Protein 1EAI (pdb70)

Solvent-accessible surface area: 26743 Å² total; per-residue (Å²): 2,14,41,33,89,96,4,149,123,48,49,42,46,12,11,1,0,0,15,69,70,46,26,87,72,81,33,32,20,0,5,0,2,1,6,108,76,45,8,0,2,0,0,0,15,4,8,59,117,155,79,42,14,48,1,1,2,6,19,3,20,51,107,110,110,60,66,28,23,41,103,17,33,32,104,85,70,34,45,20,98,146,33,75,95,139,64,22,15,45,7,75,3,0,0,0,0,59,5,50,121,69,7,94,62,59,90,96,0,87,69,13,96,53,13,213,68,48,44,112,34,74,68,102,15,53,0,59,0,2,3,3,0,5,62,144,31,48,17,151,84,13,100,26,11,28,40,5,94,1,36,12,24,51,106,81,71,0,34,40,121,71,47,0,13,99,17,6,75,89,33,20,20,6,0,16,16,74,15,88,83,5,0,0,19,4,4,0,1,2,1,0,12,0,49,55,149,73,123,100,13,5,8,0,3,1,6,2,1,4,84,40,13,5,50,41,87,134,25,0,2,0,0,7,33,0,5,47,20,30,85,45,3,74,96,16,29,91,87,80,2,11,44,28,95,103,4,144,111,32,55,38,39,11,10,2,0,2,10,56,72,47,28,85,66,74,33,27,18,0,4,0,1,1,7,95,78,44,9,0,0,1,0,0,21,1,8,66,121,128,59,45,18,47,1,1,3,6,22,10,29,49,115,116,105,65,62,25,23,50,104,17,31,35,96,90,66,37,53,16,97,145,30,69,86,135,64,22,18,45,6,79,3,0,0,0,0,51,6,56,125,66,3,88,72,55,78,91,0,80,68,14,99,48,10,208,73,50,51,114,36,74,76,88,19,50,0,54,1,2,3,4,0,6,58,136,30,39,8,142,71,12,107,24,11,28,42,5,89,1,38,12,25,52,102,80,74,0,30,37,113,74,55,1,13,97,18,5,80,77,32,21,24,4,0,17,16,77,24,82,81,5,0,0,14,3,3,0,0,1,0,0,8,0,56,68,135,70,129,100,16,5,10,0,0,1,5,2,2,2,83,41,14,4,52,34,76,123,23,1,2,1,0,8,41,0,5,46,19,28,80,48,2,72,102,20,26,85,90,100,72,84,191,65,18,11,112,69,17,54,93,30,123,24,19,16,25,66,5,92,38,74,51,82,99,47,32,25,2,26,0,44,42,74,162,60,35,27,12,1,6,11,45,94,36,39,35,39,30,140,71,14,90,8,36,49,39,97,119,32,186,54,70,152,57,16,10,115,75,21,58,92,28,124,19,20,16,17,58,10,99,41,75,53,83,102,50,39,23,4,24,0,39,42,90,152,61,34,27,11,1,3,17,41,97,38,35,36,45,33,129,70,22,96,8,34,39,37,105,125,36,176

GO terms:
  GO:0005576 extracellular region (C, EXP)
  GO:0004252 serine-type endopeptidase activity (F, EXP)
  GO:0005515 protein binding (F, IPI)

Radius of gyration: 27.84 Å; Cα contacts (8 Å, |Δi|>4): 1505; chains: 4; bounding box: 42×84×62 Å

Foldseek 3Di:
DAFWFFDDQQPPQFKKFKWFDDDVDIGTAEIWGAAFQFKIKFWCVSPVDDTWIKMKGSDWFPPDDDPRIDIWGWDDKAAFPVDDPVALLVARTIIMTTTPDGDDDDDRHDHAAADAAPDDDDFFFWKKAKFQADHFWVHDTHRGMIMDIKGWHDPVLCCDPLAPNSSHDPQKTFIAQQLGDFDHGSHFTGFIWGDDPRDIHTFWTFGDWDPVTTRHHRTTGMTGGPSPCVVVVVVVVVPD/DAFFFFDDQLPPQFKKFKWFADPPGTDTAEIWGAAFQFKIKWWPVSPPDDTWMKMKGLDFFPPDDDPRIDIWGWDDKDADPVDDPVALLVARTIIMTGTPDGHDDDSNHDHAAADAAPDDDDAFFKKKWKFQAAHFWPGDTHGGMTMDIKTWHDPVLCQDDLAVNSSDDPQKTFIHQQLGDFDHGSHHTDFMWGDDPNDIHGQWGFDDWDPVTTRHHRTTGMTGGPSHCPPVVVVVVVVD/DDPPADPQWDWDQFDWDAAAQPDDPPDDIDPGGDGIDRDQDCVVQWHAYPVGDIDGSVPRD/DPPPADPQWDWDQFDWDAAAQDDDPPDDTDPGGDHTDRDQDVVVQWHAYVVGDIDRNVPDD

Organism: Sus scrofa (NCBI:txid9823)

Secondary structure (DSSP, 8-state):
-BS-EEPPTTSSTTEEEEEEEETTEEEEEEEEEE-SSSEEEE-GGGSSS---EEEEES-SBTT---S--EEEEEEEEEE-TT--TT-GGG----EEEEESSPPPPSSS--PPPPPPTT--PPTT--EEEEESS-SSTT----SB-EEEE--EE-HHHHTSTTTTGGG--TTEEEE--BSS-B--TT-TT-EEEEEETTEEEEEEEEEEEETTBSSBBTBPEEEEEGGGSHHHHHHHHHT-/-BT-EEPPTT-STTEEEEEEEETTEEEEEEEEEEEETTEEEE-GGGSSS---EEEEES--BTTS--S--EEEEEEEEEE-TT--TT-GGG----EEEEESSPPPPSSS--PPPPPPTT--PPTT--EEEEESSBSSTT--B-SB-EEEE--EE-HHHHTSTTTTGGG--TTEEEE--SSS-B--TT-TT--EEEEETTEEEEEEEEEEEETTBSSBTTB-EEEEEGGGSHHHHHHHHHT-/--TT--TT-EEESSB----BSS--TT-EEESSPBPPEEE--GGGTEEE-TTS-EEEGGG--/--TT--TT-EEESSB----BSS--TT-EEESS-B--EEE--GGGTEEE-TTS-EEEGGG--

Sequence (602 aa):
VVGGTEAQRNSWPSQISLQYRSGSSWAHTCGGTLIRQNWVMTAAHCVDRELTFRVVVGEHNLNQNDGTEQYVGVQKIVVHPYWNTDDVAAGYDIALLRLAQSVTLNSYVQLGVLPRAGTILANNSPCYITGWGLTRTNGQLAQTLQQAYLPTVDYAICSSSSYWGSTVKNSMVCAGGDGVRSGCQGDSGGPLHCLVNGQYAVHGVTSFVSRLGCNVTRKPTVFTRVSAYISWINNVIASNVVGGTEAQRNSWPSQISLQYRSGSSWAHTCGGTLIRQNWVMTAAHCVDRELTFRVVVGEHNLNQNDGTEQYVGVQKIVVHPYWNTDDVAAGYDIALLRLAQSVTLNSYVQLGVLPRAGTILANNSPCYITGWGLTRTNGQLAQTLQQAYLPTVDYAICSSSSYWGSTVKNSMVCAGGDGVRSGCQGDSGGPLHCLVNGQYAVHGVTSFVSRLGCNVTRKPTVFTRVSAYISWINNVIASNGQESCGPNEVWTECTGCEMKCGPDENTPCPLMCRRPSCECSPGRGMRRTNDGKCIPASQCPGQESCGPNEVWTECTGCEMKCGPDENTPCPLMCRRPSCECSPGRGMRRTNDGKCIPASQCP

Nearest PDB structures (foldseek):
  1eai-assembly1_A  TM=1.004E+00  e=2.832E-47  Sus scrofa
  1hay-assembly1_B  TM=9.903E-01  e=3.928E-43  Sus scrofa
  1esa-assembly1_A  TM=9.918E-01  e=2.410E-42  Sus scrofa
  1bru-assembly1_P  TM=9.876E-01  e=3.577E-34  Sus scrofa
  1pyt-assembly1_C  TM=9.499E-01  e=6.018E-27  Bos taurus

CATH classification: 2.40.10.10 (+1 more: 2.40.10.10)

Structure (mmCIF, N/CA/C/O backbone):
data_1EAI
#
_entry.id   1EAI
#
_cell.length_a   84.020
_cell.length_b   84.020
_cell.length_c   190.930
_cell.angle_alpha   90.00
_cell.angle_beta   90.00
_cell.angle_gamma   120.00
#
_symmetry.space_group_name_H-M   'P 32 2 1'
#
loop_
_entity.id
_entity.type
_entity.pdbx_description
1 polymer 'PROTEIN (ELASTASE)'
2 polymer 'PROTEIN (CHYMOTRYPSIN/ELASTASE ISOINHIBITOR 1)'
3 water water
#
loop_
_atom_site.group_PDB
_atom_site.id
_atom_site.type_symbol
_atom_site.label_atom_id
_atom_site.label_alt_id
_atom_site.label_comp_id
_atom_site.label_asym_id
_atom_site.label_entity_id
_atom_site.label_seq_id
_atom_site.pdbx_PDB_ins_code
_atom_site.Cartn_x
_atom_site.Cartn_y
_atom_site.Cartn_z
_atom_site.occupancy
_atom_site.B_iso_or_equiv
_atom_site.auth_seq_id
_atom_site.auth_comp_id
_atom_site.auth_asym_id
_atom_site.auth_atom_id
_atom_site.pdbx_PDB_model_num
ATOM 1 N N . VAL A 1 1 ? 54.133 19.215 92.727 1.00 15.06 16 VAL A N 1
ATOM 2 C CA . VAL A 1 1 ? 54.362 19.998 93.936 1.00 17.10 16 VAL A CA 1
ATOM 3 C C . VAL A 1 1 ? 53.383 19.551 94.957 1.00 25.28 16 VAL A C 1
ATOM 4 O O . VAL A 1 1 ? 52.146 19.633 94.751 1.00 21.96 16 VAL A O 1
ATOM 8 N N . VAL A 1 2 ? 53.974 19.055 96.065 1.00 28.91 17 VAL A N 1
ATOM 9 C CA . VAL A 1 2 ? 53.151 18.708 97.225 1.00 29.98 17 VAL A CA 1
ATOM 10 C C . VAL A 1 2 ? 53.135 19.849 98.240 1.00 27.88 17 VAL A C 1
ATOM 11 O O . VAL A 1 2 ? 54.199 20.369 98.566 1.00 31.12 17 VAL A O 1
ATOM 15 N N . GLY A 1 3 ? 51.933 20.265 98.663 1.00 23.41 18 GLY A N 1
ATOM 16 C CA . GLY A 1 3 ? 51.692 21.286 99.651 1.00 26.51 18 GLY A CA 1
ATOM 17 C C . GLY A 1 3 ? 51.801 22.730 99.169 1.00 31.23 18 GLY A C 1
ATOM 18 O O . GLY A 1 3 ? 52.259 23.571 99.953 1.00 36.10 18 GLY A O 1
ATOM 19 N N . GLY A 1 4 ? 51.349 23.054 97.936 1.00 26.48 19 GLY A N 1
ATOM 20 C CA . GLY A 1 4 ? 51.451 24.412 97.488 1.00 26.08 19 GLY A CA 1
ATOM 21 C C . GLY A 1 4 ? 50.126 24.960 96.997 1.00 30.56 19 GLY A C 1
ATOM 22 O O . GLY A 1 4 ? 49.089 24.432 97.358 1.00 29.43 19 GLY A O 1
ATOM 23 N N . THR A 1 5 ? 50.191 25.970 96.115 1.00 32.89 20 THR A N 1
ATOM 24 C CA . THR A 1 5 ? 49.041 26.666 95.545 1.00 36.41 20 THR A CA 1
ATOM 25 C C . THR A 1 5 ? 49.195 26.947 94.029 1.00 36.53 20 THR A C 1
ATOM 26 O O . THR A 1 5 ? 50.251 26.812 93.434 1.00 37.85 20 THR A O 1
ATOM 30 N N . GLU A 1 6 ? 48.120 27.364 93.377 1.00 38.15 21 GLU A N 1
ATOM 31 C CA . GLU A 1 6 ? 48.200 27.681 91.965 1.00 42.22 21 GLU A CA 1
ATOM 32 C C . GLU A 1 6 ? 48.920 28.985 91.674 1.00 40.75 21 GLU A C 1
ATOM 33 O O . GLU A 1 6 ? 48.656 30.041 92.285 1.00 42.80 21 GLU A O 1
ATOM 39 N N . ALA A 1 7 ? 49.841 28.935 90.743 1.00 33.98 22 ALA A N 1
ATOM 40 C CA . ALA A 1 7 ? 50.505 30.186 90.500 1.00 30.93 22 ALA A CA 1
ATOM 41 C C . ALA A 1 7 ? 49.626 31.239 89.835 1.00 34.52 22 ALA A C 1
ATOM 42 O O . ALA A 1 7 ? 48.579 30.971 89.232 1.00 34.73 22 ALA A O 1
ATOM 44 N N . GLN A 1 8 ? 50.000 32.508 89.935 1.00 38.38 23 GLN A N 1
ATOM 45 C CA . GLN A 1 8 ? 49.229 33.544 89.210 1.00 42.93 23 GLN A CA 1
ATOM 46 C C . GLN A 1 8 ? 49.591 33.318 87.729 1.00 44.07 23 GLN A C 1
ATOM 47 O O . GLN A 1 8 ? 50.736 32.949 87.413 1.00 45.36 23 GLN A O 1
ATOM 53 N N . ARG A 1 9 ? 48.639 33.515 86.833 1.00 43.84 24 ARG A N 1
ATOM 54 C CA . ARG A 1 9 ? 48.787 33.304 85.400 1.00 44.17 24 ARG A CA 1
ATOM 55 C C . ARG A 1 9 ? 50.113 33.436 84.663 1.00 42.95 24 ARG A C 1
ATOM 56 O O . ARG A 1 9 ? 50.636 32.465 84.077 1.00 47.11 24 ARG A O 1
ATOM 64 N N . ASN A 1 10 ? 50.823 34.519 84.631 1.00 33.99 25 ASN A N 1
ATOM 65 C CA . ASN A 1 10 ? 52.055 34.149 83.875 1.00 29.52 25 ASN A CA 1
ATOM 66 C C . ASN A 1 10 ? 53.258 34.712 84.622 1.00 29.71 25 ASN A C 1
ATOM 67 O O . ASN A 1 10 ? 54.041 35.533 84.138 1.00 32.21 25 ASN A O 1
ATOM 72 N N . SER A 1 11 ? 53.291 34.424 85.913 1.00 29.04 26 SER A N 1
ATOM 73 C CA . SER A 1 11 ? 54.251 34.996 86.808 1.00 27.78 26 SER A CA 1
ATOM 74 C C . SER A 1 11 ? 55.606 34.385 86.892 1.00 28.55 26 SER A C 1
ATOM 75 O O . SER A 1 11 ? 56.427 34.933 87.593 1.00 32.89 26 SER A O 1
ATOM 78 N N . TRP A 1 12 ? 55.853 33.305 86.203 1.00 26.80 27 TRP A N 1
ATOM 79 C CA . TRP A 1 12 ? 57.156 32.686 86.157 1.00 25.14 27 TRP A CA 1
ATOM 80 C C . TRP A 1 12 ? 57.552 32.447 84.678 1.00 27.23 27 TRP A C 1
ATOM 81 O O . TRP A 1 12 ? 57.831 31.340 84.158 1.00 29.06 27 TRP A O 1
ATOM 92 N N . PRO A 1 13 ? 57.589 33.573 83.943 1.00 28.43 28 PRO A N 1
ATOM 93 C CA . PRO A 1 13 ? 57.870 33.675 82.503 1.00 28.28 28 PRO A CA 1
ATOM 94 C C . PRO A 1 13 ? 58.925 32.792 81.833 1.00 25.43 28 PRO A C 1
ATOM 95 O O . PRO A 1 13 ? 58.879 32.517 80.655 1.00 24.98 28 PRO A O 1
ATOM 99 N N . SER A 1 14 ? 59.906 32.306 82.516 1.00 26.76 29 SER A N 1
ATOM 100 C CA . SER A 1 14 ? 60.897 31.491 81.855 1.00 25.09 29 SER A CA 1
ATOM 101 C C . SER A 1 14 ? 60.736 29.988 82.082 1.00 26.68 29 SER A C 1
ATOM 102 O O . SER A 1 14 ? 61.654 29.253 81.694 1.00 25.32 29 SER A O 1
ATOM 105 N N . GLN A 1 15 ? 59.641 29.548 82.730 1.00 28.98 30 GLN A N 1
ATOM 106 C CA . GLN A 1 15 ? 59.309 28.133 82.910 1.00 28.94 30 GLN A CA 1
ATOM 107 C C . GLN A 1 15 ? 58.759 27.404 81.616 1.00 29.27 30 GLN A C 1
ATOM 108 O O . GLN A 1 15 ? 57.876 27.945 80.902 1.00 29.57 30 GLN A O 1
ATOM 114 N N . ILE A 1 16 ? 59.230 26.151 81.296 1.00 21.80 31 ILE A N 1
ATOM 115 C CA . ILE A 1 16 ? 58.739 25.490 80.113 1.00 22.87 31 ILE A CA 1
ATOM 116 C C . ILE A 1 16 ? 58.270 24.077 80.403 1.00 23.98 31 ILE A C 1
ATOM 117 O O . ILE A 1 16 ? 58.578 23.567 81.433 1.00 19.24 31 ILE A O 1
ATOM 122 N N . SER A 1 17 ? 57.439 23.490 79.538 1.00 25.79 32 SER A N 1
ATOM 123 C CA . SER A 1 17 ? 56.957 22.126 79.592 1.00 26.32 32 SER A CA 1
ATOM 124 C C . SER A 1 17 ? 57.651 21.313 78.532 1.00 30.62 32 SER A C 1
ATOM 125 O O . SER A 1 17 ? 57.692 21.659 77.383 1.00 30.23 32 SER A O 1
ATOM 128 N N . LEU A 1 18 ? 58.341 20.280 78.929 1.00 34.07 33 LEU A N 1
ATOM 129 C CA . LEU A 1 18 ? 59.003 19.456 77.949 1.00 32.50 33 LEU A CA 1
ATOM 130 C C . LEU A 1 18 ? 58.073 18.250 77.671 1.00 27.13 33 LEU A C 1
ATOM 131 O O . LEU A 1 18 ? 57.741 17.505 78.590 1.00 21.61 33 LEU A O 1
ATOM 136 N N . GLN A 1 19 ? 57.552 18.117 76.438 1.00 26.84 34 GLN A N 1
ATOM 137 C CA . GLN A 1 19 ? 56.647 17.078 76.025 1.00 26.83 34 GLN A CA 1
ATOM 138 C C . GLN A 1 19 ? 57.227 16.106 74.990 1.00 28.58 34 GLN A C 1
ATOM 139 O O . GLN A 1 19 ? 58.152 16.469 74.230 1.00 29.14 34 GLN A O 1
ATOM 145 N N . TYR A 1 20 ? 56.659 14.877 74.972 1.00 27.80 35 TYR A N 1
ATOM 146 C CA . TYR A 1 20 ? 57.057 13.772 74.027 1.00 29.95 35 TYR A CA 1
ATOM 147 C C . TYR A 1 20 ? 55.865 13.239 73.209 1.00 29.21 35 TYR A C 1
ATOM 148 O O . TYR A 1 20 ? 54.697 13.261 73.651 1.00 24.47 35 TYR A O 1
ATOM 157 N N . ARG A 1 21 ? 56.195 12.823 71.964 1.00 31.96 36 ARG A N 1
ATOM 158 C CA . ARG A 1 21 ? 55.153 12.321 71.057 1.00 36.80 36 ARG A CA 1
ATOM 159 C C . ARG A 1 21 ? 54.497 11.005 71.523 1.00 37.29 36 ARG A C 1
ATOM 160 O O . ARG A 1 21 ? 55.154 9.973 71.671 1.00 32.38 36 ARG A O 1
ATOM 168 N N . SER A 1 22 A 53.191 11.043 71.778 1.00 41.42 36 SER A N 1
ATOM 169 C CA . SER A 1 22 A 52.531 9.851 72.233 1.00 47.46 36 SER A CA 1
ATOM 170 C C . SER A 1 22 A 51.265 9.542 71.409 1.00 51.00 36 SER A C 1
ATOM 171 O O . SER A 1 22 A 50.281 10.287 71.525 1.00 50.14 36 SER A O 1
ATOM 174 N N . GLY A 1 23 B 51.281 8.440 70.608 1.00 54.03 36 GLY A N 1
ATOM 175 C CA . GLY A 1 23 B 50.127 8.099 69.798 1.00 56.08 36 GLY A CA 1
ATOM 176 C C . GLY A 1 23 B 49.682 9.312 68.973 1.00 57.85 36 GLY A C 1
ATOM 177 O O . GLY A 1 23 B 50.429 9.888 68.180 1.00 58.63 36 GLY A O 1
ATOM 178 N N . SER A 1 24 C 48.436 9.701 69.167 1.00 59.40 36 SER A N 1
ATOM 179 C CA . SER A 1 24 C 47.849 10.846 68.500 1.00 64.16 36 SER A CA 1
ATOM 180 C C . SER A 1 24 C 48.294 12.179 69.105 1.00 64.98 36 SER A C 1
ATOM 181 O O . SER A 1 24 C 48.317 13.202 68.384 1.00 65.56 36 SER A O 1
ATOM 184 N N . SER A 1 25 ? 48.596 12.144 70.442 1.00 62.71 37 SER A N 1
ATOM 185 C CA . SER A 1 25 ? 49.052 13.307 71.232 1.00 61.01 37 SER A CA 1
ATOM 186 C C . SER A 1 25 ? 50.532 13.553 71.645 1.00 52.48 37 SER A C 1
ATOM 187 O O . SER A 1 25 ? 51.506 12.889 71.240 1.00 50.16 37 SER A O 1
ATOM 190 N N . TRP A 1 26 ? 50.669 14.573 72.507 1.00 46.89 38 TRP A N 1
ATOM 191 C CA . TRP A 1 26 ? 51.945 15.019 73.077 1.00 42.08 38 TRP A CA 1
ATOM 192 C C . TRP A 1 26 ? 51.827 14.911 74.570 1.00 38.98 38 TRP A C 1
ATOM 193 O O . TRP A 1 26 ? 50.827 15.424 75.082 1.00 39.11 38 TRP A O 1
ATOM 204 N N . ALA A 1 27 ? 52.783 14.211 75.217 1.00 34.11 39 ALA A N 1
ATOM 205 C CA . ALA A 1 27 ? 52.663 14.073 76.664 1.00 31.92 39 ALA A CA 1
ATOM 206 C C . ALA A 1 27 ? 53.770 14.760 77.523 1.00 31.24 39 ALA A C 1
ATOM 207 O O . ALA A 1 27 ? 54.978 14.517 77.260 1.00 30.55 39 ALA A O 1
ATOM 209 N N . HIS A 1 28 ? 53.345 15.503 78.609 1.00 28.10 40 HIS A N 1
ATOM 210 C CA . HIS A 1 28 ? 54.249 16.160 79.571 1.00 24.71 40 HIS A CA 1
ATOM 211 C C . HIS A 1 28 ? 55.171 15.179 80.232 1.00 25.93 40 HIS A C 1
ATOM 212 O O . HIS A 1 28 ? 54.769 14.141 80.684 1.00 32.39 40 HIS A O 1
ATOM 219 N N . THR A 1 29 ? 56.452 15.424 80.279 1.00 22.44 41 THR A N 1
ATOM 220 C CA . THR A 1 29 ? 57.304 14.483 80.957 1.00 23.09 41 THR A CA 1
ATOM 221 C C . THR A 1 29 ? 58.300 15.229 81.961 1.00 29.10 41 THR A C 1
ATOM 222 O O . THR A 1 29 ? 58.782 14.675 82.933 1.00 32.70 41 THR A O 1
ATOM 226 N N . CYS A 1 30 ? 58.618 16.535 81.789 1.00 33.40 42 CYS A N 1
ATOM 227 C CA . CYS A 1 30 ? 59.577 17.245 82.643 1.00 28.46 42 CYS A CA 1
ATOM 228 C C . CYS A 1 30 ? 59.391 18.756 82.475 1.00 29.26 42 CYS A C 1
ATOM 229 O O . CYS A 1 30 ? 58.591 19.257 81.650 1.00 27.61 42 CYS A O 1
ATOM 232 N N . GLY A 1 31 ? 60.103 19.504 83.343 1.00 26.18 43 GLY A N 1
ATOM 233 C CA . GLY A 1 31 ? 60.091 20.953 83.234 1.00 19.99 43 GLY A CA 1
ATOM 234 C C . GLY A 1 31 ? 61.502 21.395 82.752 1.00 18.77 43 GLY A C 1
ATOM 235 O O . GLY A 1 31 ? 62.426 20.527 82.413 1.00 15.31 43 GLY A O 1
ATOM 236 N N . GLY A 1 32 ? 61.777 22.740 82.600 1.00 11.42 44 GLY A N 1
ATOM 237 C CA . GLY A 1 32 ? 63.194 23.076 82.219 1.00 10.95 44 GLY A CA 1
ATOM 238 C C . GLY A 1 32 ? 63.225 24.614 82.196 1.00 18.39 44 GLY A C 1
ATOM 239 O O . GLY A 1 32 ? 62.125 25.238 82.523 1.00 11.25 44 GLY A O 1
ATOM 240 N N . THR A 1 33 ? 64.363 25.289 81.865 1.00 20.70 45 THR A N 1
ATOM 241 C CA . THR A 1 33 ? 64.166 26.798 81.924 1.00 23.96 45 THR A CA 1
ATOM 242 C C . THR A 1 33 ? 64.652 27.458 80.628 1.00 18.81 45 THR A C 1
ATOM 243 O O . THR A 1 33 ? 65.701 27.104 80.099 1.00 17.15 45 THR A O 1
ATOM 247 N N . LEU A 1 34 ? 64.004 28.505 80.148 1.00 17.54 46 LEU A N 1
ATOM 248 C CA . LEU A 1 34 ? 64.449 29.193 78.924 1.00 22.56 46 LEU A CA 1
ATOM 249 C C . LEU A 1 34 ? 65.616 30.062 79.183 1.00 27.70 46 LEU A C 1
ATOM 250 O O . LEU A 1 34 ? 65.430 31.043 79.915 1.00 33.41 46 LEU A O 1
ATOM 255 N N . ILE A 1 35 ? 66.776 29.764 78.566 1.00 27.39 47 ILE A N 1
ATOM 256 C CA . ILE A 1 35 ? 67.959 30.606 78.774 1.00 26.92 47 ILE A CA 1
ATOM 257 C C . ILE A 1 35 ? 68.422 31.587 77.649 1.00 31.55 47 ILE A C 1
ATOM 258 O O . ILE A 1 35 ? 69.206 32.583 77.853 1.00 32.15 47 ILE A O 1
ATOM 263 N N . ARG A 1 36 ? 67.964 31.339 76.427 1.00 30.24 48 ARG A N 1
ATOM 264 C CA . ARG A 1 36 ? 68.238 32.167 75.259 1.00 29.41 48 ARG A CA 1
ATOM 265 C C . ARG A 1 36 ? 67.026 31.995 74.389 1.00 33.35 48 ARG A C 1
ATOM 266 O O . ARG A 1 36 ? 66.142 31.269 74.811 1.00 30.71 48 ARG A O 1
ATOM 274 N N . GLN A 1 37 ? 67.014 32.568 73.187 1.00 39.36 49 GLN A N 1
ATOM 275 C CA . GLN A 1 37 ? 65.859 32.475 72.308 1.00 40.95 49 GLN A CA 1
ATOM 276 C C . GLN A 1 37 ? 65.693 31.136 71.699 1.00 35.39 49 GLN A C 1
ATOM 277 O O . GLN A 1 37 ? 64.571 30.699 71.468 1.00 31.56 49 GLN A O 1
ATOM 283 N N . ASN A 1 38 ? 66.822 30.468 71.647 1.00 37.82 50 ASN A N 1
ATOM 284 C CA . ASN A 1 38 ? 66.903 29.143 71.092 1.00 41.83 50 ASN A CA 1
ATOM 285 C C . ASN A 1 38 ? 67.616 28.097 71.983 1.00 39.66 50 ASN A C 1
ATOM 286 O O . ASN A 1 38 ? 67.942 26.985 71.499 1.00 39.04 50 ASN A O 1
ATOM 291 N N . TRP A 1 39 ? 67.748 28.405 73.301 1.00 34.00 51 TRP A N 1
ATOM 292 C CA . TRP A 1 39 ? 68.294 27.431 74.245 1.00 31.32 51 TRP A CA 1
ATOM 293 C C . TRP A 1 39 ? 67.451 27.302 75.548 1.00 30.21 51 TRP A C 1
ATOM 294 O O . TRP A 1 39 ? 66.979 28.290 76.167 1.00 28.01 51 TRP A O 1
ATOM 305 N N . VAL A 1 40 ? 67.435 26.039 76.018 1.00 28.28 52 VAL A N 1
ATOM 306 C CA . VAL A 1 40 ? 66.785 25.622 77.256 1.00 26.14 52 VAL A CA 1
ATOM 307 C C . VAL A 1 40 ? 67.598 24.716 78.159 1.00 23.56 52 VAL A C 1
ATOM 308 O O . VAL A 1 40 ? 68.266 23.826 77.648 1.00 23.66 52 VAL A O 1
ATOM 312 N N . MET A 1 41 ? 67.517 24.994 79.507 1.00 23.17 53 MET A N 1
ATOM 313 C CA . MET A 1 41 ? 68.178 24.235 80.588 1.00 25.48 53 MET A CA 1
ATOM 314 C C . MET A 1 41 ? 67.301 23.119 81.204 1.00 21.02 53 MET A C 1
ATOM 315 O O . MET A 1 41 ? 66.054 23.318 81.514 1.00 13.28 53 MET A O 1
ATOM 320 N N . THR A 1 42 ? 67.783 21.851 81.196 1.00 19.74 54 THR A N 1
ATOM 321 C CA . THR A 1 42 ? 66.966 20.796 81.784 1.00 19.55 54 THR A CA 1
ATOM 322 C C . THR A 1 42 ? 67.830 19.752 82.468 1.00 23.07 54 THR A C 1
ATOM 323 O O . THR A 1 42 ? 69.053 19.962 82.686 1.00 26.74 54 THR A O 1
ATOM 327 N N . ALA A 1 43 ? 67.254 18.596 82.792 1.00 20.03 55 ALA A N 1
ATOM 328 C CA . ALA A 1 43 ? 68.042 17.557 83.505 1.00 22.91 55 ALA A CA 1
ATOM 329 C C . ALA A 1 43 ? 68.540 16.421 82.610 1.00 25.74 55 ALA A C 1
ATOM 330 O O . ALA A 1 43 ? 67.799 16.020 81.702 1.00 27.13 55 ALA A O 1
ATOM 332 N N . ALA A 1 44 ? 69.715 15.811 82.873 1.00 27.24 56 ALA A N 1
ATOM 333 C CA . ALA A 1 44 ? 70.159 14.738 81.975 1.00 27.32 56 ALA A CA 1
ATOM 334 C C . ALA A 1 44 ? 69.208 13.517 81.889 1.00 29.98 56 ALA A C 1
ATOM 335 O O . ALA A 1 44 ? 68.815 13.062 80.823 1.00 30.83 56 ALA A O 1
ATOM 337 N N . HIS A 1 45 ? 68.701 13.079 83.026 1.00 27.07 57 HIS A N 1
ATOM 338 C CA . HIS A 1 45 ? 67.797 11.960 83.046 1.00 27.75 57 HIS A CA 1
ATOM 339 C C . HIS A 1 45 ? 66.479 12.222 82.315 1.00 27.61 57 HIS A C 1
ATOM 340 O O . HIS A 1 45 ? 65.639 11.335 82.090 1.00 23.80 57 HIS A O 1
ATOM 347 N N . CYS A 1 46 ? 66.186 13.462 81.949 1.00 27.36 58 CYS A N 1
ATOM 348 C CA . CYS A 1 46 ? 64.927 13.673 81.228 1.00 28.42 58 CYS A CA 1
ATOM 349 C C . CYS A 1 46 ? 65.046 13.315 79.725 1.00 31.12 58 CYS A C 1
ATOM 350 O O . CYS A 1 46 ? 64.060 12.955 79.042 1.00 29.16 58 CYS A O 1
ATOM 353 N N . VAL A 1 47 ? 66.291 13.364 79.213 1.00 32.28 59 VAL A N 1
ATOM 354 C CA . VAL A 1 47 ? 66.521 13.234 77.792 1.00 33.39 59 VAL A CA 1
ATOM 355 C C . VAL A 1 47 ? 67.490 12.160 77.414 1.00 40.21 59 VAL A C 1
ATOM 356 O O . VAL A 1 47 ? 68.008 12.201 76.319 1.00 38.94 59 VAL A O 1
ATOM 360 N N . ASP A 1 48 ? 67.714 11.242 78.327 1.00 48.86 60 ASP A N 1
ATOM 361 C CA . ASP A 1 48 ? 68.625 10.113 78.171 1.00 56.67 60 ASP A CA 1
ATOM 362 C C . ASP A 1 48 ? 68.395 9.126 77.024 1.00 64.64 60 ASP A C 1
ATOM 363 O O . ASP A 1 48 ? 69.299 8.353 76.634 1.00 66.23 60 ASP A O 1
ATOM 368 N N . ARG A 1 49 ? 67.169 9.146 76.501 1.00 69.48 61 ARG A N 1
ATOM 369 C CA . ARG A 1 49 ? 66.731 8.210 75.505 1.00 72.30 61 ARG A CA 1
ATOM 370 C C . ARG A 1 49 ? 66.093 8.786 74.264 1.00 72.43 61 ARG A C 1
ATOM 371 O O . ARG A 1 49 ? 65.682 9.937 74.149 1.00 70.60 61 ARG A O 1
ATOM 379 N N . GLU A 1 50 ? 66.001 7.851 73.345 1.00 74.52 62 GLU A N 1
ATOM 380 C CA . GLU A 1 50 ? 65.452 8.037 72.023 1.00 73.92 62 GLU A CA 1
ATOM 381 C C . GLU A 1 50 ? 63.996 8.331 72.095 1.00 63.57 62 GLU A C 1
ATOM 382 O O . GLU A 1 50 ? 63.188 7.430 72.329 1.00 62.89 62 GLU A O 1
ATOM 388 N N . LEU A 1 51 ? 63.716 9.583 71.826 1.00 54.52 63 LEU A N 1
ATOM 389 C CA . LEU A 1 51 ? 62.359 10.071 71.799 1.00 47.01 63 LEU A CA 1
ATOM 390 C C . LEU A 1 51 ? 62.346 11.329 70.896 1.00 43.66 63 LEU A C 1
ATOM 391 O O . LEU A 1 51 ? 63.424 11.839 70.494 1.00 43.79 63 LEU A O 1
ATOM 396 N N . THR A 1 52 ? 61.126 11.763 70.560 1.00 37.57 64 THR A N 1
ATOM 397 C CA . THR A 1 52 ? 60.845 12.942 69.767 1.00 34.97 64 THR A CA 1
ATOM 398 C C . THR A 1 52 ? 60.170 13.874 70.749 1.00 29.43 64 THR A C 1
ATOM 399 O O . THR A 1 52 ? 59.076 13.573 71.235 1.00 27.92 64 THR A O 1
ATOM 403 N N . PHE A 1 53 ? 60.763 15.039 70.952 1.00 30.08 65 PHE A N 1
ATOM 404 C CA . PHE A 1 53 ? 60.279 16.041 71.869 1.00 29.17 65 PHE A CA 1
ATOM 405 C C . PHE A 1 53 ? 60.057 17.399 71.285 1.00 31.11 65 PHE A C 1
ATOM 406 O O . PHE A 1 53 ? 60.793 17.784 70.360 1.00 31.59 65 PHE A O 1
ATOM 414 N N . ARG A 1 54 A 59.214 18.168 71.977 1.00 28.38 65 ARG A N 1
ATOM 415 C CA . ARG A 1 54 A 58.969 19.551 71.604 1.00 30.41 65 ARG A CA 1
ATOM 416 C C . ARG A 1 54 A 58.927 20.313 72.926 1.00 32.70 65 ARG A C 1
ATOM 417 O O . ARG A 1 54 A 58.869 19.694 74.000 1.00 33.56 65 ARG A O 1
ATOM 425 N N . VAL A 1 55 ? 58.869 21.635 72.835 1.00 33.22 66 VAL A N 1
ATOM 426 C CA . VAL A 1 55 ? 58.785 22.499 74.015 1.00 33.92 66 VAL A CA 1
ATOM 427 C C . VAL A 1 55 ? 57.650 23.530 73.946 1.00 33.54 66 VAL A C 1
ATOM 428 O O . VAL A 1 55 ? 57.302 23.934 72.839 1.00 36.79 66 VAL A O 1
ATOM 432 N N . VAL A 1 56 ? 57.060 23.974 75.103 1.00 29.05 67 VAL A N 1
ATOM 433 C CA . VAL A 1 56 ? 56.031 25.007 75.085 1.00 25.94 67 VAL A CA 1
ATOM 434 C C . VAL A 1 56 ? 56.320 26.129 76.082 1.00 28.29 67 VAL A C 1
ATOM 435 O O . VAL A 1 56 ? 56.581 25.858 77.301 1.00 28.54 67 VAL A O 1
ATOM 439 N N . VAL A 1 57 ? 56.325 27.385 75.558 1.00 25.82 68 VAL A N 1
ATOM 440 C CA . VAL A 1 57 ? 56.587 28.647 76.267 1.00 23.60 68 VAL A CA 1
ATOM 441 C C . VAL A 1 57 ? 55.319 29.459 76.526 1.00 24.56 68 VAL A C 1
ATOM 442 O O . VAL A 1 57 ? 54.438 29.355 75.694 1.00 26.41 68 VAL A O 1
ATOM 446 N N . GLY A 1 58 ? 55.207 30.222 77.639 1.00 21.37 69 GLY A N 1
ATOM 447 C CA . GLY A 1 58 ? 53.960 30.931 77.979 1.00 24.69 69 GLY A CA 1
ATOM 448 C C . GLY A 1 58 ? 52.770 30.046 78.323 1.00 29.78 69 GLY A C 1
ATOM 449 O O . GLY A 1 58 ? 51.560 30.434 78.256 1.00 27.78 69 GLY A O 1
ATOM 450 N N . GLU A 1 59 ? 53.055 28.794 78.728 1.00 31.54 70 GLU A N 1
ATOM 451 C CA . GLU A 1 59 ? 51.955 27.885 79.126 1.00 29.86 70 GLU A CA 1
ATOM 452 C C . GLU A 1 59 ? 51.434 28.151 80.569 1.00 25.62 70 GLU A C 1
ATOM 453 O O . GLU A 1 59 ? 52.201 28.678 81.398 1.00 23.06 70 GLU A O 1
ATOM 459 N N . HIS A 1 60 ? 50.221 27.653 80.893 1.00 25.19 71 HIS A N 1
ATOM 460 C CA . HIS A 1 60 ? 49.531 27.705 82.219 1.00 29.37 71 HIS A CA 1
ATOM 461 C C . HIS A 1 60 ? 48.661 26.470 82.466 1.00 30.11 71 HIS A C 1
ATOM 462 O O . HIS A 1 60 ? 48.850 25.705 83.418 1.00 33.63 71 HIS A O 1
ATOM 469 N N . ASN A 1 61 ? 47.702 26.315 81.597 1.00 31.54 72 ASN A N 1
ATOM 470 C CA . ASN A 1 61 ? 46.785 25.209 81.569 1.00 34.30 72 ASN A CA 1
ATOM 471 C C . ASN A 1 61 ? 47.088 24.232 80.404 1.00 35.39 72 ASN A C 1
ATOM 472 O O . ASN A 1 61 ? 46.776 24.406 79.208 1.00 34.63 72 ASN A O 1
ATOM 477 N N . LEU A 1 62 ? 47.630 23.097 80.786 1.00 36.52 73 LEU A N 1
ATOM 478 C CA . LEU A 1 62 ? 48.073 22.076 79.849 1.00 37.90 73 LEU A CA 1
ATOM 479 C C . LEU A 1 62 ? 46.985 21.524 78.946 1.00 45.84 73 LEU A C 1
ATOM 480 O O . LEU A 1 62 ? 47.299 20.895 77.935 1.00 47.64 73 LEU A O 1
ATOM 485 N N . ASN A 1 63 ? 45.740 21.663 79.407 1.00 49.10 74 ASN A N 1
ATOM 486 C CA . ASN A 1 63 ? 44.560 21.141 78.759 1.00 53.69 74 ASN A CA 1
ATOM 487 C C . ASN A 1 63 ? 43.835 22.123 77.893 1.00 56.54 74 ASN A C 1
ATOM 488 O O . ASN A 1 63 ? 42.786 21.824 77.348 1.00 56.03 74 ASN A O 1
ATOM 493 N N . GLN A 1 64 ? 44.408 23.303 77.785 1.00 57.68 75 GLN A N 1
ATOM 494 C CA . GLN A 1 64 ? 43.809 24.262 76.933 1.00 57.14 75 GLN A CA 1
ATOM 495 C C . GLN A 1 64 ? 44.695 25.358 76.494 1.00 57.66 75 GLN A C 1
ATOM 496 O O . GLN A 1 64 ? 45.814 25.615 77.000 1.00 58.99 75 GLN A O 1
ATOM 502 N N . ASN A 1 65 ? 44.143 25.881 75.430 1.00 56.26 76 ASN A N 1
ATOM 503 C CA . ASN A 1 65 ? 44.770 26.900 74.675 1.00 57.05 76 ASN A CA 1
ATOM 504 C C . ASN A 1 65 ? 44.160 28.230 74.988 1.00 54.29 76 ASN A C 1
ATOM 505 O O . ASN A 1 65 ? 43.045 28.512 74.559 1.00 53.56 76 ASN A O 1
ATOM 510 N N . ASP A 1 66 ? 44.938 29.011 75.740 1.00 53.83 77 ASP A N 1
ATOM 511 C CA . ASP A 1 66 ? 44.549 30.347 76.156 1.00 54.79 77 ASP A CA 1
ATOM 512 C C . ASP A 1 66 ? 45.049 31.477 75.223 1.00 51.28 77 ASP A C 1
ATOM 513 O O . ASP A 1 66 ? 44.593 32.609 75.352 1.00 52.19 77 ASP A O 1
ATOM 518 N N . GLY A 1 67 ? 45.989 31.245 74.285 1.00 44.96 78 GLY A N 1
ATOM 519 C CA . GLY A 1 67 ? 46.379 32.359 73.450 1.00 39.43 78 GLY A CA 1
ATOM 520 C C . GLY A 1 67 ? 47.739 32.886 73.757 1.00 39.65 78 GLY A C 1
ATOM 521 O O . GLY A 1 67 ? 48.224 33.744 73.039 1.00 39.57 78 GLY A O 1
ATOM 522 N N . THR A 1 68 ? 48.378 32.364 74.811 1.00 39.22 79 THR A N 1
ATOM 523 C CA . THR A 1 68 ? 49.744 32.798 75.226 1.00 36.86 79 THR A CA 1
ATOM 524 C C . THR A 1 68 ? 50.855 31.857 74.777 1.00 33.67 79 THR A C 1
ATOM 525 O O . THR A 1 68 ? 51.997 32.200 74.877 1.00 32.87 79 THR A O 1
ATOM 529 N N . GLU A 1 69 ? 50.551 30.639 74.371 1.00 31.24 80 GLU A N 1
ATOM 530 C CA . GLU A 1 69 ? 51.572 29.658 74.085 1.00 34.37 80 GLU A CA 1
ATOM 531 C C . GLU A 1 69 ? 52.272 29.831 72.722 1.00 39.49 80 GLU A C 1
ATOM 532 O O . GLU A 1 69 ? 51.748 30.508 71.795 1.00 40.64 80 GLU A O 1
ATOM 538 N N . GLN A 1 70 ? 53.476 29.206 72.639 1.00 36.59 81 GLN A N 1
ATOM 539 C CA . GLN A 1 70 ? 54.301 29.096 71.459 1.00 34.21 81 GLN A CA 1
ATOM 540 C C . GLN A 1 70 ? 54.827 27.652 71.474 1.00 35.61 81 GLN A C 1
ATOM 541 O O . GLN A 1 70 ? 55.388 27.257 72.496 1.00 37.50 81 GLN A O 1
ATOM 547 N N . TYR A 1 71 ? 54.529 26.816 70.454 1.00 30.61 82 TYR A N 1
ATOM 548 C CA . TYR A 1 71 ? 55.013 25.446 70.457 1.00 31.20 82 TYR A CA 1
ATOM 549 C C . TYR A 1 71 ? 56.198 25.296 69.555 1.00 35.07 82 TYR A C 1
ATOM 550 O O . TYR A 1 71 ? 55.942 25.554 68.408 1.00 38.54 82 TYR A O 1
ATOM 559 N N . VAL A 1 72 ? 57.373 24.799 70.003 1.00 31.27 83 VAL A N 1
ATOM 560 C CA . VAL A 1 72 ? 58.543 24.647 69.171 1.00 32.26 83 VAL A CA 1
ATOM 561 C C . VAL A 1 72 ? 59.197 23.273 69.283 1.00 35.56 83 VAL A C 1
ATOM 562 O O . VAL A 1 72 ? 59.181 22.627 70.353 1.00 42.27 83 VAL A O 1
ATOM 566 N N . GLY A 1 73 ? 59.863 22.820 68.208 1.00 31.13 84 GLY A N 1
ATOM 567 C CA . GLY A 1 73 ? 60.570 21.534 68.257 1.00 28.72 84 GLY A CA 1
ATOM 568 C C . GLY A 1 73 ? 62.011 21.631 68.738 1.00 31.85 84 GLY A C 1
ATOM 569 O O . GLY A 1 73 ? 62.713 22.649 68.620 1.00 31.93 84 GLY A O 1
ATOM 570 N N . VAL A 1 74 ? 62.485 20.474 69.192 1.00 34.38 85 VAL A N 1
ATOM 571 C CA . VAL A 1 74 ? 63.842 20.368 69.706 1.00 35.87 85 VAL A CA 1
ATOM 572 C C . VAL A 1 74 ? 64.767 19.904 68.637 1.00 40.05 85 VAL A C 1
ATOM 573 O O . VAL A 1 74 ? 64.525 18.866 68.070 1.00 45.23 85 VAL A O 1
ATOM 577 N N . GLN A 1 75 ? 65.818 20.633 68.359 1.00 40.80 86 GLN A N 1
ATOM 578 C CA . GLN A 1 75 ? 66.690 20.205 67.287 1.00 41.25 86 GLN A CA 1
ATOM 579 C C . GLN A 1 75 ? 68.012 19.543 67.654 1.00 40.91 86 GLN A C 1
ATOM 580 O O . GLN A 1 75 ? 68.505 18.669 66.940 1.00 38.50 86 GLN A O 1
ATOM 586 N N . LYS A 1 76 ? 68.596 19.921 68.777 1.00 40.57 87 LYS A N 1
ATOM 587 C CA . LYS A 1 76 ? 69.808 19.231 69.155 1.00 37.15 87 LYS A CA 1
ATOM 588 C C . LYS A 1 76 ? 69.917 19.060 70.695 1.00 33.18 87 LYS A C 1
ATOM 589 O O . LYS A 1 76 ? 69.519 19.971 71.446 1.00 32.87 87 LYS A O 1
ATOM 595 N N . ILE A 1 77 ? 70.368 17.882 71.165 1.00 28.60 88 ILE A N 1
ATOM 596 C CA . ILE A 1 77 ? 70.579 17.602 72.590 1.00 27.86 88 ILE A CA 1
ATOM 597 C C . ILE A 1 77 ? 72.029 17.449 73.040 1.00 29.80 88 ILE A C 1
ATOM 598 O O . ILE A 1 77 ? 72.761 16.548 72.566 1.00 24.93 88 ILE A O 1
ATOM 603 N N . VAL A 1 78 ? 72.386 18.214 74.084 1.00 34.27 89 VAL A N 1
ATOM 604 C CA . VAL A 1 78 ? 73.736 18.107 74.646 1.00 35.00 89 VAL A CA 1
ATOM 605 C C . VAL A 1 78 ? 73.646 17.945 76.173 1.00 35.55 89 VAL A C 1
ATOM 606 O O . VAL A 1 78 ? 73.110 18.750 76.934 1.00 37.47 89 VAL A O 1
ATOM 610 N N . VAL A 1 79 ? 74.121 16.805 76.568 1.00 33.93 90 VAL A N 1
ATOM 611 C CA . VAL A 1 79 ? 74.194 16.298 77.909 1.00 34.49 90 VAL A CA 1
ATOM 612 C C . VAL A 1 79 ? 75.613 16.429 78.480 1.00 36.73 90 VAL A C 1
ATOM 613 O O . VAL A 1 79 ? 76.591 16.313 77.729 1.00 37.72 90 VAL A O 1
ATOM 617 N N . HIS A 1 80 ? 75.738 16.517 79.818 1.00 33.80 91 HIS A N 1
ATOM 618 C CA . HIS A 1 80 ? 77.003 16.584 80.452 1.00 30.92 91 HIS A CA 1
ATOM 619 C C . HIS A 1 80 ? 77.841 15.328 80.194 1.00 31.77 91 HIS A C 1
ATOM 620 O O . HIS A 1 80 ? 77.376 14.197 80.138 1.00 30.41 91 HIS A O 1
ATOM 627 N N . PRO A 1 81 ? 79.120 15.497 79.915 1.00 36.12 92 PRO A N 1
ATOM 628 C CA . PRO A 1 81 ? 79.904 14.332 79.555 1.00 37.62 92 PRO A CA 1
ATOM 629 C C . PRO A 1 81 ? 80.258 13.378 80.682 1.00 42.54 92 PRO A C 1
ATOM 630 O O . PRO A 1 81 ? 80.782 12.291 80.407 1.00 43.51 92 PRO A O 1
ATOM 634 N N . TYR A 1 82 ? 80.025 13.777 81.933 1.00 43.57 93 TYR A N 1
ATOM 635 C CA . TYR A 1 82 ? 80.283 12.856 83.035 1.00 45.24 93 TYR A CA 1
ATOM 636 C C . TYR A 1 82 ? 79.064 12.115 83.552 1.00 41.31 93 TYR A C 1
ATOM 637 O O . TYR A 1 82 ? 79.121 11.277 84.430 1.00 42.33 93 TYR A O 1
ATOM 646 N N . TRP A 1 83 ? 77.952 12.468 83.038 1.00 37.14 94 TRP A N 1
ATOM 647 C CA . TRP A 1 83 ? 76.704 11.912 83.459 1.00 35.80 94 TRP A CA 1
ATOM 648 C C . TRP A 1 83 ? 76.722 10.439 83.327 1.00 40.34 94 TRP A C 1
ATOM 649 O O . TRP A 1 83 ? 77.138 9.917 82.309 1.00 44.01 94 TRP A O 1
ATOM 660 N N . ASN A 1 84 ? 76.186 9.782 84.329 1.00 41.29 95 ASN A N 1
ATOM 661 C CA . ASN A 1 84 ? 76.132 8.338 84.300 1.00 41.78 95 ASN A CA 1
ATOM 662 C C . ASN A 1 84 ? 74.770 7.967 84.784 1.00 41.26 95 ASN A C 1
ATOM 663 O O . ASN A 1 84 ? 74.427 8.218 85.948 1.00 42.40 95 ASN A O 1
ATOM 668 N N . THR A 1 85 ? 73.991 7.433 83.843 1.00 43.26 96 THR A N 1
ATOM 669 C CA . THR A 1 85 ? 72.572 7.047 84.040 1.00 50.96 96 THR A CA 1
ATOM 670 C C . THR A 1 85 ? 72.292 6.113 85.220 1.00 51.83 96 THR A C 1
ATOM 671 O O . THR A 1 85 ? 71.194 6.036 85.774 1.00 49.42 96 THR A O 1
ATOM 675 N N . ASP A 1 86 ? 73.273 5.277 85.446 1.00 56.47 97 ASP A N 1
ATOM 676 C CA . ASP A 1 86 ? 73.286 4.253 86.456 1.00 63.05 97 ASP A CA 1
ATOM 677 C C . ASP A 1 86 ? 73.589 4.794 87.836 1.00 61.55 97 ASP A C 1
ATOM 678 O O . ASP A 1 86 ? 73.624 3.978 88.771 1.00 63.07 97 ASP A O 1
ATOM 683 N N . ASP A 1 87 ? 73.880 6.112 87.929 1.00 57.49 98 ASP A N 1
ATOM 684 C CA . ASP A 1 87 ? 74.194 6.734 89.213 1.00 52.45 98 ASP A CA 1
ATOM 685 C C . ASP A 1 87 ? 73.868 8.223 89.399 1.00 42.69 98 ASP A C 1
ATOM 686 O O . ASP A 1 87 ? 74.805 8.993 89.449 1.00 38.77 98 ASP A O 1
ATOM 691 N N . VAL A 1 88 ? 72.590 8.593 89.644 1.00 37.89 99 VAL A N 1
ATOM 692 C CA . VAL A 1 88 ? 72.155 9.963 89.924 1.00 37.56 99 VAL A CA 1
ATOM 693 C C . VAL A 1 88 ? 72.930 10.627 91.061 1.00 37.61 99 VAL A C 1
ATOM 694 O O . VAL A 1 88 ? 73.163 11.841 90.964 1.00 38.76 99 VAL A O 1
ATOM 698 N N . ALA A 1 89 A 73.266 9.852 92.122 1.00 33.37 99 ALA A N 1
ATOM 699 C CA . ALA A 1 89 A 73.944 10.295 93.338 1.00 32.69 99 ALA A CA 1
ATOM 700 C C . ALA A 1 89 A 75.294 10.845 93.073 1.00 33.45 99 ALA A C 1
ATOM 701 O O . ALA A 1 89 A 75.822 11.633 93.851 1.00 35.93 99 ALA A O 1
ATOM 703 N N . ALA A 1 90 B 75.843 10.481 91.966 1.00 31.33 99 ALA A N 1
ATOM 704 C CA . ALA A 1 90 B 77.137 11.044 91.664 1.00 33.41 99 ALA A CA 1
ATOM 705 C C . ALA A 1 90 B 77.062 12.495 91.145 1.00 34.95 99 ALA A C 1
ATOM 706 O O . ALA A 1 90 B 78.052 13.241 91.243 1.00 38.67 99 ALA A O 1
ATOM 708 N N . GLY A 1 91 ? 75.915 12.985 90.661 1.00 29.36 100 GLY A N 1
ATOM 709 C CA . GLY A 1 91 ? 75.984 14.410 90.307 1.00 30.59 100 GLY A CA 1
ATOM 710 C C . GLY A 1 91 ? 76.068 14.590 88.805 1.00 32.41 100 GLY A C 1
ATOM 711 O O . GLY A 1 91 ? 75.988 13.560 88.118 1.00 29.26 100 GLY A O 1
ATOM 712 N N . TYR A 1 92 ? 76.175 15.839 88.272 1.00 32.18 101 TYR A N 1
ATOM 713 C CA . TYR A 1 92 ? 76.247 15.976 86.802 1.00 32.56 101 TYR A CA 1
ATOM 714 C C . TYR A 1 92 ? 74.914 15.928 86.093 1.00 35.61 101 TYR A C 1
ATOM 715 O O . TYR A 1 92 ? 74.844 15.921 84.862 1.00 38.54 101 TYR A O 1
ATOM 724 N N . ASP A 1 93 ? 73.827 15.938 86.838 1.00 32.06 102 ASP A N 1
ATOM 725 C CA . ASP A 1 93 ? 72.519 15.832 86.216 1.00 27.50 102 ASP A CA 1
ATOM 726 C C . ASP A 1 93 ? 72.092 17.102 85.522 1.00 24.38 102 ASP A C 1
ATOM 727 O O . ASP A 1 93 ? 71.155 17.803 85.966 1.00 22.38 102 ASP A O 1
ATOM 732 N N . ILE A 1 94 ? 72.694 17.344 84.350 1.00 21.51 103 ILE A N 1
ATOM 733 C CA . ILE A 1 94 ? 72.333 18.539 83.623 1.00 20.94 103 ILE A CA 1
ATOM 734 C C . ILE A 1 94 ? 72.591 18.440 82.104 1.00 23.47 103 ILE A C 1
ATOM 735 O O . ILE A 1 94 ? 73.566 17.778 81.671 1.00 23.26 103 ILE A O 1
ATOM 740 N N . ALA A 1 95 ? 71.673 19.025 81.318 1.00 23.38 104 ALA A N 1
ATOM 741 C CA . ALA A 1 95 ? 71.719 18.986 79.817 1.00 23.12 104 ALA A CA 1
ATOM 742 C C . ALA A 1 95 ? 71.230 20.281 79.179 1.00 25.15 104 ALA A C 1
ATOM 743 O O . ALA A 1 95 ? 70.408 20.938 79.809 1.00 26.42 104 ALA A O 1
ATOM 745 N N . LEU A 1 96 ? 71.718 20.594 77.938 1.00 27.51 105 LEU A N 1
ATOM 746 C CA . LEU A 1 96 ? 71.324 21.748 77.136 1.00 27.44 105 LEU A CA 1
ATOM 747 C C . LEU A 1 96 ? 70.620 21.324 75.833 1.00 29.18 105 LEU A C 1
ATOM 748 O O . LEU A 1 96 ? 70.953 20.327 75.217 1.00 28.90 105 LEU A O 1
ATOM 753 N N . LEU A 1 97 ? 69.592 22.068 75.434 1.00 30.85 106 LEU A N 1
ATOM 754 C CA . LEU A 1 97 ? 68.693 21.803 74.305 1.00 33.17 106 LEU A CA 1
ATOM 755 C C . LEU A 1 97 ? 68.536 22.999 73.374 1.00 35.14 106 LEU A C 1
ATOM 756 O O . LEU A 1 97 ? 68.059 24.056 73.849 1.00 32.90 106 LEU A O 1
ATOM 761 N N . ARG A 1 98 ? 68.998 22.825 72.074 1.00 35.49 107 ARG A N 1
ATOM 762 C CA . ARG A 1 98 ? 68.928 23.841 71.014 1.00 32.40 107 ARG A CA 1
ATOM 763 C C . ARG A 1 98 ? 67.611 23.653 70.261 1.00 32.64 107 ARG A C 1
ATOM 764 O O . ARG A 1 98 ? 67.186 22.521 69.938 1.00 31.10 107 ARG A O 1
ATOM 772 N N . LEU A 1 99 ? 66.892 24.760 70.074 1.00 34.48 108 LEU A N 1
ATOM 773 C CA . LEU A 1 99 ? 65.595 24.776 69.422 1.00 32.32 108 LEU A CA 1
ATOM 774 C C . LEU A 1 99 ? 65.669 24.989 67.906 1.00 36.99 108 LEU A C 1
ATOM 775 O O . LEU A 1 99 ? 66.522 25.726 67.371 1.00 35.42 108 LEU A O 1
ATOM 780 N N . ALA A 1 100 ? 64.688 24.394 67.194 1.00 39.97 109 ALA A N 1
ATOM 781 C CA . ALA A 1 100 ? 64.589 24.564 65.744 1.00 39.49 109 ALA A CA 1
ATOM 782 C C . ALA A 1 100 ? 64.424 26.010 65.308 1.00 43.77 109 ALA A C 1
ATOM 783 O O . ALA A 1 100 ? 64.915 26.317 64.257 1.00 48.48 109 ALA A O 1
ATOM 785 N N . GLN A 1 101 ? 63.774 26.886 66.074 1.00 45.89 110 GLN A N 1
ATOM 786 C CA . GLN A 1 101 ? 63.662 28.324 65.773 1.00 49.93 110 GLN A CA 1
ATOM 787 C C . GLN A 1 101 ? 63.785 29.198 67.048 1.00 47.52 110 GLN A C 1
ATOM 788 O O . GLN A 1 101 ? 63.854 28.666 68.160 1.00 47.97 110 GLN A O 1
ATOM 794 N N . SER A 1 102 ? 63.864 30.533 66.925 1.00 42.15 111 SER A N 1
ATOM 795 C CA . SER A 1 102 ? 63.953 31.367 68.095 1.00 38.97 111 SER A CA 1
ATOM 796 C C . SER A 1 102 ? 62.573 31.804 68.492 1.00 40.32 111 SER A C 1
ATOM 797 O O . SER A 1 102 ? 61.765 32.055 67.577 1.00 43.15 111 SER A O 1
ATOM 800 N N . VAL A 1 103 ? 62.284 31.886 69.814 1.00 34.34 112 VAL A N 1
ATOM 801 C CA . VAL A 1 103 ? 60.952 32.315 70.208 1.00 33.31 112 VAL A CA 1
ATOM 802 C C . VAL A 1 103 ? 60.870 33.819 70.241 1.00 36.04 112 VAL A C 1
ATOM 803 O O . VAL A 1 103 ? 61.882 34.536 70.161 1.00 34.42 112 VAL A O 1
ATOM 807 N N . THR A 1 104 ? 59.644 34.295 70.290 1.00 36.34 113 THR A N 1
ATOM 808 C CA . THR A 1 104 ? 59.466 35.715 70.386 1.00 37.08 113 THR A CA 1
ATOM 809 C C . THR A 1 104 ? 59.349 36.114 71.878 1.00 36.09 113 THR A C 1
ATOM 810 O O . THR A 1 104 ? 58.462 35.612 72.559 1.00 35.20 113 THR A O 1
ATOM 814 N N . LEU A 1 105 ? 60.167 37.020 72.402 1.00 34.78 114 LEU A N 1
ATOM 815 C CA . LEU A 1 105 ? 60.054 37.462 73.784 1.00 34.94 114 LEU A CA 1
ATOM 816 C C . LEU A 1 105 ? 58.967 38.471 73.950 1.00 41.33 114 LEU A C 1
ATOM 817 O O . LEU A 1 105 ? 58.692 39.301 73.092 1.00 46.29 114 LEU A O 1
ATOM 822 N N . ASN A 1 106 ? 58.329 38.465 75.078 1.00 41.98 115 ASN A N 1
ATOM 823 C CA . ASN A 1 106 ? 57.266 39.439 75.198 1.00 39.95 115 ASN A CA 1
ATOM 824 C C . ASN A 1 106 ? 56.822 39.467 76.645 1.00 41.61 115 ASN A C 1
ATOM 825 O O . ASN A 1 106 ? 57.483 39.029 77.576 1.00 41.37 115 ASN A O 1
ATOM 830 N N . SER A 1 107 ? 55.644 39.918 76.857 1.00 42.67 116 SER A N 1
ATOM 831 C CA . SER A 1 107 ? 55.244 39.920 78.212 1.00 45.59 116 SER A CA 1
ATOM 832 C C . SER A 1 107 ? 55.035 38.555 78.873 1.00 42.57 116 SER A C 1
ATOM 833 O O . SER A 1 107 ? 55.088 38.461 80.099 1.00 43.08 116 SER A O 1
ATOM 836 N N . TYR A 1 108 ? 54.718 37.496 78.129 1.00 37.90 117 TYR A N 1
ATOM 837 C CA . TYR A 1 108 ? 54.486 36.226 78.754 1.00 33.55 117 TYR A CA 1
ATOM 838 C C . TYR A 1 108 ? 55.702 35.333 78.647 1.00 32.50 117 TYR A C 1
ATOM 839 O O . TYR A 1 108 ? 55.644 34.282 79.267 1.00 32.46 117 TYR A O 1
ATOM 848 N N . VAL A 1 109 ? 56.751 35.753 77.906 1.00 33.54 118 VAL A N 1
ATOM 849 C CA . VAL A 1 109 ? 57.935 34.921 77.687 1.00 31.54 118 VAL A CA 1
ATOM 850 C C . VAL A 1 109 ? 59.172 35.758 77.830 1.00 31.95 118 VAL A C 1
ATOM 851 O O . VAL A 1 109 ? 59.267 36.764 77.166 1.00 32.35 118 VAL A O 1
ATOM 855 N N . GLN A 1 110 ? 60.045 35.363 78.776 1.00 32.94 119 GLN A N 1
ATOM 856 C CA . GLN A 1 110 ? 61.275 36.018 79.216 1.00 35.06 119 GLN A CA 1
ATOM 857 C C . GLN A 1 110 ? 62.353 35.025 79.606 1.00 30.03 119 GLN A C 1
ATOM 858 O O . GLN A 1 110 ? 62.071 33.932 79.983 1.00 32.28 119 GLN A O 1
ATOM 864 N N . LEU A 1 111 ? 63.614 35.395 79.549 1.00 29.64 120 LEU A N 1
ATOM 865 C CA . LEU A 1 111 ? 64.765 34.559 79.924 1.00 32.57 120 LEU A CA 1
ATOM 866 C C . LEU A 1 111 ? 65.064 34.454 81.441 1.00 35.46 120 LEU A C 1
ATOM 867 O O . LEU A 1 111 ? 64.907 35.424 82.212 1.00 35.52 120 LEU A O 1
ATOM 872 N N . GLY A 1 112 ? 65.587 33.299 81.875 1.00 33.92 121 GLY A N 1
ATOM 873 C CA . GLY A 1 112 ? 65.941 33.140 83.267 1.00 29.15 121 GLY A CA 1
ATOM 874 C C . GLY A 1 112 ? 67.286 33.727 83.501 1.00 28.22 121 GLY A C 1
ATOM 875 O O . GLY A 1 112 ? 68.119 33.683 82.641 1.00 31.99 121 GLY A O 1
ATOM 876 N N . VAL A 1 113 ? 67.505 34.362 84.629 1.00 27.55 122 VAL A N 1
ATOM 877 C CA . VAL A 1 113 ? 68.792 34.978 85.017 1.00 22.44 122 VAL A CA 1
ATOM 878 C C . VAL A 1 113 ? 69.629 34.001 85.810 1.00 24.71 122 VAL A C 1
ATOM 879 O O . VAL A 1 113 ? 69.143 33.442 86.781 1.00 29.21 122 VAL A O 1
ATOM 883 N N . LEU A 1 114 ? 70.909 33.814 85.463 1.00 24.05 123 LEU A N 1
ATOM 884 C CA . LEU A 1 114 ? 71.729 32.843 86.171 1.00 27.57 123 LEU A CA 1
ATOM 885 C C . LEU A 1 114 ? 72.608 33.555 87.189 1.00 32.75 123 LEU A C 1
ATOM 886 O O . LEU A 1 114 ? 72.860 34.725 86.954 1.00 34.42 123 LEU A O 1
ATOM 891 N N . PRO A 1 115 ? 73.086 32.829 88.212 1.00 33.71 124 PRO A N 1
ATOM 892 C CA . PRO A 1 115 ? 73.910 33.315 89.290 1.00 35.39 124 PRO A CA 1
ATOM 893 C C . PRO A 1 115 ? 75.375 33.452 88.925 1.00 36.67 124 PRO A C 1
ATOM 894 O O . PRO A 1 115 ? 75.883 32.791 88.037 1.00 38.17 124 PRO A O 1
ATOM 898 N N . ARG A 1 116 ? 76.104 34.262 89.676 1.00 39.71 125 ARG A N 1
ATOM 899 C CA . ARG A 1 116 ? 77.532 34.498 89.467 1.00 43.94 125 ARG A CA 1
ATOM 900 C C . ARG A 1 116 ? 78.292 33.202 89.670 1.00 39.27 125 ARG A C 1
ATOM 901 O O . ARG A 1 116 ? 77.974 32.416 90.566 1.00 37.24 125 ARG A O 1
ATOM 909 N N . ALA A 1 117 ? 79.327 32.934 88.899 1.00 35.84 126 ALA A N 1
ATOM 910 C CA . ALA A 1 117 ? 80.020 31.648 89.108 1.00 33.35 126 ALA A CA 1
ATOM 911 C C . ALA A 1 117 ? 80.543 31.320 90.531 1.00 32.92 126 ALA A C 1
ATOM 912 O O . ALA A 1 117 ? 81.219 32.169 91.135 1.00 36.18 126 ALA A O 1
ATOM 914 N N . GLY A 1 118 ? 80.326 30.099 91.064 1.00 28.58 127 GLY A N 1
ATOM 915 C CA . GLY A 1 118 ? 80.784 29.763 92.414 1.00 27.84 127 GLY A CA 1
ATOM 916 C C . GLY A 1 118 ? 79.890 30.207 93.654 1.00 32.98 127 GLY A C 1
ATOM 917 O O . GLY A 1 118 ? 80.123 29.844 94.813 1.00 35.36 127 GLY A O 1
ATOM 918 N N . THR A 1 119 ? 78.830 31.002 93.484 1.00 35.77 128 THR A N 1
ATOM 919 C CA . THR A 1 119 ? 77.950 31.451 94.559 1.00 35.60 128 THR A CA 1
ATOM 920 C C . THR A 1 119 ? 77.312 30.305 95.385 1.00 37.56 128 THR A C 1
ATOM 921 O O . THR A 1 119 ? 76.790 29.310 94.863 1.00 38.27 128 THR A O 1
ATOM 925 N N . ILE A 1 120 ? 77.263 30.524 96.700 1.00 38.39 129 ILE A N 1
ATOM 926 C CA . ILE A 1 120 ? 76.691 29.598 97.661 1.00 39.59 129 ILE A CA 1
ATOM 927 C C . ILE A 1 120 ? 75.752 30.312 98.630 1.00 39.86 129 ILE A C 1
ATOM 928 O O . ILE A 1 120 ? 76.022 31.392 99.122 1.00 41.67 129 ILE A O 1
ATOM 933 N N . LEU A 1 121 ? 74.605 29.740 98.845 1.00 39.03 130 LEU A N 1
ATOM 934 C CA . LEU A 1 121 ? 73.634 30.332 99.757 1.00 41.14 130 LEU A CA 1
ATOM 935 C C . LEU A 1 121 ? 73.732 29.976 101.247 1.00 35.86 130 LEU A C 1
ATOM 936 O O . LEU A 1 121 ? 74.029 28.872 101.702 1.00 32.66 130 LEU A O 1
ATOM 941 N N . ALA A 1 122 ? 73.356 30.944 102.033 1.00 31.67 131 ALA A N 1
ATOM 942 C CA . ALA A 1 122 ? 73.289 30.586 103.423 1.00 31.44 131 ALA A CA 1
ATOM 943 C C . ALA A 1 122 ? 72.040 29.769 103.733 1.00 28.73 131 ALA A C 1
ATOM 944 O O . ALA A 1 122 ? 71.002 29.940 103.064 1.00 25.99 131 ALA A O 1
ATOM 946 N N . ASN A 1 123 ? 72.193 29.006 104.827 1.00 25.87 132 ASN A N 1
ATOM 947 C CA . ASN A 1 123 ? 71.231 28.152 105.433 1.00 25.40 132 ASN A CA 1
ATOM 948 C C . ASN A 1 123 ? 69.967 28.958 105.563 1.00 25.78 132 ASN A C 1
ATOM 949 O O . ASN A 1 123 ? 70.034 30.169 105.822 1.00 27.58 132 ASN A O 1
ATOM 954 N N . ASN A 1 124 ? 68.828 28.323 105.262 1.00 25.87 133 ASN A N 1
ATOM 955 C CA . ASN A 1 124 ? 67.579 29.006 105.370 1.00 29.40 133 ASN A CA 1
ATOM 956 C C . ASN A 1 124 ? 67.341 30.116 104.366 1.00 31.89 133 ASN A C 1
ATOM 957 O O . ASN A 1 124 ? 66.603 31.093 104.623 1.00 34.04 133 ASN A O 1
ATOM 962 N N . SER A 1 125 ? 67.941 30.056 103.184 1.00 30.27 134 SER A N 1
ATOM 963 C CA . SER A 1 125 ? 67.584 31.155 102.252 1.00 30.48 134 SER A CA 1
ATOM 964 C C . SER A 1 125 ? 66.254 30.869 101.576 1.00 24.23 134 SER A C 1
ATOM 965 O O . SER A 1 125 ? 65.924 29.671 101.547 1.00 22.56 134 SER A O 1
ATOM 968 N N . PRO A 1 126 ? 65.495 31.961 101.317 1.00 19.25 135 PRO A N 1
ATOM 969 C CA . PRO A 1 126 ? 64.122 32.062 100.698 1.00 20.78 135 PRO A CA 1
ATOM 970 C C . PRO A 1 126 ? 64.047 31.735 99.197 1.00 24.03 135 PRO A C 1
ATOM 971 O O . PRO A 1 126 ? 64.645 32.505 98.402 1.00 21.32 135 PRO A O 1
ATOM 975 N N . CYS A 1 127 ? 63.274 30.660 98.841 1.00 23.25 136 CYS A N 1
ATOM 976 C CA . CYS A 1 127 ? 63.188 30.158 97.479 1.00 19.22 136 CYS A CA 1
ATOM 977 C C . CYS A 1 127 ? 61.850 29.522 97.223 1.00 16.67 136 CYS A C 1
ATOM 978 O O . CYS A 1 127 ? 61.156 29.115 98.179 1.00 15.74 136 CYS A O 1
ATOM 981 N N . TYR A 1 128 ? 61.497 29.416 95.935 1.00 22.83 137 TYR A N 1
ATOM 982 C CA . TYR A 1 128 ? 60.215 28.765 95.522 1.00 21.69 137 TYR A CA 1
ATOM 983 C C . TYR A 1 128 ? 60.409 27.627 94.480 1.00 23.67 137 TYR A C 1
ATOM 984 O O . TYR A 1 128 ? 61.241 27.750 93.577 1.00 18.30 137 TYR A O 1
ATOM 993 N N . ILE A 1 129 ? 59.597 26.528 94.510 1.00 23.88 138 ILE A N 1
ATOM 994 C CA . ILE A 1 129 ? 59.703 25.545 93.439 1.00 22.45 138 ILE A CA 1
ATOM 995 C C . ILE A 1 129 ? 58.395 25.616 92.592 1.00 21.36 138 ILE A C 1
ATOM 996 O O . ILE A 1 129 ? 57.316 25.851 93.178 1.00 23.14 138 ILE A O 1
ATOM 1001 N N . THR A 1 130 ? 58.460 25.456 91.252 1.00 23.18 139 THR A N 1
ATOM 1002 C CA . THR A 1 130 ? 57.310 25.513 90.275 1.00 24.63 139 THR A CA 1
ATOM 1003 C C . THR A 1 130 ? 57.114 24.274 89.412 1.00 24.26 139 THR A C 1
ATOM 1004 O O . THR A 1 130 ? 58.126 23.647 89.077 1.00 25.69 139 THR A O 1
ATOM 1008 N N . GLY A 1 131 ? 55.857 23.863 89.041 1.00 22.13 140 GLY A N 1
ATOM 1009 C CA . GLY A 1 131 ? 55.764 22.685 88.214 1.00 18.73 140 GLY A CA 1
ATOM 1010 C C . GLY A 1 131 ? 54.347 22.121 88.055 1.00 19.59 140 GLY A C 1
ATOM 1011 O O . GLY A 1 131 ? 53.330 22.498 88.762 1.00 19.03 140 GLY A O 1
ATOM 1012 N N . TRP A 1 132 ? 54.318 21.195 87.136 1.00 22.94 141 TRP A N 1
ATOM 1013 C CA . TRP A 1 132 ? 53.117 20.387 86.780 1.00 23.61 141 TRP A CA 1
ATOM 1014 C C . TRP A 1 132 ? 53.066 18.936 87.385 1.00 23.87 141 TRP A C 1
ATOM 1015 O O . TRP A 1 132 ? 52.246 18.125 86.985 1.00 24.31 141 TRP A O 1
ATOM 1026 N N . GLY A 1 133 ? 53.950 18.552 88.302 1.00 25.93 142 GLY A N 1
ATOM 1027 C CA . GLY A 1 133 ? 54.028 17.240 88.918 1.00 24.54 142 GLY A CA 1
ATOM 1028 C C . GLY A 1 133 ? 52.908 16.926 89.920 1.00 29.86 142 GLY A C 1
ATOM 1029 O O . GLY A 1 133 ? 52.039 17.789 90.275 1.00 29.43 142 GLY A O 1
ATOM 1030 N N . LEU A 1 134 ? 52.902 15.654 90.367 1.00 28.47 143 LEU A N 1
ATOM 1031 C CA . LEU A 1 134 ? 51.930 15.188 91.347 1.00 28.34 143 LEU A CA 1
ATOM 1032 C C . LEU A 1 134 ? 51.840 16.093 92.548 1.00 24.72 143 LEU A C 1
ATOM 1033 O O . LEU A 1 134 ? 52.833 16.609 93.113 1.00 23.07 143 LEU A O 1
ATOM 1038 N N . THR A 1 135 ? 50.604 16.249 92.929 1.00 24.30 144 THR A N 1
ATOM 1039 C CA . THR A 1 135 ? 50.245 17.011 94.086 1.00 28.94 144 THR A CA 1
ATOM 1040 C C . THR A 1 135 ? 50.147 16.114 95.333 1.00 31.46 144 THR A C 1
ATOM 1041 O O . THR A 1 135 ? 49.929 16.605 96.450 1.00 27.94 144 THR A O 1
ATOM 1045 N N . ARG A 1 136 ? 50.425 14.820 95.184 1.00 33.99 145 ARG A N 1
ATOM 1046 C CA . ARG A 1 136 ? 50.409 14.014 96.385 1.00 38.09 145 ARG A CA 1
ATOM 1047 C C . ARG A 1 136 ? 51.147 12.731 96.104 1.00 32.10 145 ARG A C 1
ATOM 1048 O O . ARG A 1 136 ? 51.175 12.320 94.971 1.00 31.83 145 ARG A O 1
ATOM 1056 N N . THR A 1 137 ? 51.826 12.147 97.076 1.00 29.59 147 THR A N 1
ATOM 1057 C CA . THR A 1 137 ? 52.551 10.886 96.831 1.00 28.13 147 THR A CA 1
ATOM 1058 C C . THR A 1 137 ? 51.605 9.819 96.316 1.00 31.47 147 THR A C 1
ATOM 1059 O O . THR A 1 137 ? 50.609 9.593 96.973 1.00 29.51 147 THR A O 1
ATOM 1063 N N . ASN A 1 138 ? 51.895 9.135 95.194 1.00 32.60 148 ASN A N 1
ATOM 1064 C CA . ASN A 1 138 ? 50.935 8.187 94.623 1.00 32.56 148 ASN A CA 1
ATOM 1065 C C . ASN A 1 138 ? 49.667 8.928 94.173 1.00 31.33 148 ASN A C 1
ATOM 1066 O O . ASN A 1 138 ? 48.621 8.297 94.030 1.00 32.16 148 ASN A O 1
ATOM 1071 N N . GLY A 1 139 ? 49.664 10.265 93.960 1.00 30.23 149 GLY A N 1
ATOM 1072 C CA . GLY A 1 139 ? 48.450 10.956 93.452 1.00 31.37 149 GLY A CA 1
ATOM 1073 C C . GLY A 1 139 ? 48.441 11.124 91.902 1.00 35.58 149 GLY A C 1
ATOM 1074 O O . GLY A 1 139 ? 48.939 10.277 91.123 1.00 36.53 149 GLY A O 1
ATOM 1075 N N . GLN A 1 140 ? 47.960 12.290 91.396 1.00 36.66 150 GLN A N 1
ATOM 1076 C CA . GLN A 1 140 ? 47.967 12.599 89.968 1.00 36.93 150 GLN A CA 1
ATOM 1077 C C . GLN A 1 140 ? 48.601 13.929 89.651 1.00 33.69 150 GLN A C 1
ATOM 1078 O O . GLN A 1 140 ? 48.677 14.787 90.517 1.00 33.95 150 GLN A O 1
ATOM 1084 N N . LEU A 1 141 ? 48.928 14.099 88.368 1.00 31.23 151 LEU A N 1
ATOM 1085 C CA . LEU A 1 141 ? 49.487 15.301 87.775 1.00 29.37 151 LEU A CA 1
ATOM 1086 C C . LEU A 1 141 ? 48.612 16.544 87.820 1.00 29.81 151 LEU A C 1
ATOM 1087 O O . LEU A 1 141 ? 47.378 16.531 87.684 1.00 29.98 151 LEU A O 1
ATOM 1092 N N . ALA A 1 142 ? 49.241 17.688 88.002 1.00 27.92 152 ALA A N 1
ATOM 1093 C CA . ALA A 1 142 ? 48.416 18.876 88.032 1.00 29.70 152 ALA A CA 1
ATOM 1094 C C . ALA A 1 142 ? 47.979 19.371 86.634 1.00 32.97 152 ALA A C 1
ATOM 1095 O O . ALA A 1 142 ? 48.654 19.211 85.606 1.00 31.20 152 ALA A O 1
ATOM 1097 N N . GLN A 1 143 ? 46.883 20.102 86.602 1.00 37.40 153 GLN A N 1
ATOM 1098 C CA . GLN A 1 143 ? 46.388 20.658 85.367 1.00 42.08 153 GLN A CA 1
ATOM 1099 C C . GLN A 1 143 ? 46.865 22.089 85.131 1.00 35.75 153 GLN A C 1
ATOM 1100 O O . GLN A 1 143 ? 47.065 22.526 83.979 1.00 36.75 153 GLN A O 1
ATOM 1106 N N . THR A 1 144 ? 47.030 22.811 86.229 1.00 28.34 154 THR A N 1
ATOM 1107 C CA . THR A 1 144 ? 47.606 24.143 86.207 1.00 32.33 154 THR A CA 1
ATOM 1108 C C . THR A 1 144 ? 48.951 24.192 86.943 1.00 34.07 154 THR A C 1
ATOM 1109 O O . THR A 1 144 ? 49.297 23.234 87.664 1.00 35.67 154 THR A O 1
ATOM 1113 N N . LEU A 1 145 ? 49.709 25.307 86.722 1.00 32.08 155 LEU A N 1
ATOM 1114 C CA . LEU 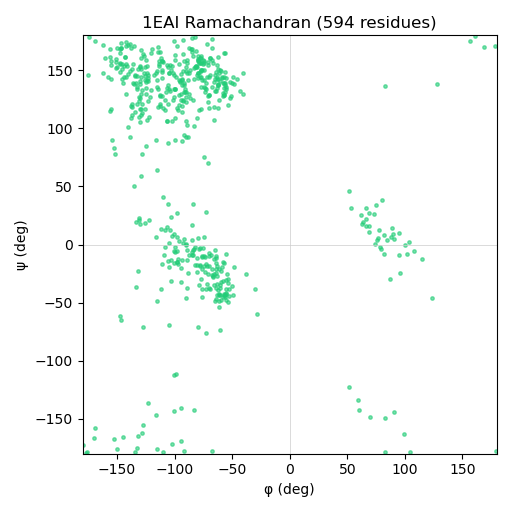A 1 145 ? 51.060 25.511 87.287 1.00 26.36 155 LEU A CA 1
ATOM 1115 C C . LEU A 1 145 ? 50.994 25.769 88.816 1.00 23.37 155 LEU A C 1
ATOM 1116 O O . LEU A 1 145 ? 50.202 26.622 89.255 1.00 18.46 155 LEU A O 1
ATOM 1121 N N . GLN A 1 146 ? 51.779 24.998 89.611 1.00 22.69 156 GLN A N 1
ATOM 1122 C CA . GLN A 1 146 ? 51.760 25.131 91.081 1.00 20.51 156 GLN A CA 1
ATOM 1123 C C . GLN A 1 146 ? 53.064 25.726 91.589 1.00 20.34 156 GLN A C 1
ATOM 1124 O O . GLN A 1 146 ? 54.052 25.560 90.888 1.00 20.66 156 GLN A O 1
ATOM 1130 N N . GLN A 1 147 ? 53.062 26.322 92.797 1.00 23.58 157 GLN A N 1
ATOM 1131 C CA . GLN A 1 147 ? 54.317 26.809 93.442 1.00 26.86 157 GLN A CA 1
ATOM 1132 C C . GLN A 1 147 ? 54.277 26.541 94.955 1.00 27.90 157 GLN A C 1
ATOM 1133 O O . GLN A 1 147 ? 53.167 26.433 95.548 1.00 29.96 157 GLN A O 1
ATOM 1139 N N . ALA A 1 148 ? 55.477 26.397 95.559 1.00 21.39 158 ALA A N 1
ATOM 1140 C CA . ALA A 1 148 ? 55.611 26.277 97.010 1.00 16.72 158 ALA A CA 1
ATOM 1141 C C . ALA A 1 148 ? 56.867 26.976 97.543 1.00 18.03 158 ALA A C 1
ATOM 1142 O O . ALA A 1 148 ? 57.939 26.792 96.875 1.00 15.32 158 ALA A O 1
ATOM 1144 N N . TYR A 1 149 ? 56.766 27.596 98.775 1.00 22.92 159 TYR A N 1
ATOM 1145 C CA . TYR A 1 149 ? 57.894 28.196 99.490 1.00 24.92 159 TYR A CA 1
ATOM 1146 C C . TYR A 1 149 ? 58.814 27.087 100.016 1.00 25.31 159 TYR A C 1
ATOM 1147 O O . TYR A 1 149 ? 58.418 26.191 100.726 1.00 25.85 159 TYR A O 1
ATOM 1156 N N . LEU A 1 150 ? 60.062 27.086 99.660 1.00 24.67 160 LEU A N 1
ATOM 1157 C CA . LEU A 1 150 ? 60.916 26.027 100.162 1.00 23.15 160 LEU A CA 1
ATOM 1158 C C . LEU A 1 150 ? 62.284 26.640 100.517 1.00 27.20 160 LEU A C 1
ATOM 1159 O O . LEU A 1 150 ? 63.099 26.768 99.637 1.00 27.36 160 LEU A O 1
ATOM 1164 N N . PRO A 1 151 ? 62.621 26.924 101.801 1.00 29.93 161 PRO A N 1
ATOM 1165 C CA . PRO A 1 151 ? 63.970 27.428 102.147 1.00 28.39 161 PRO A CA 1
ATOM 1166 C C . PRO A 1 151 ? 65.050 26.354 102.176 1.00 22.82 161 PRO A C 1
ATOM 1167 O O . PRO A 1 151 ? 64.781 25.146 102.291 1.00 16.72 161 PRO A O 1
ATOM 1171 N N . THR A 1 152 ? 66.285 26.810 101.989 1.00 24.02 162 THR A N 1
ATOM 1172 C CA . THR A 1 152 ? 67.445 25.939 101.956 1.00 24.57 162 THR A CA 1
ATOM 1173 C C . THR A 1 152 ? 67.947 25.397 103.290 1.00 29.05 162 THR A C 1
ATOM 1174 O O . THR A 1 152 ? 67.793 26.045 104.378 1.00 27.75 162 THR A O 1
ATOM 1178 N N . VAL A 1 153 ? 68.632 24.233 103.123 1.00 28.07 163 VAL A N 1
ATOM 1179 C CA . VAL A 1 153 ? 69.306 23.457 104.165 1.00 29.17 163 VAL A CA 1
ATOM 1180 C C . VAL A 1 153 ? 70.791 23.308 103.773 1.00 32.29 163 VAL A C 1
ATOM 1181 O O . VAL A 1 153 ? 71.102 22.625 102.784 1.00 32.73 163 VAL A O 1
ATOM 1185 N N . ASP A 1 154 ? 71.731 23.981 104.505 1.00 30.24 164 ASP A N 1
ATOM 1186 C CA . ASP A 1 154 ? 73.122 24.016 104.144 1.00 25.02 164 ASP A CA 1
ATOM 1187 C C . ASP A 1 154 ? 73.844 22.713 104.010 1.00 23.09 164 ASP A C 1
ATOM 1188 O O . ASP A 1 154 ? 73.365 21.653 104.416 1.00 29.74 164 ASP A O 1
ATOM 1193 N N . TYR A 1 155 ? 75.004 22.783 103.384 1.00 22.86 165 TYR A N 1
ATOM 1194 C CA . TYR A 1 155 ? 75.698 21.567 103.167 1.00 24.89 165 TYR A CA 1
ATOM 1195 C C . TYR A 1 155 ? 76.003 20.799 104.462 1.00 30.32 165 TYR A C 1
ATOM 1196 O O . TYR A 1 155 ? 75.704 19.603 104.572 1.00 31.82 165 TYR A O 1
ATOM 1205 N N . ALA A 1 156 ? 76.489 21.477 105.515 1.00 33.61 166 ALA A N 1
ATOM 1206 C CA . ALA A 1 156 ? 76.807 20.769 106.761 1.00 31.42 166 ALA A CA 1
ATOM 1207 C C . ALA A 1 156 ? 75.664 19.963 107.370 1.00 33.82 166 ALA A C 1
ATOM 1208 O O . ALA A 1 156 ? 75.859 18.830 107.815 1.00 33.79 166 ALA A O 1
ATOM 1210 N N . ILE A 1 157 ? 74.435 20.501 107.393 1.00 33.29 167 ILE A N 1
ATOM 1211 C CA . ILE A 1 157 ? 73.268 19.714 107.944 1.00 31.58 167 ILE A CA 1
ATOM 1212 C C . ILE A 1 157 ? 72.772 18.649 106.964 1.00 31.51 167 ILE A C 1
ATOM 1213 O O . ILE A 1 157 ? 72.374 17.536 107.345 1.00 31.92 167 ILE A O 1
ATOM 1218 N N . CYS A 1 158 ? 72.784 19.027 105.649 1.00 27.43 168 CYS A N 1
ATOM 1219 C CA . CYS A 1 158 ? 72.244 18.118 104.638 1.00 23.20 168 CYS A CA 1
ATOM 1220 C C . CYS A 1 158 ? 72.962 16.775 104.538 1.00 25.57 168 CYS A C 1
ATOM 1221 O O . CYS A 1 158 ? 72.323 15.716 104.416 1.00 23.25 168 CYS A O 1
ATOM 1224 N N . SER A 1 159 ? 74.300 16.852 104.605 1.00 25.59 169 SER A N 1
ATOM 1225 C CA . SER A 1 159 ? 75.195 15.665 104.505 1.00 30.26 169 SER A CA 1
ATOM 1226 C C . SER A 1 159 ? 75.394 14.851 105.807 1.00 33.84 169 SER A C 1
ATOM 1227 O O . SER A 1 159 ? 76.049 13.768 105.832 1.00 32.97 169 SER A O 1
ATOM 1230 N N . SER A 1 160 ? 74.754 15.361 106.896 1.00 36.11 170 SER A N 1
ATOM 1231 C CA . SER A 1 160 ? 74.791 14.700 108.211 1.00 36.14 170 SER A CA 1
ATOM 1232 C C . SER A 1 160 ? 74.046 13.387 108.218 1.00 37.06 170 SER A C 1
ATOM 1233 O O . SER A 1 160 ? 73.167 13.117 107.386 1.00 39.37 170 SER A O 1
ATOM 1236 N N . SER A 1 161 A 74.391 12.564 109.175 1.00 35.67 170 SER A N 1
ATOM 1237 C CA . SER A 1 161 A 73.815 11.259 109.305 1.00 36.79 170 SER A CA 1
ATOM 1238 C C . SER A 1 161 A 72.347 11.252 109.577 1.00 35.79 170 SER A C 1
ATOM 1239 O O . SER A 1 161 A 71.704 10.212 109.406 1.00 40.83 170 SER A O 1
ATOM 1242 N N . SER A 1 162 B 71.798 12.355 110.030 1.00 32.45 170 SER A N 1
ATOM 1243 C CA . SER A 1 162 B 70.369 12.325 110.273 1.00 36.04 170 SER A CA 1
ATOM 1244 C C . SER A 1 162 B 69.580 12.722 109.050 1.00 36.79 170 SER A C 1
ATOM 1245 O O . SER A 1 162 B 68.366 12.554 109.031 1.00 40.64 170 SER A O 1
ATOM 1248 N N . TYR A 1 163 ? 70.284 13.294 108.069 1.00 32.16 171 TYR A N 1
ATOM 1249 C CA . TYR A 1 163 ? 69.687 13.707 106.870 1.00 30.38 171 TYR A CA 1
ATOM 1250 C C . TYR A 1 163 ? 69.888 12.744 105.724 1.00 34.45 171 TYR A C 1
ATOM 1251 O O . TYR A 1 163 ? 69.207 11.682 105.755 1.00 36.71 171 TYR A O 1
ATOM 1260 N N . TRP A 1 164 ? 70.688 13.206 104.699 1.00 32.09 172 TRP A N 1
ATOM 1261 C CA . TRP A 1 164 ? 70.991 12.451 103.491 1.00 30.18 172 TRP A CA 1
ATOM 1262 C C . TRP A 1 164 ? 72.288 11.658 103.551 1.00 32.91 172 TRP A C 1
ATOM 1263 O O . TRP A 1 164 ? 72.523 10.729 102.792 1.00 32.57 172 TRP A O 1
ATOM 1274 N N . GLY A 1 165 ? 73.205 12.026 104.455 1.00 35.21 173 GLY A N 1
ATOM 1275 C CA . GLY A 1 165 ? 74.435 11.267 104.485 1.00 35.86 173 GLY A CA 1
ATOM 1276 C C . GLY A 1 165 ? 75.335 11.489 103.265 1.00 39.71 173 GLY A C 1
ATOM 1277 O O . GLY A 1 165 ? 75.435 12.564 102.712 1.00 43.09 173 GLY A O 1
ATOM 1278 N N . SER A 1 166 ? 76.093 10.478 102.858 1.00 39.84 174 SER A N 1
ATOM 1279 C CA . SER A 1 166 ? 77.014 10.667 101.776 1.00 39.77 174 SER A CA 1
ATOM 1280 C C . SER A 1 166 ? 76.432 10.662 100.394 1.00 41.80 174 SER A C 1
ATOM 1281 O O . SER A 1 166 ? 77.185 10.899 99.431 1.00 45.02 174 SER A O 1
ATOM 1284 N N . THR A 1 167 ? 75.131 10.426 100.310 1.00 39.46 175 THR A N 1
ATOM 1285 C CA . THR A 1 167 ? 74.422 10.502 99.061 1.00 36.85 175 THR A CA 1
ATOM 1286 C C . THR A 1 167 ? 74.479 11.934 98.532 1.00 36.72 175 THR A C 1
ATOM 1287 O O . THR A 1 167 ? 74.503 12.175 97.347 1.00 36.10 175 THR A O 1
ATOM 1291 N N . VAL A 1 168 ? 74.605 12.926 99.395 1.00 35.85 176 VAL A N 1
ATOM 1292 C CA . VAL A 1 168 ? 74.666 14.294 98.926 1.00 33.64 176 VAL A CA 1
ATOM 1293 C C . VAL A 1 168 ? 76.072 14.796 98.666 1.00 34.40 176 VAL A C 1
ATOM 1294 O O . VAL A 1 168 ? 76.954 14.521 99.485 1.00 36.10 176 VAL A O 1
ATOM 1298 N N . LYS A 1 169 ? 76.323 15.525 97.543 1.00 32.45 177 LYS A N 1
ATOM 1299 C CA . LYS A 1 169 ? 77.655 16.070 97.302 1.00 28.37 177 LYS A CA 1
ATOM 1300 C C . LYS A 1 169 ? 77.624 17.581 97.331 1.00 28.08 177 LYS A C 1
ATOM 1301 O O . LYS A 1 169 ? 76.559 18.192 97.273 1.00 26.89 177 LYS A O 1
ATOM 1307 N N . ASN A 1 170 ? 78.795 18.205 97.334 1.00 29.69 178 ASN A N 1
ATOM 1308 C CA . ASN A 1 170 ? 78.904 19.669 97.394 1.00 35.24 178 ASN A CA 1
ATOM 1309 C C . ASN A 1 170 ? 78.459 20.452 96.127 1.00 32.09 178 ASN A C 1
ATOM 1310 O O . ASN A 1 170 ? 78.436 21.701 96.017 1.00 22.72 178 ASN A O 1
ATOM 1315 N N . SER A 1 171 ? 78.185 19.659 95.096 1.00 34.63 179 SER A N 1
ATOM 1316 C CA . SER A 1 171 ? 77.769 20.130 93.804 1.00 31.91 179 SER A CA 1
ATOM 1317 C C . SER A 1 171 ? 76.263 20.193 93.721 1.00 33.01 179 SER A C 1
ATOM 1318 O O . SER A 1 171 ? 75.749 20.502 92.630 1.00 36.52 179 SER A O 1
ATOM 1321 N N . MET A 1 172 ? 75.576 19.902 94.850 1.00 27.26 180 MET A N 1
ATOM 1322 C CA . MET A 1 172 ? 74.133 19.975 94.875 1.00 25.43 180 MET A CA 1
ATOM 1323 C C . MET A 1 172 ? 73.616 20.973 95.890 1.00 28.82 180 MET A C 1
ATOM 1324 O O . MET A 1 172 ? 74.286 21.367 96.835 1.00 30.75 180 MET A O 1
ATOM 1329 N N . VAL A 1 173 ? 72.320 21.266 95.800 1.00 26.57 181 VAL A N 1
ATOM 1330 C CA . VAL A 1 173 ? 71.727 22.099 96.827 1.00 22.66 181 VAL A CA 1
ATOM 1331 C C . VAL A 1 173 ? 70.501 21.408 97.442 1.00 21.75 181 VAL A C 1
ATOM 1332 O O . VAL A 1 173 ? 69.854 20.767 96.637 1.00 19.14 181 VAL A O 1
ATOM 1336 N N . CYS A 1 174 ? 70.208 21.486 98.821 1.00 22.94 182 CYS A N 1
ATOM 1337 C CA . CYS A 1 174 ? 69.001 20.893 99.401 1.00 14.78 182 CYS A CA 1
ATOM 1338 C C . CYS A 1 174 ? 67.923 21.919 99.774 1.00 17.22 182 CYS A C 1
ATOM 1339 O O . CYS A 1 174 ? 68.255 23.008 100.113 1.00 11.85 182 CYS A O 1
ATOM 1342 N N . ALA A 1 175 ? 66.599 21.648 99.709 1.00 14.08 183 ALA A N 1
ATOM 1343 C CA . ALA A 1 175 ? 65.631 22.769 100.220 1.00 3.50 183 ALA A CA 1
ATOM 1344 C C . ALA A 1 175 ? 64.397 22.068 100.732 1.00 15.48 183 ALA A C 1
ATOM 1345 O O . ALA A 1 175 ? 64.075 21.023 100.150 1.00 19.93 183 ALA A O 1
ATOM 1347 N N . GLY A 1 176 ? 63.633 22.610 101.717 1.00 14.15 184 GLY A N 1
ATOM 1348 C CA . GLY A 1 176 ? 62.469 21.842 102.211 1.00 20.09 184 GLY A CA 1
ATOM 1349 C C . GLY A 1 176 ? 62.736 20.743 103.292 1.00 24.60 184 GLY A C 1
ATOM 1350 O O . GLY A 1 176 ? 63.566 20.834 104.170 1.00 26.13 184 GLY A O 1
ATOM 1351 N N . GLY A 1 177 ? 61.975 19.642 103.370 1.00 27.52 185 GLY A N 1
ATOM 1352 C CA . GLY A 1 177 ? 62.265 18.678 104.436 1.00 28.14 185 GLY A CA 1
ATOM 1353 C C . GLY A 1 177 ? 61.429 18.815 105.757 1.00 27.59 185 GLY A C 1
ATOM 1354 O O . GLY A 1 177 ? 61.672 18.206 106.791 1.00 28.95 185 GLY A O 1
ATOM 1355 N N . ASP A 1 178 ? 60.431 19.613 105.743 1.00 28.90 186 ASP A N 1
ATOM 1356 C CA . ASP A 1 178 ? 59.633 19.705 106.903 1.00 32.70 186 ASP A CA 1
ATOM 1357 C C . ASP A 1 178 ? 58.576 18.593 106.880 1.00 33.59 186 ASP A C 1
ATOM 1358 O O . ASP A 1 178 ? 57.643 18.672 107.668 1.00 33.37 186 ASP A O 1
ATOM 1363 N N . GLY A 1 179 ? 58.584 17.703 105.896 1.00 27.83 187 GLY A N 1
ATOM 1364 C CA . GLY A 1 179 ? 57.544 16.671 105.929 1.00 22.95 187 GLY A CA 1
ATOM 1365 C C . GLY A 1 179 ? 56.227 17.195 105.427 1.00 23.84 187 GLY A C 1
ATOM 1366 O O . GLY A 1 179 ? 55.234 16.466 105.231 1.00 23.35 187 GLY A O 1
ATOM 1367 N N . VAL A 1 180 ? 56.173 18.474 105.112 1.00 23.13 188 VAL A N 1
ATOM 1368 C CA . VAL A 1 180 ? 54.930 18.988 104.515 1.00 24.85 188 VAL A CA 1
ATOM 1369 C C . VAL A 1 180 ? 54.991 19.429 103.030 1.00 27.49 188 VAL A C 1
ATOM 1370 O O . VAL A 1 180 ? 54.043 19.236 102.234 1.00 25.00 188 VAL A O 1
ATOM 1374 N N . ARG A 1 181 A 56.078 20.045 102.597 1.00 28.90 188 ARG A N 1
ATOM 1375 C CA . ARG A 1 181 A 56.136 20.586 101.241 1.00 27.48 188 ARG A CA 1
ATOM 1376 C C . ARG A 1 181 A 57.302 20.027 100.450 1.00 29.98 188 ARG A C 1
ATOM 1377 O O . ARG A 1 181 A 58.358 19.920 101.055 1.00 33.01 188 ARG A O 1
ATOM 1385 N N . SER A 1 182 ? 57.133 19.715 99.121 1.00 29.13 189 SER A N 1
ATOM 1386 C CA . SER A 1 182 ? 58.248 19.264 98.276 1.00 25.28 189 SER A CA 1
ATOM 1387 C C . SER A 1 182 ? 57.882 19.083 96.775 1.00 26.01 189 SER A C 1
ATOM 1388 O O . SER A 1 182 ? 56.726 19.248 96.373 1.00 27.11 189 SER A O 1
ATOM 1391 N N . GLY A 1 183 ? 58.907 18.684 95.947 1.00 24.30 190 GLY A N 1
ATOM 1392 C CA . GLY A 1 183 ? 58.758 18.379 94.511 1.00 17.71 190 GLY A CA 1
ATOM 1393 C C . GLY A 1 183 ? 58.159 16.974 94.454 1.00 21.76 190 GLY A C 1
ATOM 1394 O O . GLY A 1 183 ? 58.324 16.334 95.481 1.00 26.06 190 GLY A O 1
ATOM 1395 N N . CYS A 1 184 ? 57.475 16.492 93.387 1.00 18.12 191 CYS A N 1
ATOM 1396 C CA . CYS A 1 184 ? 56.912 15.117 93.316 1.00 21.63 191 CYS A CA 1
ATOM 1397 C C . CYS A 1 184 ? 56.987 14.689 91.843 1.00 24.96 191 CYS A C 1
ATOM 1398 O O . CYS A 1 184 ? 57.305 15.547 91.041 1.00 23.41 191 CYS A O 1
ATOM 1401 N N . GLN A 1 185 ? 56.837 13.399 91.439 1.00 23.67 192 GLN A N 1
ATOM 1402 C CA . GLN A 1 185 ? 56.977 13.011 90.023 1.00 21.40 192 GLN A CA 1
ATOM 1403 C C . GLN A 1 185 ? 56.310 13.933 88.993 1.00 20.89 192 GLN A C 1
ATOM 1404 O O . GLN A 1 185 ? 55.124 14.272 89.180 1.00 21.98 192 GLN A O 1
ATOM 1410 N N . GLY A 1 186 ? 57.078 14.293 87.932 1.00 17.55 193 GLY A N 1
ATOM 1411 C CA . GLY A 1 186 ? 56.722 15.231 86.850 1.00 18.88 193 GLY A CA 1
ATOM 1412 C C . GLY A 1 186 ? 57.316 16.644 87.022 1.00 19.31 193 GLY A C 1
ATOM 1413 O O . GLY A 1 186 ? 57.145 17.599 86.135 1.00 12.40 193 GLY A O 1
ATOM 1414 N N . ASP A 1 187 ? 58.059 16.780 88.162 1.00 16.62 194 ASP A N 1
ATOM 1415 C CA . ASP A 1 187 ? 58.715 18.070 88.485 1.00 17.34 194 ASP A CA 1
ATOM 1416 C C . ASP A 1 187 ? 60.193 18.082 88.085 1.00 15.61 194 ASP A C 1
ATOM 1417 O O . ASP A 1 187 ? 60.749 19.163 87.894 1.00 15.41 194 ASP A O 1
ATOM 1422 N N . SER A 1 188 ? 60.791 16.938 87.811 1.00 17.27 195 SER A N 1
ATOM 1423 C CA . SER A 1 188 ? 62.169 16.916 87.308 1.00 17.37 195 SER A CA 1
ATOM 1424 C C . SER A 1 188 ? 62.538 18.009 86.255 1.00 22.19 195 SER A C 1
ATOM 1425 O O . SER A 1 188 ? 61.741 18.253 85.354 1.00 21.64 195 SER A O 1
ATOM 1428 N N . GLY A 1 189 ? 63.782 18.522 86.201 1.00 20.68 196 GLY A N 1
ATOM 1429 C CA . GLY A 1 189 ? 64.179 19.486 85.154 1.00 19.23 196 GLY A CA 1
ATOM 1430 C C . GLY A 1 189 ? 63.954 20.980 85.363 1.00 23.30 196 GLY A C 1
ATOM 1431 O O . GLY A 1 189 ? 64.728 21.830 84.857 1.00 22.18 196 GLY A O 1
ATOM 1432 N N . GLY A 1 190 ? 62.904 21.293 86.133 1.00 24.66 197 GLY A N 1
ATOM 1433 C CA . GLY A 1 190 ? 62.482 22.644 86.503 1.00 22.58 197 GLY A CA 1
ATOM 1434 C C . GLY A 1 190 ? 63.365 23.470 87.411 1.00 21.80 197 GLY A C 1
ATOM 1435 O O . GLY A 1 190 ? 64.378 23.050 87.937 1.00 25.59 197 GLY A O 1
ATOM 1436 N N . PRO A 1 191 ? 63.008 24.742 87.490 1.00 22.43 198 PRO A N 1
ATOM 1437 C CA . PRO A 1 191 ? 63.712 25.756 88.276 1.00 22.00 198 PRO A CA 1
ATOM 1438 C C . PRO A 1 191 ? 63.414 25.786 89.813 1.00 21.77 198 PRO A C 1
ATOM 1439 O O . PRO A 1 191 ? 62.393 25.301 90.395 1.00 22.81 198 PRO A O 1
ATOM 1443 N N . LEU A 1 192 ? 64.365 26.381 90.485 1.00 17.89 199 LEU A N 1
ATOM 1444 C CA . LEU A 1 192 ? 64.296 26.717 91.901 1.00 22.06 199 LEU A CA 1
ATOM 1445 C C . LEU A 1 192 ? 64.705 28.187 91.896 1.00 24.48 199 LEU A C 1
ATOM 1446 O O . LEU A 1 192 ? 65.904 28.386 91.686 1.00 25.77 199 LEU A O 1
ATOM 1451 N N . HIS A 1 193 ? 63.752 29.157 92.085 1.00 22.94 200 HIS A N 1
ATOM 1452 C CA . HIS A 1 193 ? 64.076 30.563 92.079 1.00 25.63 200 HIS A CA 1
ATOM 1453 C C . HIS A 1 193 ? 64.413 31.035 93.463 1.00 27.87 200 HIS A C 1
ATOM 1454 O O . HIS A 1 193 ? 63.630 30.890 94.382 1.00 32.07 200 HIS A O 1
ATOM 1461 N N . CYS A 1 194 ? 65.555 31.681 93.660 1.00 28.77 201 CYS A N 1
ATOM 1462 C CA . CYS A 1 194 ? 65.904 32.177 95.001 1.00 26.92 201 CYS A CA 1
ATOM 1463 C C . CYS A 1 194 ? 66.228 33.677 94.955 1.00 30.54 201 CYS A C 1
ATOM 1464 O O . CYS A 1 194 ? 66.583 34.174 93.887 1.00 28.35 201 CYS A O 1
ATOM 1467 N N . LEU A 1 195 ? 66.014 34.380 96.094 1.00 35.59 202 LEU A N 1
ATOM 1468 C CA . LEU A 1 195 ? 66.318 35.833 96.299 1.00 37.26 202 LEU A CA 1
ATOM 1469 C C . LEU A 1 195 ? 67.678 36.095 96.973 1.00 42.56 202 LEU A C 1
ATOM 1470 O O . LEU A 1 195 ? 68.095 35.447 97.967 1.00 44.29 202 LEU A O 1
ATOM 1475 N N . VAL A 1 196 ? 68.278 37.159 96.464 1.00 45.33 203 VAL A N 1
ATOM 1476 C CA . VAL A 1 196 ? 69.537 37.673 96.875 1.00 49.19 203 VAL A CA 1
ATOM 1477 C C . VAL A 1 196 ? 69.547 39.123 96.512 1.00 49.89 203 VAL A C 1
ATOM 1478 O O . VAL A 1 196 ? 69.347 39.441 95.341 1.00 48.15 203 VAL A O 1
ATOM 1482 N N . ASN A 1 197 ? 69.637 39.923 97.589 1.00 53.13 204 ASN A N 1
ATOM 1483 C CA . ASN A 1 197 ? 69.674 41.373 97.590 1.00 55.10 204 ASN A CA 1
ATOM 1484 C C . ASN A 1 197 ? 68.550 41.926 96.800 1.00 50.80 204 ASN A C 1
ATOM 1485 O O . ASN A 1 197 ? 68.794 42.806 95.956 1.00 49.08 204 ASN A O 1
ATOM 1490 N N . GLY A 1 198 ? 67.363 41.373 97.046 1.00 47.16 205 GLY A N 1
ATOM 1491 C CA . GLY A 1 198 ? 66.176 41.849 96.354 1.00 43.91 205 GLY A CA 1
ATOM 1492 C C . GLY A 1 198 ? 65.985 41.369 94.916 1.00 44.69 205 GLY A C 1
ATOM 1493 O O . GLY A 1 198 ? 64.975 41.726 94.312 1.00 46.65 205 GLY A O 1
ATOM 1494 N N . GLN A 1 199 ? 66.911 40.591 94.335 1.00 45.06 206 GLN A N 1
ATOM 1495 C CA . GLN A 1 199 ? 66.714 40.078 92.981 1.00 48.24 206 GLN A CA 1
ATOM 1496 C C . GLN A 1 199 ? 66.608 38.535 92.960 1.00 38.48 206 GLN A C 1
ATOM 1497 O O . GLN A 1 199 ? 67.335 37.896 93.724 1.00 35.36 206 GLN A O 1
ATOM 1503 N N . TYR A 1 200 ? 65.806 38.005 92.025 1.00 32.75 207 TYR A N 1
ATOM 1504 C CA . TYR A 1 200 ? 65.655 36.582 91.758 1.00 33.42 207 TYR A CA 1
ATOM 1505 C C . TYR A 1 200 ? 66.691 36.076 90.771 1.00 32.12 207 TYR A C 1
ATOM 1506 O O . TYR A 1 200 ? 67.093 36.812 89.896 1.00 34.20 207 TYR A O 1
ATOM 1515 N N . ALA A 1 201 ? 67.071 34.811 90.900 1.00 28.90 208 ALA A N 1
ATOM 1516 C CA . ALA A 1 201 ? 67.973 34.101 90.002 1.00 29.37 208 ALA A CA 1
ATOM 1517 C C . ALA A 1 201 ? 67.712 32.585 90.106 1.00 27.61 208 ALA A C 1
ATOM 1518 O O . ALA A 1 201 ? 67.126 32.160 91.117 1.00 28.47 208 ALA A O 1
ATOM 1520 N N . VAL A 1 202 ? 68.133 31.763 89.121 1.00 24.05 209 VAL A N 1
ATOM 1521 C CA . VAL A 1 202 ? 67.802 30.306 89.171 1.00 24.16 209 VAL A CA 1
ATOM 1522 C C . VAL A 1 202 ? 69.001 29.593 89.724 1.00 25.48 209 VAL A C 1
ATOM 1523 O O . VAL A 1 202 ? 70.015 29.718 89.053 1.00 23.00 209 VAL A O 1
ATOM 1527 N N . HIS A 1 203 ? 68.896 28.916 90.909 1.00 24.29 210 HIS A N 1
ATOM 1528 C CA . HIS A 1 203 ? 70.056 28.284 91.559 1.00 22.21 210 HIS A CA 1
ATOM 1529 C C . HIS A 1 203 ? 70.088 26.801 91.549 1.00 20.53 210 HIS A C 1
ATOM 1530 O O . HIS A 1 203 ? 71.138 26.261 91.838 1.00 15.91 210 HIS A O 1
ATOM 1537 N N . GLY A 1 204 ? 69.003 26.177 91.122 1.00 20.98 211 GLY A N 1
ATOM 1538 C CA . GLY A 1 204 ? 69.019 24.710 90.972 1.00 21.51 211 GLY A CA 1
ATOM 1539 C C . GLY A 1 204 ? 68.127 24.197 89.798 1.00 22.25 211 GLY A C 1
ATOM 1540 O O . GLY A 1 204 ? 67.239 24.885 89.283 1.00 22.58 211 GLY A O 1
ATOM 1541 N N . VAL A 1 205 ? 68.292 22.913 89.475 1.00 19.23 212 VAL A N 1
ATOM 1542 C CA . VAL A 1 205 ? 67.569 22.161 88.496 1.00 20.72 212 VAL A CA 1
ATOM 1543 C C . VAL A 1 205 ? 67.016 20.937 89.209 1.00 18.06 212 VAL A C 1
ATOM 1544 O O . VAL A 1 205 ? 67.754 20.160 89.812 1.00 20.97 212 VAL A O 1
ATOM 1548 N N . THR A 1 206 ? 65.719 20.807 89.291 1.00 19.75 213 THR A N 1
ATOM 1549 C CA . THR A 1 206 ? 65.192 19.686 90.096 1.00 21.90 213 THR A CA 1
ATOM 1550 C C . THR A 1 206 ? 65.748 18.282 89.727 1.00 27.25 213 THR A C 1
ATOM 1551 O O . THR A 1 206 ? 65.481 17.778 88.604 1.00 32.38 213 THR A O 1
ATOM 1555 N N . SER A 1 207 ? 66.413 17.559 90.662 1.00 22.66 214 SER A N 1
ATOM 1556 C CA . SER A 1 207 ? 66.919 16.204 90.493 1.00 23.49 214 SER A CA 1
ATOM 1557 C C . SER A 1 207 ? 66.178 14.965 91.160 1.00 28.59 214 SER A C 1
ATOM 1558 O O . SER A 1 207 ? 65.557 14.125 90.468 1.00 32.23 214 SER A O 1
ATOM 1561 N N . PHE A 1 208 ? 66.191 14.797 92.534 1.00 28.03 215 PHE A N 1
ATOM 1562 C CA . PHE A 1 208 ? 65.559 13.616 93.196 1.00 25.66 215 PHE A CA 1
ATOM 1563 C C . PHE A 1 208 ? 65.002 13.789 94.596 1.00 24.94 215 PHE A C 1
ATOM 1564 O O . PHE A 1 208 ? 65.130 14.803 95.283 1.00 26.26 215 PHE A O 1
ATOM 1572 N N . VAL A 1 209 ? 64.285 12.800 95.020 1.00 25.40 216 VAL A N 1
ATOM 1573 C CA . VAL A 1 209 ? 63.789 12.747 96.391 1.00 22.10 216 VAL A CA 1
ATOM 1574 C C . VAL A 1 209 ? 64.120 11.321 96.918 1.00 25.02 216 VAL A C 1
ATOM 1575 O O . VAL A 1 209 ? 64.980 10.548 96.368 1.00 24.72 216 VAL A O 1
ATOM 1579 N N . SER A 1 210 ? 63.466 10.995 98.015 1.00 24.56 217 SER A N 1
ATOM 1580 C CA . SER A 1 210 ? 63.602 9.710 98.630 1.00 24.11 217 SER A CA 1
ATOM 1581 C C . SER A 1 210 ? 62.716 8.589 98.025 1.00 23.26 217 SER A C 1
ATOM 1582 O O . SER A 1 210 ? 61.555 8.814 97.638 1.00 26.19 217 SER A O 1
ATOM 1585 N N . ARG A 1 211 A 63.161 7.316 98.106 1.00 18.61 217 ARG A N 1
ATOM 1586 C CA . ARG A 1 211 A 62.256 6.249 97.677 1.00 24.84 217 ARG A CA 1
ATOM 1587 C C . ARG A 1 211 A 61.077 5.966 98.577 1.00 27.59 217 ARG A C 1
ATOM 1588 O O . ARG A 1 211 A 60.177 5.216 98.133 1.00 29.45 217 ARG A O 1
ATOM 1596 N N . LEU A 1 212 ? 61.160 6.414 99.826 1.00 27.63 218 LEU A N 1
ATOM 1597 C CA . LEU A 1 212 ? 60.112 6.260 100.813 1.00 26.76 218 LEU A CA 1
ATOM 1598 C C . LEU A 1 212 ? 58.904 7.049 100.447 1.00 27.09 218 LEU A C 1
ATOM 1599 O O . LEU A 1 212 ? 57.819 6.753 100.974 1.00 31.56 218 LEU A O 1
ATOM 1604 N N . GLY A 1 213 ? 59.129 8.142 99.696 1.00 24.78 219 GLY A N 1
ATOM 1605 C CA . GLY A 1 213 ? 58.038 9.057 99.357 1.00 26.44 219 GLY A CA 1
ATOM 1606 C C . GLY A 1 213 ? 58.466 10.500 99.012 1.00 27.11 219 GLY A C 1
ATOM 1607 O O . GLY A 1 213 ? 59.660 10.867 99.123 1.00 31.22 219 GLY A O 1
ATOM 1608 N N . CYS A 1 214 ? 57.467 11.323 98.600 1.00 25.12 220 CYS A N 1
ATOM 1609 C CA . CYS A 1 214 ? 57.676 12.703 98.171 1.00 28.07 220 CYS A CA 1
ATOM 1610 C C . CYS A 1 214 ? 57.999 13.668 99.358 1.00 31.39 220 CYS A C 1
ATOM 1611 O O . CYS A 1 214 ? 59.183 14.018 99.588 1.00 35.31 220 CYS A O 1
ATOM 1614 N N . ASN A 1 215 ? 57.001 14.080 100.172 1.00 28.44 221 ASN A N 1
ATOM 1615 C CA . ASN A 1 215 ? 57.288 14.940 101.348 1.00 31.39 221 ASN A CA 1
ATOM 1616 C C . ASN A 1 215 ? 57.583 14.095 102.615 1.00 32.93 221 ASN A C 1
ATOM 1617 O O . ASN A 1 215 ? 56.664 13.546 103.207 1.00 34.81 221 ASN A O 1
ATOM 1622 N N . VAL A 1 216 A 58.831 14.003 103.049 1.00 31.31 221 VAL A N 1
ATOM 1623 C CA . VAL A 1 216 A 59.185 13.209 104.211 1.00 29.78 221 VAL A CA 1
ATOM 1624 C C . VAL A 1 216 A 60.089 14.067 105.093 1.00 30.30 221 VAL A C 1
ATOM 1625 O O . VAL A 1 216 A 60.986 14.729 104.559 1.00 30.25 221 VAL A O 1
ATOM 1629 N N . THR A 1 217 ? 59.834 14.059 106.437 1.00 27.32 222 THR A N 1
ATOM 1630 C CA . THR A 1 217 ? 60.643 14.863 107.329 1.00 24.52 222 THR A CA 1
ATOM 1631 C C . THR A 1 217 ? 62.112 14.483 107.348 1.00 19.32 222 THR A C 1
ATOM 1632 O O . THR A 1 217 ? 62.503 13.290 107.418 1.00 19.38 222 THR A O 1
ATOM 1636 N N . ARG A 1 218 ? 62.965 15.494 107.348 1.00 14.10 223 ARG A N 1
ATOM 1637 C CA . ARG A 1 218 ? 64.362 15.115 107.259 1.00 26.78 223 ARG A CA 1
ATOM 1638 C C . ARG A 1 218 ? 64.896 14.622 105.893 1.00 25.78 223 ARG A C 1
ATOM 1639 O O . ARG A 1 218 ? 66.082 14.225 105.711 1.00 23.66 223 ARG A O 1
ATOM 1647 N N . LYS A 1 219 ? 64.061 14.565 104.859 1.00 26.94 224 LYS A N 1
ATOM 1648 C CA . LYS A 1 219 ? 64.653 14.218 103.524 1.00 26.38 224 LYS A CA 1
ATOM 1649 C C . LYS A 1 219 ? 64.271 15.354 102.519 1.00 26.12 224 LYS A C 1
ATOM 1650 O O . LYS A 1 219 ? 63.237 15.318 101.788 1.00 21.63 224 LYS A O 1
ATOM 1656 N N . PRO A 1 220 ? 65.079 16.426 102.516 1.00 24.40 225 PRO A N 1
ATOM 1657 C CA . PRO A 1 220 ? 64.806 17.571 101.651 1.00 21.68 225 PRO A CA 1
ATOM 1658 C C . PRO A 1 220 ? 64.853 17.176 100.155 1.00 23.86 225 PRO A C 1
ATOM 1659 O O . PRO A 1 220 ? 65.405 16.140 99.755 1.00 26.57 225 PRO A O 1
ATOM 1663 N N . THR A 1 221 ? 64.278 17.975 99.281 1.00 28.61 226 THR A N 1
ATOM 1664 C CA . THR A 1 221 ? 64.377 17.806 97.791 1.00 24.24 226 THR A CA 1
ATOM 1665 C C . THR A 1 221 ? 65.785 18.216 97.325 1.00 24.12 226 THR A C 1
ATOM 1666 O O . THR A 1 221 ? 66.327 19.234 97.776 1.00 22.59 226 THR A O 1
ATOM 1670 N N . VAL A 1 222 ? 66.380 17.395 96.471 1.00 23.16 227 VAL A N 1
ATOM 1671 C CA . VAL A 1 222 ? 67.726 17.607 95.970 1.00 26.49 227 VAL A CA 1
ATOM 1672 C C . VAL A 1 222 ? 67.821 18.231 94.553 1.00 25.16 227 VAL A C 1
ATOM 1673 O O . VAL A 1 222 ? 67.133 17.800 93.648 1.00 19.85 227 VAL A O 1
ATOM 1677 N N . PHE A 1 223 ? 68.702 19.263 94.344 1.00 24.12 228 PHE A N 1
ATOM 1678 C CA . PHE A 1 223 ? 68.802 19.935 93.037 1.00 24.09 228 PHE A CA 1
ATOM 1679 C C . PHE A 1 223 ? 70.220 20.041 92.555 1.00 27.51 228 PHE A C 1
ATOM 1680 O O . PHE A 1 223 ? 71.112 20.171 93.407 1.00 27.95 228 PHE A O 1
ATOM 1688 N N . THR A 1 224 ? 70.416 20.096 91.220 1.00 25.36 229 THR A N 1
ATOM 1689 C CA . THR A 1 224 ? 71.790 20.260 90.717 1.00 23.29 229 THR A CA 1
ATOM 1690 C C . THR A 1 224 ? 72.170 21.705 91.025 1.00 21.93 229 THR A C 1
ATOM 1691 O O . THR A 1 224 ? 71.324 22.587 90.770 1.00 20.72 229 THR A O 1
ATOM 1695 N N . ARG A 1 225 ? 73.427 21.992 91.488 1.00 23.89 230 ARG A N 1
ATOM 1696 C CA . ARG A 1 225 ? 73.822 23.439 91.695 1.00 23.81 230 ARG A CA 1
ATOM 1697 C C . ARG A 1 225 ? 74.241 24.181 90.411 1.00 23.04 230 ARG A C 1
ATOM 1698 O O . ARG A 1 225 ? 75.307 23.992 89.825 1.00 24.12 230 ARG A O 1
ATOM 1706 N N . VAL A 1 226 ? 73.445 25.099 89.929 1.00 23.75 231 VAL A N 1
ATOM 1707 C CA . VAL A 1 226 ? 73.802 25.715 88.686 1.00 22.55 231 VAL A CA 1
ATOM 1708 C C . VAL A 1 226 ? 75.154 26.471 88.652 1.00 26.09 231 VAL A C 1
ATOM 1709 O O . VAL A 1 226 ? 75.891 26.545 87.635 1.00 24.38 231 VAL A O 1
ATOM 1713 N N . SER A 1 227 ? 75.472 27.070 89.775 1.00 29.03 232 SER A N 1
ATOM 1714 C CA . SER A 1 227 ? 76.686 27.874 89.829 1.00 27.62 232 SER A CA 1
ATOM 1715 C C . SER A 1 227 ? 77.974 27.096 89.728 1.00 27.51 232 SER A C 1
ATOM 1716 O O . SER A 1 227 ? 79.100 27.624 89.521 1.00 27.24 232 SER A O 1
ATOM 1719 N N . ALA A 1 228 ? 77.831 25.807 89.797 1.00 27.39 233 ALA A N 1
ATOM 1720 C CA . ALA A 1 228 ? 79.041 25.016 89.641 1.00 31.01 233 ALA A CA 1
ATOM 1721 C C . ALA A 1 228 ? 79.255 24.690 88.159 1.00 35.83 233 ALA A C 1
ATOM 1722 O O . ALA A 1 228 ? 80.210 24.024 87.780 1.00 36.81 233 ALA A O 1
ATOM 1724 N N . TYR A 1 229 ? 78.385 25.145 87.272 1.00 36.28 234 TYR A N 1
ATOM 1725 C CA . TYR A 1 229 ? 78.650 24.749 85.891 1.00 38.38 234 TYR A CA 1
ATOM 1726 C C . TYR A 1 229 ? 78.572 25.874 84.831 1.00 40.18 234 TYR A C 1
ATOM 1727 O O . TYR A 1 229 ? 78.460 25.582 83.650 1.00 42.85 234 TYR A O 1
ATOM 1736 N N . ILE A 1 230 ? 78.664 27.138 85.245 1.00 37.49 235 ILE A N 1
ATOM 1737 C CA . ILE A 1 230 ? 78.590 28.306 84.379 1.00 40.54 235 ILE A CA 1
ATOM 1738 C C . ILE A 1 230 ? 79.535 28.371 83.161 1.00 37.89 235 ILE A C 1
ATOM 1739 O O . ILE A 1 230 ? 79.200 28.756 82.040 1.00 32.93 235 ILE A O 1
ATOM 1744 N N . SER A 1 231 ? 80.789 28.025 83.355 1.00 39.40 236 SER A N 1
ATOM 1745 C CA . SER A 1 231 ? 81.641 28.090 82.189 1.00 37.92 236 SER A CA 1
ATOM 1746 C C . SER A 1 231 ? 81.340 26.947 81.196 1.00 36.03 236 SER A C 1
ATOM 1747 O O . SER A 1 231 ? 81.368 27.197 80.040 1.00 36.20 236 SER A O 1
ATOM 1750 N N . TRP A 1 232 ? 81.039 25.706 81.612 1.00 33.51 237 TRP A N 1
ATOM 1751 C CA . TRP A 1 232 ? 80.649 24.652 80.673 1.00 32.80 237 TRP A CA 1
ATOM 1752 C C . TRP A 1 232 ? 79.467 25.151 79.870 1.00 37.00 237 TRP A C 1
ATOM 1753 O O . TRP A 1 232 ? 79.280 24.938 78.643 1.00 37.57 237 TRP A O 1
ATOM 1764 N N . ILE A 1 233 ? 78.611 25.861 80.591 1.00 36.79 238 ILE A N 1
ATOM 1765 C CA . ILE A 1 233 ? 77.437 26.362 79.905 1.00 36.04 238 ILE A CA 1
ATOM 1766 C C . ILE A 1 233 ? 77.812 27.307 78.770 1.00 34.07 238 ILE A C 1
ATOM 1767 O O . ILE A 1 233 ? 77.285 27.271 77.650 1.00 30.94 238 ILE A O 1
ATOM 1772 N N . ASN A 1 234 ? 78.667 28.211 79.123 1.00 36.82 239 ASN A N 1
ATOM 1773 C CA . ASN A 1 234 ? 79.014 29.187 78.147 1.00 43.78 239 ASN A CA 1
ATOM 1774 C C . ASN A 1 234 ? 79.713 28.576 76.948 1.00 49.24 239 ASN A C 1
ATOM 1775 O O . ASN A 1 234 ? 79.487 28.920 75.780 1.00 51.02 239 ASN A O 1
ATOM 1780 N N . ASN A 1 235 ? 80.540 27.595 77.208 1.00 50.54 240 ASN A N 1
ATOM 1781 C CA . ASN A 1 235 ? 81.209 26.994 76.087 1.00 54.03 240 ASN A CA 1
ATOM 1782 C C . ASN A 1 235 ? 80.324 26.319 75.136 1.00 51.95 240 ASN A C 1
ATOM 1783 O O . ASN A 1 235 ? 80.573 26.420 73.952 1.00 53.43 240 ASN A O 1
ATOM 1788 N N . VAL A 1 236 ? 79.433 25.525 75.691 1.00 48.73 241 VAL A N 1
ATOM 1789 C CA . VAL A 1 236 ? 78.550 24.774 74.866 1.00 45.60 241 VAL A CA 1
ATOM 1790 C C . VAL A 1 236 ? 77.786 25.660 73.944 1.00 44.78 241 VAL A C 1
ATOM 1791 O O . VAL A 1 236 ? 77.697 25.375 72.759 1.00 45.34 241 VAL A O 1
ATOM 1795 N N . ILE A 1 237 ? 77.279 26.755 74.488 1.00 43.85 242 ILE A N 1
ATOM 1796 C CA . ILE A 1 237 ? 76.516 27.674 73.704 1.00 42.49 242 ILE A CA 1
ATOM 1797 C C . ILE A 1 237 ? 77.337 28.311 72.588 1.00 50.63 242 ILE A C 1
ATOM 1798 O O . ILE A 1 237 ? 76.890 28.442 71.414 1.00 51.11 242 ILE A O 1
ATOM 1803 N N . ALA A 1 238 ? 78.570 28.715 72.943 1.00 53.65 243 ALA A N 1
ATOM 1804 C CA . ALA A 1 238 ? 79.447 29.403 71.998 1.00 53.58 243 ALA A CA 1
ATOM 1805 C C . ALA A 1 238 ? 79.862 28.619 70.743 1.00 56.81 243 ALA A C 1
ATOM 1806 O O . ALA A 1 238 ? 79.906 29.183 69.650 1.00 60.83 243 ALA A O 1
ATOM 1808 N N . SER A 1 239 ? 80.128 27.323 70.898 1.00 53.50 244 SER A N 1
ATOM 1809 C CA . SER A 1 239 ? 80.548 26.400 69.869 1.00 52.17 244 SER A CA 1
ATOM 1810 C C . SER A 1 239 ? 79.495 25.498 69.213 1.00 52.86 244 SER A C 1
ATOM 1811 O O . SER A 1 239 ? 79.780 24.413 68.686 1.00 51.40 244 SER A O 1
ATOM 1814 N N . ASN A 1 240 ? 78.249 25.957 69.190 1.00 55.96 245 ASN A N 1
ATOM 1815 C CA . ASN A 1 240 ? 77.146 25.199 68.602 1.00 57.86 245 ASN A CA 1
ATOM 1816 C C . ASN A 1 240 ? 75.978 26.106 68.175 1.00 60.55 245 ASN A C 1
ATOM 1817 O O . ASN A 1 240 ? 74.852 25.574 67.929 1.00 59.52 245 ASN A O 1
ATOM 1823 N N . VAL B 1 1 ? 55.886 -20.613 66.374 1.00 29.59 16 VAL B N 1
ATOM 1824 C CA . VAL B 1 1 ? 55.645 -21.704 65.438 1.00 27.37 16 VAL B CA 1
ATOM 1825 C C . VAL B 1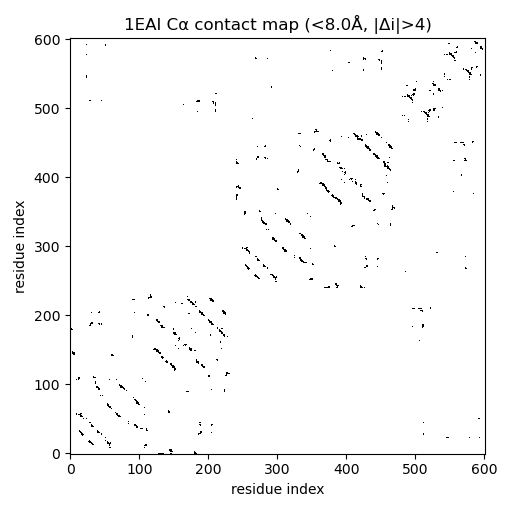 1 ? 54.805 -21.219 64.261 1.00 27.21 16 VAL B C 1
ATOM 1826 O O . VAL B 1 1 ? 53.567 -21.479 64.226 1.00 27.24 16 VAL B O 1
ATOM 1830 N N . VAL B 1 2 ? 55.363 -20.653 63.138 1.00 27.18 17 VAL B N 1
ATOM 1831 C CA . VAL B 1 2 ? 54.547 -20.330 61.938 1.00 26.11 17 VAL B CA 1
ATOM 1832 C C . VAL B 1 2 ? 54.445 -21.535 60.968 1.00 28.84 17 VAL B C 1
ATOM 1833 O O . VAL B 1 2 ? 55.529 -22.069 60.596 1.00 25.36 17 VAL B O 1
ATOM 1837 N N . GLY B 1 3 ? 53.211 -21.944 60.509 1.00 26.97 18 GLY B N 1
ATOM 1838 C CA . GLY B 1 3 ? 53.101 -23.038 59.572 1.00 28.98 18 GLY B CA 1
ATOM 1839 C C . GLY B 1 3 ? 53.336 -24.503 60.005 1.00 33.26 18 GLY B C 1
ATOM 1840 O O . GLY B 1 3 ? 53.631 -25.368 59.160 1.00 38.54 18 GLY B O 1
ATOM 1841 N N . GLY B 1 4 ? 53.133 -24.881 61.264 1.00 29.77 19 GLY B N 1
ATOM 1842 C CA . GLY B 1 4 ? 53.305 -26.254 61.663 1.00 30.17 19 GLY B CA 1
ATOM 1843 C C . GLY B 1 4 ? 52.021 -26.917 62.148 1.00 32.11 19 GLY B C 1
ATOM 1844 O O . GLY B 1 4 ? 50.933 -26.568 61.707 1.00 29.79 19 GLY B O 1
ATOM 1845 N N . THR B 1 5 ? 52.140 -27.829 63.114 1.00 33.78 20 THR B N 1
ATOM 1846 C CA . THR B 1 5 ? 50.937 -28.443 63.669 1.00 35.70 20 THR B CA 1
ATOM 1847 C C . THR B 1 5 ? 51.131 -28.757 65.138 1.00 36.02 20 THR B C 1
ATOM 1848 O O . THR B 1 5 ? 52.193 -28.764 65.721 1.00 36.78 20 THR B O 1
ATOM 1852 N N . GLU B 1 6 ? 50.072 -29.095 65.778 1.00 38.05 21 GLU B N 1
ATOM 1853 C CA . GLU B 1 6 ? 50.163 -29.397 67.198 1.00 40.10 21 GLU B CA 1
ATOM 1854 C C . GLU B 1 6 ? 50.903 -30.685 67.449 1.00 35.43 21 GLU B C 1
ATOM 1855 O O . GLU B 1 6 ? 50.526 -31.663 66.836 1.00 40.35 21 GLU B O 1
ATOM 1861 N N . ALA B 1 7 ? 51.907 -30.694 68.325 1.00 28.67 22 ALA B N 1
ATOM 1862 C CA . ALA B 1 7 ? 52.657 -31.907 68.683 1.00 26.94 22 ALA B CA 1
ATOM 1863 C C . ALA B 1 7 ? 51.815 -32.858 69.511 1.00 28.43 22 ALA B C 1
ATOM 1864 O O . ALA B 1 7 ? 50.846 -32.515 70.179 1.00 30.00 22 ALA B O 1
ATOM 1866 N N . GLN B 1 8 ? 52.116 -34.128 69.482 1.00 32.46 23 GLN B N 1
ATOM 1867 C CA . GLN B 1 8 ? 51.335 -35.055 70.281 1.00 36.45 23 GLN B CA 1
ATOM 1868 C C . GLN B 1 8 ? 51.814 -34.936 71.741 1.00 35.78 23 GLN B C 1
ATOM 1869 O O . GLN B 1 8 ? 53.021 -34.798 71.946 1.00 33.88 23 GLN B O 1
ATOM 1875 N N . ARG B 1 9 ? 50.920 -35.054 72.720 1.00 38.80 24 ARG B N 1
ATOM 1876 C CA . ARG B 1 9 ? 51.297 -34.887 74.131 1.00 42.82 24 ARG B CA 1
ATOM 1877 C C . ARG B 1 9 ? 52.619 -35.480 74.580 1.00 42.36 24 ARG B C 1
ATOM 1878 O O . ARG B 1 9 ? 52.860 -36.661 74.312 1.00 46.38 24 ARG B O 1
ATOM 1886 N N . ASN B 1 10 ? 53.469 -34.695 75.268 1.00 37.48 25 ASN B N 1
ATOM 1887 C CA . ASN B 1 10 ? 54.730 -35.221 75.830 1.00 35.91 25 ASN B CA 1
ATOM 1888 C C . ASN B 1 10 ? 55.685 -35.949 74.895 1.00 34.47 25 ASN B C 1
ATOM 1889 O O . ASN B 1 10 ? 56.429 -36.828 75.300 1.00 35.52 25 ASN B O 1
ATOM 1894 N N . SER B 1 11 ? 55.688 -35.535 73.661 1.00 35.74 26 SER B N 1
ATOM 1895 C CA . SER B 1 11 ? 56.401 -36.127 72.543 1.00 37.67 26 SER B CA 1
ATOM 1896 C C . SER B 1 11 ? 57.917 -35.814 72.446 1.00 35.39 26 SER B C 1
ATOM 1897 O O . SER B 1 11 ? 58.705 -36.597 71.884 1.00 34.86 26 SER B O 1
ATOM 1900 N N . TRP B 1 12 ? 58.257 -34.578 72.863 1.00 31.75 27 TRP B N 1
ATOM 1901 C CA . TRP B 1 12 ? 59.586 -33.947 72.900 1.00 31.24 27 TRP B CA 1
ATOM 1902 C C . TRP B 1 12 ? 59.924 -33.697 74.386 1.00 30.88 27 TRP B C 1
ATOM 1903 O O . TRP B 1 12 ? 59.959 -32.565 74.827 1.00 28.96 27 TRP B O 1
ATOM 1914 N N . PRO B 1 13 ? 60.062 -34.797 75.171 1.00 33.53 28 PRO B N 1
ATOM 1915 C CA . PRO B 1 13 ? 60.201 -34.771 76.638 1.00 30.64 28 PRO B CA 1
ATOM 1916 C C . PRO B 1 13 ? 61.313 -33.933 77.229 1.00 26.66 28 PRO B C 1
ATOM 1917 O O . PRO B 1 13 ? 61.267 -33.735 78.426 1.00 27.10 28 PRO B O 1
ATOM 1921 N N . SER B 1 14 ? 62.219 -33.397 76.416 1.00 26.19 29 SER B N 1
ATOM 1922 C CA . SER B 1 14 ? 63.314 -32.584 76.941 1.00 23.12 29 SER B CA 1
ATOM 1923 C C . SER B 1 14 ? 63.100 -31.064 76.838 1.00 26.21 29 SER B C 1
ATOM 1924 O O . SER B 1 14 ? 63.984 -30.299 77.339 1.00 25.28 29 SER B O 1
ATOM 1927 N N . GLN B 1 15 ? 61.964 -30.639 76.241 1.00 24.88 30 GLN B N 1
ATOM 1928 C CA . GLN B 1 15 ? 61.571 -29.227 76.080 1.00 22.41 30 GLN B CA 1
ATOM 1929 C C . GLN B 1 15 ? 61.008 -28.628 77.419 1.00 20.14 30 GLN B C 1
ATOM 1930 O O . GLN B 1 15 ? 60.130 -29.227 78.052 1.00 21.39 30 GLN B O 1
ATOM 1936 N N . ILE B 1 16 ? 61.285 -27.355 77.679 1.00 14.46 31 ILE B N 1
ATOM 1937 C CA . ILE B 1 16 ? 60.850 -26.714 78.900 1.00 22.44 31 ILE B CA 1
ATOM 1938 C C . ILE B 1 16 ? 60.283 -25.322 78.619 1.00 22.46 31 ILE B C 1
ATOM 1939 O O . ILE B 1 16 ? 60.630 -24.703 77.564 1.00 20.41 31 ILE B O 1
ATOM 1944 N N . SER B 1 17 ? 59.400 -24.850 79.548 1.00 25.49 32 SER B N 1
ATOM 1945 C CA . SER B 1 17 ? 58.877 -23.493 79.498 1.00 20.01 32 SER B CA 1
ATOM 1946 C C . SER B 1 17 ? 59.638 -22.535 80.493 1.00 25.02 32 SER B C 1
ATOM 1947 O O . SER B 1 17 ? 59.992 -22.864 81.668 1.00 25.30 32 SER B O 1
ATOM 1950 N N . LEU B 1 18 ? 60.014 -21.341 80.025 1.00 24.99 33 LEU B N 1
ATOM 1951 C CA . LEU B 1 18 ? 60.687 -20.462 80.953 1.00 23.69 33 LEU B CA 1
ATOM 1952 C C . LEU B 1 18 ? 59.792 -19.281 81.226 1.00 22.41 33 LEU B C 1
ATOM 1953 O O . LEU B 1 18 ? 59.557 -18.530 80.282 1.00 18.97 33 LEU B O 1
ATOM 1958 N N . GLN B 1 19 ? 59.386 -19.087 82.516 1.00 26.72 34 GLN B N 1
ATOM 1959 C CA . GLN B 1 19 ? 58.537 -17.992 82.984 1.00 25.14 34 GLN B CA 1
ATOM 1960 C C . GLN B 1 19 ? 59.083 -17.135 84.090 1.00 28.75 34 GLN B C 1
ATOM 1961 O O . GLN B 1 19 ? 59.901 -17.586 84.891 1.00 31.30 34 GLN B O 1
ATOM 1967 N N . TYR B 1 20 ? 58.581 -15.888 84.100 1.00 27.13 35 TYR B N 1
ATOM 1968 C CA . TYR B 1 20 ? 58.835 -14.834 85.094 1.00 26.86 35 TYR B CA 1
ATOM 1969 C C . TYR B 1 20 ? 57.535 -14.449 85.874 1.00 28.80 35 TYR B C 1
ATOM 1970 O O . TYR B 1 20 ? 56.388 -14.498 85.358 1.00 28.96 35 TYR B O 1
ATOM 1979 N N . ARG B 1 21 ? 57.667 -14.036 87.149 1.00 27.86 36 ARG B N 1
ATOM 1980 C CA . ARG B 1 21 ? 56.415 -13.734 87.831 1.00 30.58 36 ARG B CA 1
ATOM 1981 C C . ARG B 1 21 ? 55.881 -12.370 87.459 1.00 28.70 36 ARG B C 1
ATOM 1982 O O . ARG B 1 21 ? 56.634 -11.441 87.247 1.00 29.87 36 ARG B O 1
ATOM 1990 N N . SER B 1 22 A 54.594 -12.248 87.354 1.00 29.51 36 SER B N 1
ATOM 1991 C CA . SER B 1 22 A 54.031 -10.968 86.992 1.00 39.37 36 SER B CA 1
ATOM 1992 C C . SER B 1 22 A 52.576 -10.912 87.507 1.00 41.58 36 SER B C 1
ATOM 1993 O O . SER B 1 22 A 51.731 -11.713 87.075 1.00 41.88 36 SER B O 1
ATOM 1996 N N . GLY B 1 23 B 52.288 -10.004 88.477 1.00 43.41 36 GLY B N 1
ATOM 1997 C CA . GLY B 1 23 B 50.936 -9.892 89.088 1.00 39.13 36 GLY B CA 1
ATOM 1998 C C . GLY B 1 23 B 50.506 -11.196 89.756 1.00 36.56 36 GLY B C 1
ATOM 1999 O O . GLY B 1 23 B 51.248 -11.785 90.532 1.00 38.47 36 GLY B O 1
ATOM 2000 N N . SER B 1 24 C 49.296 -11.659 89.531 1.00 36.97 36 SER B N 1
ATOM 2001 C CA . SER B 1 24 C 48.909 -12.896 90.186 1.00 43.74 36 SER B CA 1
ATOM 2002 C C . SER B 1 24 C 49.487 -14.193 89.589 1.00 49.80 36 SER B C 1
ATOM 2003 O O . SER B 1 24 C 49.442 -15.254 90.221 1.00 50.63 36 SER B O 1
ATOM 2006 N N . SER B 1 25 ? 50.118 -14.122 88.398 1.00 52.12 37 SER B N 1
ATOM 2007 C CA . SER B 1 25 ? 50.656 -15.334 87.759 1.00 53.70 37 SER B CA 1
ATOM 2008 C C . SER B 1 25 ? 52.094 -15.375 87.296 1.00 47.36 37 SER B C 1
ATOM 2009 O O . SER B 1 25 ? 53.001 -14.621 87.697 1.00 47.94 37 SER B O 1
ATOM 2012 N N . TRP B 1 26 ? 52.267 -16.358 86.434 1.00 40.67 38 TRP B N 1
ATOM 2013 C CA . TRP B 1 26 ? 53.574 -16.651 85.872 1.00 38.70 38 TRP B CA 1
ATOM 2014 C C . TRP B 1 26 ? 53.494 -16.581 84.346 1.00 37.73 38 TRP B C 1
ATOM 2015 O O . TRP B 1 26 ? 52.607 -17.221 83.780 1.00 37.74 38 TRP B O 1
ATOM 2026 N N . ALA B 1 27 ? 54.320 -15.739 83.698 1.00 33.64 39 ALA B N 1
ATOM 2027 C CA . ALA B 1 27 ? 54.242 -15.603 82.245 1.00 30.51 39 ALA B CA 1
ATOM 2028 C C . ALA B 1 27 ? 55.391 -16.273 81.519 1.00 30.69 39 ALA B C 1
ATOM 2029 O O . ALA B 1 27 ? 56.541 -16.089 81.885 1.00 29.47 39 ALA B O 1
ATOM 2031 N N . HIS B 1 28 ? 55.016 -16.961 80.431 1.00 32.70 40 HIS B N 1
ATOM 2032 C CA . HIS B 1 28 ? 55.865 -17.651 79.491 1.00 29.16 40 HIS B CA 1
ATOM 2033 C C . HIS B 1 28 ? 56.707 -16.663 78.793 1.00 27.17 40 HIS B C 1
ATOM 2034 O O . HIS B 1 28 ? 56.139 -15.755 78.278 1.00 27.01 40 HIS B O 1
ATOM 2041 N N . THR B 1 29 ? 58.011 -16.841 78.651 1.00 27.65 41 THR B N 1
ATOM 2042 C CA . THR B 1 29 ? 58.786 -15.862 77.916 1.00 25.48 41 THR B CA 1
ATOM 2043 C C . THR B 1 29 ? 59.776 -16.460 76.868 1.00 23.13 41 THR B C 1
ATOM 2044 O O . THR B 1 29 ? 60.081 -15.928 75.782 1.00 20.80 41 THR B O 1
ATOM 2048 N N . CYS B 1 30 ? 60.379 -17.579 77.190 1.00 20.26 42 CYS B N 1
ATOM 2049 C CA . CYS B 1 30 ? 61.291 -18.244 76.317 1.00 18.82 42 CYS B CA 1
ATOM 2050 C C . CYS B 1 30 ? 61.219 -19.748 76.489 1.00 22.34 42 CYS B C 1
ATOM 2051 O O . CYS B 1 30 ? 60.437 -20.245 77.313 1.00 24.65 42 CYS B O 1
ATOM 2054 N N . GLY B 1 31 ? 61.956 -20.500 75.585 1.00 15.24 43 GLY B N 1
ATOM 2055 C CA . GLY B 1 31 ? 61.933 -21.962 75.774 1.00 15.45 43 GLY B CA 1
ATOM 2056 C C . GLY B 1 31 ? 63.344 -22.338 76.120 1.00 12.26 43 GLY B C 1
ATOM 2057 O O . GLY B 1 31 ? 64.241 -21.437 76.456 1.00 6.60 43 GLY B O 1
ATOM 2058 N N . GLY B 1 32 ? 63.564 -23.697 76.249 1.00 10.27 44 GLY B N 1
ATOM 2059 C CA . GLY B 1 32 ? 64.960 -24.099 76.445 1.00 9.67 44 GLY B CA 1
ATOM 2060 C C . GLY B 1 32 ? 64.972 -25.627 76.550 1.00 16.52 44 GLY B C 1
ATOM 2061 O O . GLY B 1 32 ? 63.874 -26.232 76.225 1.00 13.82 44 GLY B O 1
ATOM 2062 N N . THR B 1 33 ? 66.160 -26.171 76.888 1.00 22.04 45 THR B N 1
ATOM 2063 C CA . THR B 1 33 ? 66.308 -27.667 76.982 1.00 25.74 45 THR B CA 1
ATOM 2064 C C . THR B 1 33 ? 67.094 -28.179 78.228 1.00 24.81 45 THR B C 1
ATOM 2065 O O . THR B 1 33 ? 68.126 -27.590 78.662 1.00 24.67 45 THR B O 1
ATOM 2069 N N . LEU B 1 34 ? 66.536 -29.266 78.764 1.00 23.31 46 LEU B N 1
ATOM 2070 C CA . LEU B 1 34 ? 67.051 -30.003 79.970 1.00 29.00 46 LEU B CA 1
ATOM 2071 C C . LEU B 1 34 ? 68.248 -30.942 79.670 1.00 28.37 46 LEU B C 1
ATOM 2072 O O . LEU B 1 34 ? 68.167 -31.887 78.885 1.00 29.84 46 LEU B O 1
ATOM 2077 N N . ILE B 1 35 ? 69.424 -30.670 80.235 1.00 29.39 47 ILE B N 1
ATOM 2078 C CA . ILE B 1 35 ? 70.607 -31.489 79.932 1.00 31.29 47 ILE B CA 1
ATOM 2079 C C . ILE B 1 35 ? 71.144 -32.385 81.104 1.00 34.79 47 ILE B C 1
ATOM 2080 O O . ILE B 1 35 ? 71.958 -33.340 80.924 1.00 32.06 47 ILE B O 1
ATOM 2085 N N . ARG B 1 36 ? 70.692 -32.061 82.349 1.00 36.80 48 ARG B N 1
ATOM 2086 C CA . ARG B 1 36 ? 71.001 -32.801 83.580 1.00 33.36 48 ARG B CA 1
ATOM 2087 C C . ARG B 1 36 ? 69.758 -32.685 84.454 1.00 33.65 48 ARG B C 1
ATOM 2088 O O . ARG B 1 36 ? 68.937 -31.876 84.086 1.00 33.65 48 ARG B O 1
ATOM 2096 N N . GLN B 1 37 ? 69.561 -33.410 85.590 1.00 38.10 49 GLN B N 1
ATOM 2097 C CA . GLN B 1 37 ? 68.366 -33.268 86.467 1.00 37.45 49 GLN B CA 1
ATOM 2098 C C . GLN B 1 37 ? 68.222 -31.910 87.135 1.00 32.25 49 GLN B C 1
ATOM 2099 O O . GLN B 1 37 ? 67.126 -31.504 87.481 1.00 27.86 49 GLN B O 1
ATOM 2105 N N . ASN B 1 38 ? 69.324 -31.173 87.237 1.00 32.18 50 ASN B N 1
ATOM 2106 C CA . ASN B 1 38 ? 69.397 -29.856 87.822 1.00 31.46 50 ASN B CA 1
ATOM 2107 C C . ASN B 1 38 ? 70.123 -28.739 87.001 1.00 28.13 50 ASN B C 1
ATOM 2108 O O . ASN B 1 38 ? 70.494 -27.660 87.542 1.00 29.94 50 ASN B O 1
ATOM 2113 N N . TRP B 1 39 ? 70.245 -28.939 85.666 1.00 30.04 51 TRP B N 1
ATOM 2114 C CA . TRP B 1 39 ? 70.749 -27.960 84.659 1.00 31.53 51 TRP B CA 1
ATOM 2115 C C . TRP B 1 39 ? 69.883 -27.894 83.361 1.00 30.54 51 TRP B C 1
ATOM 2116 O O . TRP B 1 39 ? 69.445 -28.937 82.791 1.00 29.48 51 TRP B O 1
ATOM 2127 N N . VAL B 1 40 ? 69.681 -26.642 82.899 1.00 28.78 52 VAL B N 1
ATOM 2128 C CA . VAL B 1 40 ? 68.938 -26.288 81.687 1.00 25.62 52 VAL B CA 1
ATOM 2129 C C . VAL B 1 40 ? 69.754 -25.465 80.703 1.00 25.66 52 VAL B C 1
ATOM 2130 O O . VAL B 1 40 ? 70.574 -24.665 81.151 1.00 25.81 52 VAL B O 1
ATOM 2134 N N . MET B 1 41 ? 69.605 -25.698 79.362 1.00 23.28 53 MET B N 1
ATOM 2135 C CA . MET B 1 41 ? 70.282 -24.882 78.354 1.00 23.93 53 MET B CA 1
ATOM 2136 C C . MET B 1 41 ? 69.347 -23.879 77.633 1.00 21.29 53 MET B C 1
ATOM 2137 O O . MET B 1 41 ? 68.189 -24.176 77.298 1.00 20.37 53 MET B O 1
ATOM 2142 N N . THR B 1 42 ? 69.737 -22.630 77.480 1.00 19.95 54 THR B N 1
ATOM 2143 C CA . THR B 1 42 ? 68.886 -21.631 76.796 1.00 16.62 54 THR B CA 1
ATOM 2144 C C . THR B 1 42 ? 69.670 -20.510 76.140 1.00 23.31 54 THR B C 1
ATOM 2145 O O . THR B 1 42 ? 70.932 -20.545 76.072 1.00 26.47 54 THR B O 1
ATOM 2149 N N . ALA B 1 43 ? 68.983 -19.407 75.718 1.00 20.62 55 ALA B N 1
ATOM 2150 C CA . ALA B 1 43 ? 69.747 -18.276 75.143 1.00 18.52 55 ALA B CA 1
ATOM 2151 C C . ALA B 1 43 ? 70.176 -17.149 76.098 1.00 21.37 55 ALA B C 1
ATOM 2152 O O . ALA B 1 43 ? 69.417 -16.722 77.022 1.00 22.39 55 ALA B O 1
ATOM 2154 N N . ALA B 1 44 ? 71.324 -16.509 75.791 1.00 23.38 56 ALA B N 1
ATOM 2155 C CA . ALA B 1 44 ? 71.733 -15.446 76.666 1.00 21.52 56 ALA B CA 1
ATOM 2156 C C . ALA B 1 44 ? 70.718 -14.281 76.761 1.00 25.86 56 ALA B C 1
ATOM 2157 O O . ALA B 1 44 ? 70.463 -13.660 77.800 1.00 24.30 56 ALA B O 1
ATOM 2159 N N . HIS B 1 45 ? 70.103 -13.980 75.631 1.00 26.89 57 HIS B N 1
ATOM 2160 C CA . HIS B 1 45 ? 69.254 -12.851 75.568 1.00 22.58 57 HIS B CA 1
ATOM 2161 C C . HIS B 1 45 ? 67.977 -13.086 76.384 1.00 25.15 57 HIS B C 1
ATOM 2162 O O . HIS B 1 45 ? 67.260 -12.140 76.693 1.00 26.40 57 HIS B O 1
ATOM 2169 N N . CYS B 1 46 ? 67.627 -14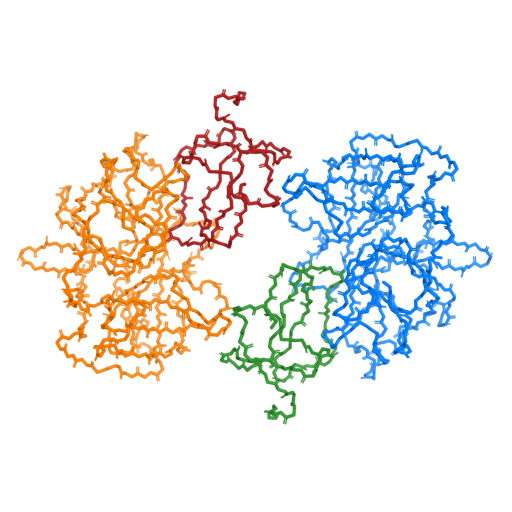.355 76.706 1.00 22.04 58 CYS B N 1
ATOM 2170 C CA . CYS B 1 46 ? 66.430 -14.554 77.488 1.00 24.96 58 CYS B CA 1
ATOM 2171 C C . CYS B 1 46 ? 66.585 -14.172 78.984 1.00 31.90 58 CYS B C 1
ATOM 2172 O O . CYS B 1 46 ? 65.580 -14.014 79.697 1.00 30.28 58 CYS B O 1
ATOM 2175 N 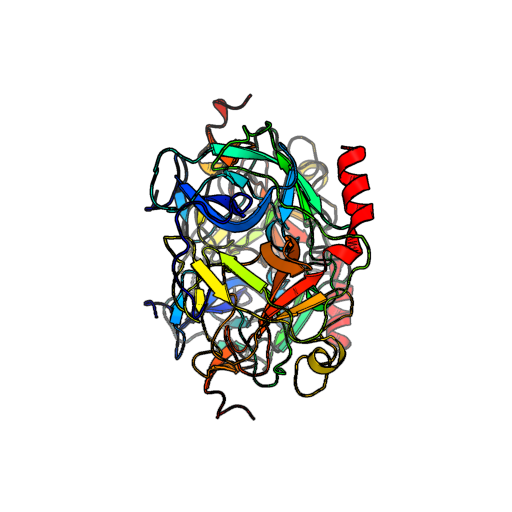N . VAL B 1 47 ? 67.826 -14.071 79.496 1.00 33.08 59 VAL B N 1
ATOM 2176 C CA . VAL B 1 47 ? 68.059 -13.870 80.928 1.00 35.42 59 VAL B CA 1
ATOM 2177 C C . VAL B 1 47 ? 69.037 -12.749 81.268 1.00 43.39 59 VAL B C 1
ATOM 2178 O O . VAL B 1 47 ? 69.691 -12.784 82.305 1.00 42.89 59 VAL B O 1
ATOM 2182 N N . ASP B 1 48 ? 69.188 -11.817 80.350 1.00 50.91 60 ASP B N 1
ATOM 2183 C CA . ASP B 1 48 ? 69.952 -10.606 80.524 1.00 58.93 60 ASP B CA 1
ATOM 2184 C C . ASP B 1 48 ? 69.151 -9.667 81.469 1.00 63.24 60 ASP B C 1
ATOM 2185 O O . ASP B 1 48 ? 69.593 -8.650 81.990 1.00 60.47 60 ASP B O 1
ATOM 2190 N N . ARG B 1 49 ? 67.872 -9.977 81.611 1.00 68.99 61 ARG B N 1
ATOM 2191 C CA . ARG B 1 49 ? 66.957 -9.276 82.474 1.00 70.66 61 ARG B CA 1
ATOM 2192 C C . ARG B 1 49 ? 67.127 -9.715 83.924 1.00 65.17 61 ARG B C 1
ATOM 2193 O O . ARG B 1 49 ? 67.604 -10.783 84.294 1.00 59.30 61 ARG B O 1
ATOM 2201 N N . GLU B 1 50 ? 66.695 -8.839 84.780 1.00 67.34 62 GLU B N 1
ATOM 2202 C CA . GLU B 1 50 ? 66.727 -9.084 86.215 1.00 70.56 62 GLU B CA 1
ATOM 2203 C C . GLU B 1 50 ? 65.323 -9.379 86.700 1.00 62.39 62 GLU B C 1
ATOM 2204 O O . GLU B 1 50 ? 64.559 -8.478 87.035 1.00 61.69 62 GLU B O 1
ATOM 2210 N N . LEU B 1 51 ? 64.931 -10.640 86.633 1.00 55.54 63 LEU B N 1
ATOM 2211 C CA . LEU B 1 51 ? 63.589 -10.983 87.002 1.00 49.46 63 LEU B CA 1
ATOM 2212 C C . LEU B 1 51 ? 63.598 -12.212 87.885 1.00 43.86 63 LEU B C 1
ATOM 2213 O O . LEU B 1 51 ? 64.695 -12.724 88.215 1.00 43.04 63 LEU B O 1
ATOM 2218 N N . THR B 1 52 ? 62.369 -12.624 88.255 1.00 40.20 64 THR B N 1
ATOM 2219 C CA . THR B 1 52 ? 62.111 -13.826 89.047 1.00 36.11 64 THR B CA 1
ATOM 2220 C C . THR B 1 52 ? 61.530 -14.908 88.165 1.00 31.81 64 THR B C 1
ATOM 2221 O O . THR B 1 52 ? 60.364 -14.801 87.736 1.00 33.23 64 THR B O 1
ATOM 2225 N N . PHE B 1 53 ? 62.392 -15.895 87.885 1.00 27.63 65 PHE B N 1
ATOM 2226 C CA . PHE B 1 53 ? 62.146 -17.013 86.975 1.00 27.57 65 PHE B CA 1
ATOM 2227 C C . PHE B 1 53 ? 61.816 -18.363 87.544 1.00 29.51 65 PHE B C 1
ATOM 2228 O O . PHE B 1 53 ? 62.393 -18.761 88.578 1.00 30.52 65 PHE B O 1
ATOM 2236 N N . ARG B 1 54 A 61.030 -19.138 86.776 1.00 29.25 65 ARG B N 1
ATOM 2237 C CA . ARG B 1 54 A 60.821 -20.529 87.111 1.00 26.98 65 ARG B CA 1
ATOM 2238 C C . ARG B 1 54 A 60.931 -21.429 85.866 1.00 29.03 65 ARG B C 1
ATOM 2239 O O . ARG B 1 54 A 60.976 -20.938 84.759 1.00 29.23 65 ARG B O 1
ATOM 2247 N N . VAL B 1 55 ? 60.948 -22.755 86.033 1.00 30.45 66 VAL B N 1
ATOM 2248 C CA . VAL B 1 55 ? 61.036 -23.709 84.930 1.00 27.81 66 VAL B CA 1
ATOM 2249 C C . VAL B 1 55 ? 59.930 -24.771 85.021 1.00 30.21 66 VAL B C 1
ATOM 2250 O O . VAL B 1 55 ? 59.725 -25.311 86.122 1.00 31.08 66 VAL B O 1
ATOM 2254 N N . VAL B 1 56 ? 59.194 -25.087 83.908 1.00 28.20 67 VAL B N 1
ATOM 2255 C CA . VAL B 1 56 ? 58.221 -26.174 83.917 1.00 21.03 67 VAL B CA 1
ATOM 2256 C C . VAL B 1 56 ? 58.690 -27.301 83.025 1.00 24.35 67 VAL B C 1
ATOM 2257 O O . VAL B 1 56 ? 59.092 -27.085 81.859 1.00 26.04 67 VAL B O 1
ATOM 2261 N N . VAL B 1 57 ? 58.691 -28.530 83.577 1.00 18.35 68 VAL B N 1
ATOM 2262 C CA . VAL B 1 57 ? 59.126 -29.701 82.843 1.00 18.36 68 VAL B CA 1
ATOM 2263 C C . VAL B 1 57 ? 57.895 -30.550 82.671 1.00 21.87 68 VAL B C 1
ATOM 2264 O O . VAL B 1 57 ? 56.983 -30.441 83.502 1.00 15.43 68 VAL B O 1
ATOM 2268 N N . GLY B 1 58 ? 57.877 -31.360 81.631 1.00 23.28 69 GLY B N 1
ATOM 2269 C CA . GLY B 1 58 ? 56.681 -32.159 81.294 1.00 18.50 69 GLY B CA 1
ATOM 2270 C C . GLY B 1 58 ? 55.424 -31.420 80.848 1.00 23.59 69 GLY B C 1
ATOM 2271 O O . GLY B 1 58 ? 54.349 -32.014 80.793 1.00 24.96 69 GLY B O 1
ATOM 2272 N N . GLU B 1 59 ? 55.490 -30.154 80.467 1.00 25.04 70 GLU B N 1
ATOM 2273 C CA . GLU B 1 59 ? 54.332 -29.291 80.041 1.00 26.62 70 GLU B CA 1
ATOM 2274 C C . GLU B 1 59 ? 53.719 -29.548 78.637 1.00 30.23 70 GLU B C 1
ATOM 2275 O O . GLU B 1 59 ? 54.371 -30.130 77.807 1.00 30.90 70 GLU B O 1
ATOM 2281 N N . HIS B 1 60 ? 52.463 -29.157 78.367 1.00 30.24 71 HIS B N 1
ATOM 2282 C CA . HIS B 1 60 ? 51.804 -29.288 77.076 1.00 33.66 71 HIS B CA 1
ATOM 2283 C C . HIS B 1 60 ? 50.836 -28.140 76.794 1.00 36.88 71 HIS B C 1
ATOM 2284 O O . HIS B 1 60 ? 51.045 -27.299 75.883 1.00 37.47 71 HIS B O 1
ATOM 2291 N N . ASN B 1 61 ? 49.800 -28.116 77.632 1.00 37.96 72 ASN B N 1
ATOM 2292 C CA . ASN B 1 61 ? 48.806 -27.073 77.605 1.00 38.91 72 ASN B CA 1
ATOM 2293 C C . ASN B 1 61 ? 49.034 -26.004 78.697 1.00 36.45 72 ASN B C 1
ATOM 2294 O O . ASN B 1 61 ? 48.827 -26.289 79.846 1.00 34.49 72 ASN B O 1
ATOM 2299 N N . LEU B 1 62 ? 49.456 -24.786 78.380 1.00 36.27 73 LEU B N 1
ATOM 2300 C CA . LEU B 1 62 ? 49.758 -23.756 79.375 1.00 39.05 73 LEU B CA 1
ATOM 2301 C C . LEU B 1 62 ? 48.633 -23.212 80.259 1.00 46.88 73 LEU B C 1
ATOM 2302 O O . LEU B 1 62 ? 48.900 -22.520 81.228 1.00 47.92 73 LEU B O 1
ATOM 2307 N N . ASN B 1 63 ? 47.400 -23.448 79.901 1.00 53.99 74 ASN B N 1
ATOM 2308 C CA . ASN B 1 63 ? 46.284 -22.941 80.669 1.00 59.51 74 ASN B CA 1
ATOM 2309 C C . ASN B 1 63 ? 45.587 -23.904 81.603 1.00 59.96 74 ASN B C 1
ATOM 2310 O O . ASN B 1 63 ? 44.634 -23.497 82.273 1.00 60.85 74 ASN B O 1
ATOM 2315 N N . GLN B 1 64 ? 45.980 -25.170 81.560 1.00 59.13 75 GLN B N 1
ATOM 2316 C CA . GLN B 1 64 ? 45.403 -26.185 82.401 1.00 60.31 75 GLN B CA 1
ATOM 2317 C C . GLN B 1 64 ? 46.482 -27.107 82.876 1.00 58.27 75 GLN B C 1
ATOM 2318 O O . GLN B 1 64 ? 47.418 -27.393 82.150 1.00 56.06 75 GLN B O 1
ATOM 2324 N N . ASN B 1 65 ? 46.298 -27.599 84.083 1.00 58.75 76 ASN B N 1
ATOM 2325 C CA . ASN B 1 65 ? 47.186 -28.529 84.721 1.00 59.92 76 ASN B CA 1
ATOM 2326 C C . ASN B 1 65 ? 46.613 -29.868 84.474 1.00 56.60 76 ASN B C 1
ATOM 2327 O O . ASN B 1 65 ? 45.513 -30.124 84.924 1.00 56.25 76 ASN B O 1
ATOM 2332 N N . ASP B 1 66 ? 47.391 -30.690 83.812 1.00 56.04 77 ASP B N 1
ATOM 2333 C CA . ASP B 1 66 ? 46.945 -32.000 83.445 1.00 55.35 77 ASP B CA 1
ATOM 2334 C C . ASP B 1 66 ? 47.606 -33.087 84.247 1.00 56.06 77 ASP B C 1
ATOM 2335 O O . ASP B 1 66 ? 47.330 -34.255 84.042 1.00 56.60 77 ASP B O 1
ATOM 2340 N N . GLY B 1 67 ? 48.521 -32.747 85.136 1.00 54.95 78 GLY B N 1
ATOM 2341 C CA . GLY B 1 67 ? 49.084 -33.837 85.903 1.00 52.21 78 GLY B CA 1
ATOM 2342 C C . GLY B 1 67 ? 50.450 -34.334 85.515 1.00 50.54 78 GLY B C 1
ATOM 2343 O O . GLY B 1 67 ? 50.995 -35.144 86.248 1.00 53.76 78 GLY B O 1
ATOM 2344 N N . THR B 1 68 ? 51.031 -33.887 84.412 1.00 45.57 79 THR B N 1
ATOM 2345 C CA . THR B 1 68 ? 52.383 -34.342 84.034 1.00 38.44 79 THR B CA 1
ATOM 2346 C C . THR B 1 68 ? 53.498 -33.379 84.460 1.00 36.20 79 THR B C 1
ATOM 2347 O O . THR B 1 68 ? 54.644 -33.752 84.428 1.00 35.94 79 THR B O 1
ATOM 2351 N N . GLU B 1 69 ? 53.180 -32.130 84.798 1.00 35.85 80 GLU B N 1
ATOM 2352 C CA . GLU B 1 69 ? 54.151 -31.093 85.112 1.00 37.13 80 GLU B CA 1
ATOM 2353 C C . GLU B 1 69 ? 54.837 -31.094 86.475 1.00 40.18 80 GLU B C 1
ATOM 2354 O O . GLU B 1 69 ? 54.304 -31.643 87.440 1.00 44.86 80 GLU B O 1
ATOM 2360 N N . GLN B 1 70 ? 55.944 -30.373 86.552 1.00 34.21 81 GLN B N 1
ATOM 2361 C CA . GLN B 1 70 ? 56.693 -30.171 87.767 1.00 33.99 81 GLN B CA 1
ATOM 2362 C C . GLN B 1 70 ? 57.185 -28.758 87.749 1.00 31.57 81 GLN B C 1
ATOM 2363 O O . GLN B 1 70 ? 57.679 -28.378 86.723 1.00 33.23 81 GLN B O 1
ATOM 2369 N N . TYR B 1 71 ? 56.992 -27.955 88.789 1.00 30.43 82 TYR B N 1
ATOM 2370 C CA . TYR B 1 71 ? 57.467 -26.568 88.810 1.00 30.78 82 TYR B CA 1
ATOM 2371 C C . TYR B 1 71 ? 58.709 -26.385 89.671 1.00 34.52 82 TYR B C 1
ATOM 2372 O O . TYR B 1 71 ? 58.733 -26.733 90.862 1.00 39.43 82 TYR B O 1
ATOM 2381 N N . VAL B 1 72 ? 59.723 -25.708 89.165 1.00 35.07 83 VAL B N 1
ATOM 2382 C CA . VAL B 1 72 ? 60.947 -25.542 89.908 1.00 34.26 83 VAL B CA 1
ATOM 2383 C C . VAL B 1 72 ? 61.600 -24.183 89.760 1.00 38.14 83 VAL B C 1
ATOM 2384 O O . VAL B 1 72 ? 61.688 -23.628 88.667 1.00 40.58 83 VAL B O 1
ATOM 2388 N N . GLY B 1 73 ? 62.217 -23.680 90.835 1.00 35.07 84 GLY B N 1
ATOM 2389 C CA . GLY B 1 73 ? 62.832 -22.372 90.737 1.00 31.04 84 GLY B CA 1
ATOM 2390 C C . GLY B 1 73 ? 64.224 -22.379 90.166 1.00 32.81 84 GLY B C 1
ATOM 2391 O O . GLY B 1 73 ? 64.944 -23.351 90.160 1.00 32.14 84 GLY B O 1
ATOM 2392 N N . VAL B 1 74 ? 64.620 -21.191 89.743 1.00 37.72 85 VAL B N 1
ATOM 2393 C CA . VAL B 1 74 ? 65.963 -20.922 89.240 1.00 37.03 85 VAL B CA 1
ATOM 2394 C C . VAL B 1 74 ? 66.940 -20.408 90.320 1.00 40.74 85 VAL B C 1
ATOM 2395 O O . VAL B 1 74 ? 66.844 -19.300 90.859 1.00 40.14 85 VAL B O 1
ATOM 2399 N N . GLN B 1 75 ? 67.946 -21.208 90.614 1.00 45.73 86 GLN B N 1
ATOM 2400 C CA . GLN B 1 75 ? 68.923 -20.795 91.602 1.00 51.14 86 GLN B CA 1
ATOM 2401 C C . GLN B 1 75 ? 70.152 -19.993 91.130 1.00 46.83 86 GLN B C 1
ATOM 2402 O O . GLN B 1 75 ? 70.522 -19.037 91.796 1.00 44.80 86 GLN B O 1
ATOM 2408 N N . LYS B 1 76 ? 70.726 -20.295 89.958 1.00 41.49 87 LYS B N 1
ATOM 2409 C CA . LYS B 1 76 ? 71.883 -19.569 89.486 1.00 36.80 87 LYS B CA 1
ATOM 2410 C C . LYS B 1 76 ? 71.986 -19.481 87.921 1.00 35.30 87 LYS B C 1
ATOM 2411 O O . LYS B 1 76 ? 71.557 -20.351 87.109 1.00 35.44 87 LYS B O 1
ATOM 2417 N N . ILE B 1 77 ? 72.636 -18.424 87.457 1.00 33.24 88 ILE B N 1
ATOM 2418 C CA . ILE B 1 77 ? 72.706 -18.258 86.038 1.00 31.59 88 ILE B CA 1
ATOM 2419 C C . ILE B 1 77 ? 74.071 -17.929 85.447 1.00 33.47 88 ILE B C 1
ATOM 2420 O O . ILE B 1 77 ? 74.590 -16.840 85.693 1.00 29.72 88 ILE B O 1
ATOM 2425 N N . VAL B 1 78 ? 74.590 -18.783 84.521 1.00 36.08 89 VAL B N 1
ATOM 2426 C CA . VAL B 1 78 ? 75.891 -18.459 83.856 1.00 34.72 89 VAL B CA 1
ATOM 2427 C C . VAL B 1 78 ? 75.744 -18.091 82.343 1.00 32.88 89 VAL B C 1
ATOM 2428 O O . VAL B 1 78 ? 75.217 -18.894 81.532 1.00 31.77 89 VAL B O 1
ATOM 2432 N N . VAL B 1 79 ? 76.119 -16.850 81.967 1.00 31.32 90 VAL B N 1
ATOM 2433 C CA . VAL B 1 79 ? 76.085 -16.413 80.590 1.00 34.08 90 VAL B CA 1
ATOM 2434 C C . VAL B 1 79 ? 77.462 -16.512 79.953 1.00 40.34 90 VAL B C 1
ATOM 2435 O O . VAL B 1 79 ? 78.472 -16.319 80.669 1.00 44.88 90 VAL B O 1
ATOM 2439 N N . HIS B 1 80 ? 77.544 -16.875 78.653 1.00 38.76 91 HIS B N 1
ATOM 2440 C CA . HIS B 1 80 ? 78.858 -16.929 78.043 1.00 37.80 91 HIS B CA 1
ATOM 2441 C C . HIS B 1 80 ? 79.548 -15.558 78.152 1.00 36.20 91 HIS B C 1
ATOM 2442 O O . HIS B 1 80 ? 78.978 -14.474 77.933 1.00 38.59 91 HIS B O 1
ATOM 2449 N N . PRO B 1 81 ? 80.821 -15.598 78.454 1.00 33.67 92 PRO B N 1
ATOM 2450 C CA . PRO B 1 81 ? 81.626 -14.429 78.731 1.00 37.64 92 PRO B CA 1
ATOM 2451 C C . PRO B 1 81 ? 81.837 -13.444 77.619 1.00 39.91 92 PRO B C 1
ATOM 2452 O O . PRO B 1 81 ? 82.154 -12.281 77.856 1.00 41.61 92 PRO B O 1
ATOM 2456 N N . TYR B 1 82 ? 81.733 -13.908 76.386 1.00 42.27 93 TYR B N 1
ATOM 2457 C CA . TYR B 1 82 ? 81.876 -12.978 75.264 1.00 43.03 93 TYR B CA 1
ATOM 2458 C C . TYR B 1 82 ? 80.588 -12.323 74.806 1.00 40.72 93 TYR B C 1
ATOM 2459 O O . TYR B 1 82 ? 80.727 -11.589 73.830 1.00 37.35 93 TYR B O 1
ATOM 2468 N N . TRP B 1 83 ? 79.410 -12.712 75.398 1.00 40.26 94 TRP B N 1
ATOM 2469 C CA . TRP B 1 83 ? 78.079 -12.210 75.032 1.00 37.94 94 TRP B CA 1
ATOM 2470 C C . TRP B 1 83 ? 78.027 -10.694 75.124 1.00 39.51 94 TRP B C 1
ATOM 2471 O O . TRP B 1 83 ? 78.501 -10.057 76.097 1.00 38.93 94 TRP B O 1
ATOM 2482 N N . ASN B 1 84 ? 77.441 -10.121 74.108 1.00 41.88 95 ASN B N 1
ATOM 2483 C CA . ASN B 1 84 ? 77.278 -8.694 74.118 1.00 45.27 95 ASN B CA 1
ATOM 2484 C C . ASN B 1 84 ? 75.876 -8.338 73.697 1.00 51.02 95 ASN B C 1
ATOM 2485 O O . ASN B 1 84 ? 75.472 -8.497 72.553 1.00 53.85 95 ASN B O 1
ATOM 2490 N N . THR B 1 85 ? 75.151 -7.780 74.617 1.00 55.01 96 THR B N 1
ATOM 2491 C CA . THR B 1 85 ? 73.765 -7.409 74.390 1.00 60.13 96 THR B CA 1
ATOM 2492 C C . THR B 1 85 ? 73.479 -6.508 73.184 1.00 59.75 96 THR B C 1
ATOM 2493 O O . THR B 1 85 ? 72.371 -6.422 72.651 1.00 58.58 96 THR B O 1
ATOM 2497 N N . ASP B 1 86 ? 74.490 -5.773 72.813 1.00 62.64 97 ASP B N 1
ATOM 2498 C CA . ASP B 1 86 ? 74.365 -4.843 71.732 1.00 68.93 97 ASP B CA 1
ATOM 2499 C C . ASP B 1 86 ? 74.593 -5.479 70.371 1.00 69.60 97 ASP B C 1
ATOM 2500 O O . ASP B 1 86 ? 74.422 -4.835 69.320 1.00 72.34 97 ASP B O 1
ATOM 2505 N N . ASP B 1 87 ? 74.994 -6.738 70.347 1.00 64.65 98 ASP B N 1
ATOM 2506 C CA . ASP B 1 87 ? 75.270 -7.295 69.047 1.00 58.64 98 ASP B CA 1
ATOM 2507 C C . ASP B 1 87 ? 75.071 -8.802 69.009 1.00 50.27 98 ASP B C 1
ATOM 2508 O O . ASP B 1 87 ? 76.027 -9.557 69.184 1.00 46.77 98 ASP B O 1
ATOM 2513 N N . VAL B 1 88 ? 73.807 -9.190 68.820 1.00 44.37 99 VAL B N 1
ATOM 2514 C CA . VAL B 1 88 ? 73.335 -10.562 68.671 1.00 40.03 99 VAL B CA 1
ATOM 2515 C C . VAL B 1 88 ? 74.044 -11.251 67.483 1.00 41.48 99 VAL B C 1
ATOM 2516 O O . VAL B 1 88 ? 74.285 -12.492 67.553 1.00 42.67 99 VAL B O 1
ATOM 2520 N N . ALA B 1 89 A 74.390 -10.420 66.452 1.00 39.09 99 ALA B N 1
ATOM 2521 C CA . ALA B 1 89 A 75.010 -10.848 65.215 1.00 39.33 99 ALA B CA 1
ATOM 2522 C C . ALA B 1 89 A 76.449 -11.200 65.358 1.00 40.63 99 ALA B C 1
ATOM 2523 O O . ALA B 1 89 A 77.026 -11.793 64.438 1.00 39.91 99 ALA B O 1
ATOM 2525 N N . ALA B 1 90 B 76.972 -10.865 66.540 1.00 40.96 99 ALA B N 1
ATOM 2526 C CA . ALA B 1 90 B 78.321 -11.262 66.910 1.00 36.21 99 ALA B CA 1
ATOM 2527 C C . ALA B 1 90 B 78.362 -12.712 67.399 1.00 33.31 99 ALA B C 1
ATOM 2528 O O . ALA B 1 90 B 79.430 -13.326 67.375 1.00 37.71 99 ALA B O 1
ATOM 2530 N N . GLY B 1 91 ? 77.239 -13.334 67.774 1.00 26.98 100 GLY B N 1
ATOM 2531 C CA . GLY B 1 91 ? 77.323 -14.722 68.216 1.00 28.68 100 GLY B CA 1
ATOM 2532 C C . GLY B 1 91 ? 77.341 -14.859 69.728 1.00 31.41 100 GLY B C 1
ATOM 2533 O O . GLY B 1 91 ? 76.960 -13.891 70.387 1.00 35.02 100 GLY B O 1
ATOM 2534 N N . TYR B 1 92 ? 77.755 -16.034 70.256 1.00 28.99 101 TYR B N 1
ATOM 2535 C CA . TYR B 1 92 ? 77.779 -16.312 71.695 1.00 28.07 101 TYR B CA 1
ATOM 2536 C C . TYR B 1 92 ? 76.415 -16.295 72.424 1.00 31.79 101 TYR B C 1
ATOM 2537 O O . TYR B 1 92 ? 76.343 -16.273 73.673 1.00 31.19 101 TYR B O 1
ATOM 2546 N N . ASP B 1 93 ? 75.303 -16.390 71.696 1.00 30.63 102 ASP B N 1
ATOM 2547 C CA . ASP B 1 93 ? 73.971 -16.415 72.314 1.00 28.68 102 ASP B CA 1
ATOM 2548 C C . ASP B 1 93 ? 73.635 -17.719 73.078 1.00 27.27 102 ASP B C 1
ATOM 2549 O O . ASP B 1 93 ? 72.787 -18.538 72.708 1.00 23.55 102 ASP B O 1
ATOM 2554 N N . ILE B 1 94 ? 74.318 -17.915 74.229 1.00 26.92 103 ILE B N 1
ATOM 2555 C CA . ILE B 1 94 ? 74.034 -19.127 75.010 1.00 24.94 103 ILE B CA 1
ATOM 2556 C C . ILE B 1 94 ? 74.187 -18.942 76.549 1.00 24.82 103 ILE B C 1
ATOM 2557 O O . ILE B 1 94 ? 75.068 -18.201 77.033 1.00 26.67 103 ILE B O 1
ATOM 2562 N N . ALA B 1 95 ? 73.380 -19.680 77.304 1.00 26.05 104 ALA B N 1
ATOM 2563 C CA . ALA B 1 95 ? 73.344 -19.619 78.779 1.00 28.47 104 ALA B CA 1
ATOM 2564 C C . ALA B 1 95 ? 72.940 -20.887 79.506 1.00 30.98 104 ALA B C 1
ATOM 2565 O O . ALA B 1 95 ? 72.350 -21.802 78.939 1.00 32.38 104 ALA B O 1
ATOM 2567 N N . LEU B 1 96 ? 73.353 -20.990 80.774 1.00 32.70 105 LEU B N 1
ATOM 2568 C CA . LEU B 1 96 ? 73.050 -22.173 81.581 1.00 35.46 105 LEU B CA 1
ATOM 2569 C C . LEU B 1 96 ? 72.453 -21.795 82.957 1.00 33.00 105 LEU B C 1
ATOM 2570 O O . LEU B 1 96 ? 72.866 -20.865 83.650 1.00 30.71 105 LEU B O 1
ATOM 2575 N N . LEU B 1 97 ? 71.490 -22.597 83.331 1.00 31.77 106 LEU B N 1
ATOM 2576 C CA . LEU B 1 97 ? 70.789 -22.364 84.549 1.00 32.18 106 LEU B CA 1
ATOM 2577 C C . LEU B 1 97 ? 70.776 -23.548 85.507 1.00 33.39 106 LEU B C 1
ATOM 2578 O O . LEU B 1 97 ? 70.448 -24.683 85.167 1.00 32.78 106 LEU B O 1
ATOM 2583 N N . ARG B 1 98 ? 71.154 -23.247 86.757 1.00 36.34 107 ARG B N 1
ATOM 2584 C CA . ARG B 1 98 ? 71.131 -24.265 87.778 1.00 36.13 107 ARG B CA 1
ATOM 2585 C C . ARG B 1 98 ? 69.882 -24.091 88.630 1.00 30.62 107 ARG B C 1
ATOM 2586 O O . ARG B 1 98 ? 69.546 -22.991 89.098 1.00 25.88 107 ARG B O 1
ATOM 2594 N N . LEU B 1 99 ? 69.181 -25.206 88.719 1.00 29.29 108 LEU B N 1
ATOM 2595 C CA . LEU B 1 99 ? 67.931 -25.324 89.387 1.00 30.28 108 LEU B CA 1
ATOM 2596 C C . LEU B 1 99 ? 68.051 -25.503 90.930 1.00 34.71 108 LEU B C 1
ATOM 2597 O O . LEU B 1 99 ? 69.030 -26.054 91.499 1.00 38.96 108 LEU B O 1
ATOM 2602 N N . ALA B 1 100 ? 67.011 -25.082 91.602 1.00 32.37 109 ALA B N 1
ATOM 2603 C CA . ALA B 1 100 ? 66.916 -25.145 93.050 1.00 37.13 109 ALA B CA 1
ATOM 2604 C C . ALA B 1 100 ? 66.621 -26.530 93.584 1.00 39.63 109 ALA B C 1
ATOM 2605 O O . ALA B 1 100 ? 66.737 -26.753 94.761 1.00 40.55 109 ALA B O 1
ATOM 2607 N N . GLN B 1 101 ? 66.291 -27.468 92.742 1.00 43.99 110 GLN B N 1
ATOM 2608 C CA . GLN B 1 101 ? 65.987 -28.841 93.151 1.00 46.75 110 GLN B CA 1
ATOM 2609 C C . GLN B 1 101 ? 66.246 -29.830 91.974 1.00 47.33 110 GLN B C 1
ATOM 2610 O O . GLN B 1 101 ? 66.225 -29.429 90.823 1.00 46.57 110 GLN B O 1
ATOM 2616 N N . SER B 1 102 ? 66.533 -31.127 92.189 1.00 45.18 111 SER B N 1
ATOM 2617 C CA . SER B 1 102 ? 66.700 -32.030 91.065 1.00 42.20 111 SER B CA 1
ATOM 2618 C C . SER B 1 102 ? 65.390 -32.642 90.724 1.00 41.65 111 SER B C 1
ATOM 2619 O O . SER B 1 102 ? 64.663 -33.098 91.621 1.00 42.57 111 SER B O 1
ATOM 2622 N N . VAL B 1 103 ? 65.079 -32.590 89.423 1.00 38.89 112 VAL B N 1
ATOM 2623 C CA . VAL B 1 103 ? 63.811 -33.050 88.950 1.00 39.10 112 VAL B CA 1
ATOM 2624 C C . VAL B 1 103 ? 63.780 -34.562 88.897 1.00 40.42 112 VAL B C 1
ATOM 2625 O O . VAL B 1 103 ? 64.843 -35.150 88.877 1.00 42.63 112 VAL B O 1
ATOM 2629 N N . THR B 1 104 ? 62.582 -35.162 88.868 1.00 41.33 113 THR B N 1
ATOM 2630 C CA . THR B 1 104 ? 62.348 -36.602 88.754 1.00 41.69 113 THR B CA 1
ATOM 2631 C C . THR B 1 104 ? 62.132 -37.064 87.284 1.00 36.87 113 THR B C 1
ATOM 2632 O O . THR B 1 104 ? 61.216 -36.620 86.614 1.00 33.00 113 THR B O 1
ATOM 2636 N N . LEU B 1 105 ? 63.001 -37.957 86.797 1.00 35.98 114 LEU B N 1
ATOM 2637 C CA . LEU B 1 105 ? 62.908 -38.435 85.441 1.00 35.35 114 LEU B CA 1
ATOM 2638 C C . LEU B 1 105 ? 61.830 -39.475 85.289 1.00 41.17 114 LEU B C 1
ATOM 2639 O O . LEU B 1 105 ? 61.523 -40.229 86.197 1.00 43.93 114 LEU B O 1
ATOM 2644 N N . ASN B 1 106 ? 61.228 -39.514 84.128 1.00 42.13 115 ASN B N 1
ATOM 2645 C CA . ASN B 1 106 ? 60.167 -40.454 83.920 1.00 40.85 115 ASN B CA 1
ATOM 2646 C C . ASN B 1 106 ? 59.839 -40.448 82.442 1.00 39.81 115 ASN B C 1
ATOM 2647 O O . ASN B 1 106 ? 60.593 -39.883 81.677 1.00 38.28 115 ASN B O 1
ATOM 2652 N N . SER B 1 107 ? 58.705 -41.040 82.083 1.00 39.46 116 SER B N 1
ATOM 2653 C CA . SER B 1 107 ? 58.323 -41.136 80.713 1.00 43.98 116 SER B CA 1
ATOM 2654 C C . SER B 1 107 ? 58.040 -39.792 80.078 1.00 44.75 116 SER B C 1
ATOM 2655 O O . SER B 1 107 ? 58.150 -39.726 78.835 1.00 45.69 116 SER B O 1
ATOM 2658 N N . TYR B 1 108 ? 57.660 -38.783 80.918 1.00 40.66 117 TYR B N 1
ATOM 2659 C CA . TYR B 1 108 ? 57.358 -37.436 80.441 1.00 38.85 117 TYR B CA 1
ATOM 2660 C C . TYR B 1 108 ? 58.490 -36.457 80.572 1.00 37.68 117 TYR B C 1
ATOM 2661 O O . TYR B 1 108 ? 58.417 -35.389 79.886 1.00 37.95 117 TYR B O 1
ATOM 2670 N N . VAL B 1 109 ? 59.498 -36.843 81.378 1.00 31.01 118 VAL B N 1
ATOM 2671 C CA . VAL B 1 109 ? 60.639 -35.971 81.562 1.00 28.17 118 VAL B CA 1
ATOM 2672 C C . VAL B 1 109 ? 61.922 -36.766 81.295 1.00 32.19 118 VAL B C 1
ATOM 2673 O O . VAL B 1 109 ? 62.171 -37.729 82.003 1.00 33.55 118 VAL B O 1
ATOM 2677 N N . GLN B 1 110 ? 62.748 -36.326 80.305 1.00 32.30 119 GLN B N 1
ATOM 2678 C CA . GLN B 1 110 ? 63.974 -36.951 79.887 1.00 31.94 119 GLN B CA 1
ATOM 2679 C C . GLN B 1 110 ? 64.996 -35.967 79.414 1.00 27.52 119 GLN B C 1
ATOM 2680 O O . GLN B 1 110 ? 64.725 -34.840 79.105 1.00 24.55 119 GLN B O 1
ATOM 2686 N N . LEU B 1 111 ? 66.242 -36.376 79.504 1.00 30.78 120 LEU B N 1
ATOM 2687 C CA . LEU B 1 111 ? 67.334 -35.513 79.133 1.00 33.77 120 LEU B CA 1
ATOM 2688 C C . LEU B 1 111 ? 67.537 -35.387 77.597 1.00 36.94 120 LEU B C 1
ATOM 2689 O O . LEU B 1 111 ? 67.331 -36.315 76.820 1.00 35.48 120 LEU B O 1
ATOM 2694 N N . GLY B 1 112 ? 68.032 -34.238 77.155 1.00 37.04 121 GLY B N 1
ATOM 2695 C CA . GLY B 1 112 ? 68.287 -34.098 75.740 1.00 39.16 121 GLY B CA 1
ATOM 2696 C C . GLY B 1 112 ? 69.699 -34.573 75.434 1.00 38.44 121 GLY B C 1
ATOM 2697 O O . GLY B 1 112 ? 70.562 -34.399 76.281 1.00 42.21 121 GLY B O 1
ATOM 2698 N N . VAL B 1 113 ? 69.920 -35.141 74.231 1.00 32.93 122 VAL B N 1
ATOM 2699 C CA . VAL B 1 113 ? 71.207 -35.676 73.775 1.00 26.65 122 VAL B CA 1
ATOM 2700 C C . VAL B 1 113 ? 71.986 -34.663 72.984 1.00 28.61 122 VAL B C 1
ATOM 2701 O O . VAL B 1 113 ? 71.438 -34.047 72.087 1.00 30.33 122 VAL B O 1
ATOM 2705 N N . LEU B 1 114 ? 73.265 -34.448 73.335 1.00 33.94 123 LEU B N 1
ATOM 2706 C CA . LEU B 1 114 ? 74.066 -33.486 72.607 1.00 38.11 123 LEU B CA 1
ATOM 2707 C C . LEU B 1 114 ? 74.940 -34.066 71.497 1.00 41.51 123 LEU B C 1
ATOM 2708 O O . LEU B 1 114 ? 75.375 -35.210 71.562 1.00 41.43 123 LEU B O 1
ATOM 2713 N N . PRO B 1 115 ? 75.283 -33.233 70.493 1.00 40.54 124 PRO B N 1
ATOM 2714 C CA . PRO B 1 115 ? 76.170 -33.688 69.418 1.00 38.19 124 PRO B CA 1
ATOM 2715 C C . PRO B 1 115 ? 77.648 -33.801 69.818 1.00 36.86 124 PRO B C 1
ATOM 2716 O O . PRO B 1 115 ? 78.154 -33.044 70.618 1.00 36.88 124 PRO B O 1
ATOM 2720 N N . ARG B 1 116 ? 78.406 -34.708 69.206 1.00 39.18 125 ARG B N 1
ATOM 2721 C CA . ARG B 1 116 ? 79.830 -34.742 69.435 1.00 41.90 125 ARG B CA 1
ATOM 2722 C C . ARG B 1 116 ? 80.479 -33.387 69.113 1.00 38.34 125 ARG B C 1
ATOM 2723 O O . ARG B 1 116 ? 80.077 -32.662 68.173 1.00 40.97 125 ARG B O 1
ATOM 2731 N N . ALA B 1 117 ? 81.552 -33.048 69.828 1.00 30.73 126 ALA B N 1
ATOM 2732 C CA . ALA B 1 117 ? 82.190 -31.790 69.566 1.00 25.87 126 ALA B CA 1
ATOM 2733 C C . ALA B 1 117 ? 82.672 -31.541 68.151 1.00 31.38 126 ALA B C 1
ATOM 2734 O O . ALA B 1 117 ? 83.495 -32.284 67.583 1.00 33.64 126 ALA B O 1
ATOM 2736 N N . GLY B 1 118 ? 82.288 -30.399 67.575 1.00 32.53 127 GLY B N 1
ATOM 2737 C CA . GLY B 1 118 ? 82.819 -30.101 66.256 1.00 34.61 127 GLY B CA 1
ATOM 2738 C C . GLY B 1 118 ? 81.977 -30.486 65.039 1.00 37.96 127 GLY B C 1
ATOM 2739 O O . GLY B 1 118 ? 82.311 -30.168 63.896 1.00 40.08 127 GLY B O 1
ATOM 2740 N N . THR B 1 119 ? 80.909 -31.214 65.239 1.00 36.75 128 THR B N 1
ATOM 2741 C CA . THR B 1 119 ? 80.119 -31.671 64.136 1.00 36.82 128 THR B CA 1
ATOM 2742 C C . THR B 1 119 ? 79.394 -30.637 63.296 1.00 37.21 128 THR B C 1
ATOM 2743 O O . THR B 1 119 ? 78.788 -29.701 63.793 1.00 35.98 128 THR B O 1
ATOM 2747 N N . ILE B 1 120 ? 79.410 -30.891 61.982 1.00 36.77 129 ILE B N 1
ATOM 2748 C CA . ILE B 1 120 ? 78.770 -30.016 61.032 1.00 34.86 129 ILE B CA 1
ATOM 2749 C C . ILE B 1 120 ? 77.885 -30.766 60.062 1.00 35.26 129 ILE B C 1
ATOM 2750 O O . ILE B 1 120 ? 78.352 -31.730 59.508 1.00 37.07 129 ILE B O 1
ATOM 2755 N N . LEU B 1 121 ? 76.601 -30.410 59.981 1.00 34.74 130 LEU B N 1
ATOM 2756 C CA . LEU B 1 121 ? 75.574 -31.066 59.154 1.00 31.59 130 LEU B CA 1
ATOM 2757 C C . LEU B 1 121 ? 75.618 -30.765 57.651 1.00 32.19 130 LEU B C 1
ATOM 2758 O O . LEU B 1 121 ? 75.994 -29.669 57.158 1.00 27.71 130 LEU B O 1
ATOM 2763 N N . ALA B 1 122 ? 75.168 -31.730 56.857 1.00 30.07 131 ALA B N 1
ATOM 2764 C CA . ALA B 1 122 ? 75.172 -31.346 55.446 1.00 30.53 131 ALA B CA 1
ATOM 2765 C C . ALA B 1 122 ? 73.975 -30.506 55.049 1.00 28.75 131 ALA B C 1
ATOM 2766 O O . ALA B 1 122 ? 72.943 -30.571 55.756 1.00 31.85 131 ALA B O 1
ATOM 2768 N N . ASN B 1 123 ? 74.090 -29.894 53.830 1.00 25.48 132 ASN B N 1
ATOM 2769 C CA . ASN B 1 123 ? 73.040 -29.066 53.225 1.00 27.17 132 ASN B CA 1
ATOM 2770 C C . ASN B 1 123 ? 71.746 -29.798 53.221 1.00 27.44 132 ASN B C 1
ATOM 2771 O O . ASN B 1 123 ? 71.741 -30.996 52.922 1.00 29.50 132 ASN B O 1
ATOM 2776 N N . ASN B 1 124 ? 70.649 -29.121 53.508 1.00 23.33 133 ASN B N 1
ATOM 2777 C CA . ASN B 1 124 ? 69.436 -29.876 53.483 1.00 25.75 133 ASN B CA 1
ATOM 2778 C C . ASN B 1 124 ? 69.238 -31.034 54.438 1.00 27.57 133 ASN B C 1
ATOM 2779 O O . ASN B 1 124 ? 68.412 -31.909 54.156 1.00 25.52 133 ASN B O 1
ATOM 2784 N N . SER B 1 125 ? 69.904 -31.072 55.620 1.00 32.60 134 SER B N 1
ATOM 2785 C CA . SER B 1 125 ? 69.561 -32.167 56.588 1.00 31.80 134 SER B CA 1
ATOM 2786 C C . SER B 1 125 ? 68.151 -31.983 57.239 1.00 29.22 134 SER B C 1
ATOM 2787 O O . SER B 1 125 ? 67.644 -30.832 57.364 1.00 28.30 134 SER B O 1
ATOM 2790 N N . PRO B 1 126 ? 67.544 -33.097 57.723 1.00 23.10 135 PRO B N 1
ATOM 2791 C CA . PRO B 1 126 ? 66.211 -32.978 58.321 1.00 24.75 135 PRO B CA 1
ATOM 2792 C C . PRO B 1 126 ? 66.155 -32.613 59.813 1.00 26.13 135 PRO B C 1
ATOM 2793 O O . PRO B 1 126 ? 66.645 -33.382 60.659 1.00 23.56 135 PRO B O 1
ATOM 2797 N N . CYS B 1 127 ? 65.397 -31.529 60.117 1.00 22.49 136 CYS B N 1
ATOM 2798 C CA . CYS B 1 127 ? 65.255 -31.152 61.490 1.00 21.60 136 CYS B CA 1
ATOM 2799 C C . CYS B 1 127 ? 63.849 -30.668 61.757 1.00 23.71 136 CYS B C 1
ATOM 2800 O O . CYS B 1 127 ? 63.077 -30.435 60.840 1.00 23.98 136 CYS B O 1
ATOM 2803 N N . TYR B 1 128 ? 63.540 -30.465 63.046 1.00 27.07 137 TYR B N 1
ATOM 2804 C CA . TYR B 1 128 ? 62.242 -29.918 63.501 1.00 25.60 137 TYR B CA 1
ATOM 2805 C C . TYR B 1 128 ? 62.420 -28.822 64.570 1.00 24.90 137 TYR B C 1
ATOM 2806 O O . TYR B 1 128 ? 63.282 -28.955 65.459 1.00 19.42 137 TYR B O 1
ATOM 2815 N N . ILE B 1 129 ? 61.530 -27.803 64.558 1.00 27.76 138 ILE B N 1
ATOM 2816 C CA . ILE B 1 129 ? 61.578 -26.747 65.561 1.00 26.29 138 ILE B CA 1
ATOM 2817 C C . ILE B 1 129 ? 60.366 -26.819 66.466 1.00 25.86 138 ILE B C 1
ATOM 2818 O O . ILE B 1 129 ? 59.300 -27.030 65.902 1.00 26.46 138 ILE B O 1
ATOM 2823 N N . THR B 1 130 ? 60.531 -26.849 67.796 1.00 22.90 139 THR B N 1
ATOM 2824 C CA . THR B 1 130 ? 59.399 -26.939 68.738 1.00 25.20 139 THR B CA 1
ATOM 2825 C C . THR B 1 130 ? 59.204 -25.646 69.554 1.00 23.50 139 THR B C 1
ATOM 2826 O O . THR B 1 130 ? 60.237 -24.912 69.828 1.00 17.59 139 THR B O 1
ATOM 2830 N N . GLY B 1 131 ? 57.919 -25.374 69.906 1.00 22.04 140 GLY B N 1
ATOM 2831 C CA . GLY B 1 131 ? 57.594 -24.115 70.541 1.00 25.59 140 GLY B CA 1
ATOM 2832 C C . GLY B 1 131 ? 56.154 -23.700 70.938 1.00 25.96 140 GLY B C 1
ATOM 2833 O O . GLY B 1 131 ? 55.187 -24.382 70.617 1.00 30.61 140 GLY B O 1
ATOM 2834 N N . TRP B 1 132 ? 56.068 -22.569 71.705 1.00 22.20 141 TRP B N 1
ATOM 2835 C CA . TRP B 1 132 ? 54.856 -21.901 72.247 1.00 22.13 141 TRP B CA 1
ATOM 2836 C C . TRP B 1 132 ? 54.731 -20.479 71.624 1.00 24.37 141 TRP B C 1
ATOM 2837 O O . TRP B 1 132 ? 53.740 -19.819 71.848 1.00 30.08 141 TRP B O 1
ATOM 2848 N N . GLY B 1 133 ? 55.598 -20.101 70.634 1.00 21.92 142 GLY B N 1
ATOM 2849 C CA . GLY B 1 133 ? 55.560 -18.785 69.989 1.00 19.61 142 GLY B CA 1
ATOM 2850 C C . GLY B 1 133 ? 54.361 -18.462 69.116 1.00 22.54 142 GLY B C 1
ATOM 2851 O O . GLY B 1 133 ? 53.415 -19.257 68.962 1.00 14.99 142 GLY B O 1
ATOM 2852 N N . LEU B 1 134 ? 54.375 -17.241 68.490 1.00 21.44 143 LEU B N 1
ATOM 2853 C CA . LEU B 1 134 ? 53.268 -16.870 67.628 1.00 14.65 143 LEU B CA 1
ATOM 2854 C C . LEU B 1 134 ? 53.153 -17.814 66.461 1.00 20.59 143 LEU B C 1
ATOM 2855 O O . LEU B 1 134 ? 54.142 -18.391 65.925 1.00 24.97 143 LEU B O 1
ATOM 2860 N N . THR B 1 135 ? 51.935 -17.933 66.018 1.00 19.68 144 THR B N 1
ATOM 2861 C CA . THR B 1 135 ? 51.679 -18.867 64.961 1.00 25.89 144 THR B CA 1
ATOM 2862 C C . THR B 1 135 ? 51.431 -18.098 63.664 1.00 27.17 144 THR B C 1
ATOM 2863 O O . THR B 1 135 ? 50.925 -18.610 62.673 1.00 21.83 144 THR B O 1
ATOM 2867 N N . ARG B 1 136 ? 51.805 -16.826 63.683 1.00 33.43 145 ARG B N 1
ATOM 2868 C CA . ARG B 1 136 ? 51.758 -16.033 62.484 1.00 37.88 145 ARG B CA 1
ATOM 2869 C C . ARG B 1 136 ? 52.337 -14.675 62.758 1.00 33.51 145 ARG B C 1
ATOM 2870 O O . ARG B 1 136 ? 52.277 -14.256 63.921 1.00 33.96 145 ARG B O 1
ATOM 2878 N N . THR B 1 137 ? 53.005 -14.075 61.765 1.00 29.88 147 THR B N 1
ATOM 2879 C CA . THR B 1 137 ? 53.624 -12.749 61.949 1.00 29.81 147 THR B CA 1
ATOM 2880 C C . THR B 1 137 ? 52.598 -11.740 62.501 1.00 29.52 147 THR B C 1
ATOM 2881 O O . THR B 1 137 ? 51.541 -11.597 61.925 1.00 27.40 147 THR B O 1
ATOM 2885 N N . ASN B 1 138 ? 52.835 -11.031 63.606 1.00 31.52 148 ASN B N 1
ATOM 2886 C CA . ASN B 1 138 ? 51.716 -10.198 64.134 1.00 37.22 148 ASN B CA 1
ATOM 2887 C C . ASN B 1 138 ? 50.538 -11.017 64.717 1.00 38.39 148 ASN B C 1
ATOM 2888 O O . ASN B 1 138 ? 49.434 -10.456 64.863 1.00 44.35 148 ASN B O 1
ATOM 2893 N N . GLY B 1 139 ? 50.701 -12.338 65.026 1.00 31.48 149 GLY B N 1
ATOM 2894 C CA . GLY B 1 139 ? 49.657 -13.157 65.626 1.00 28.02 149 GLY B CA 1
ATOM 2895 C C . GLY B 1 139 ? 49.546 -13.024 67.178 1.00 28.96 149 GLY B C 1
ATOM 2896 O O . GLY B 1 139 ? 49.742 -11.970 67.794 1.00 30.42 149 GLY B O 1
ATOM 2897 N N . GLN B 1 140 ? 49.267 -14.146 67.820 1.00 29.00 150 GLN B N 1
ATOM 2898 C CA . GLN B 1 140 ? 49.069 -14.358 69.245 1.00 36.10 150 GLN B CA 1
ATOM 2899 C C . GLN B 1 140 ? 49.798 -15.650 69.679 1.00 31.03 150 GLN B C 1
ATOM 2900 O O . GLN B 1 140 ? 49.845 -16.621 68.951 1.00 28.51 150 GLN B O 1
ATOM 2906 N N . LEU B 1 141 ? 50.231 -15.717 70.922 1.00 29.78 151 LEU B N 1
ATOM 2907 C CA . LEU B 1 141 ? 50.895 -16.888 71.448 1.00 31.24 151 LEU B CA 1
ATOM 2908 C C . LEU B 1 141 ? 50.051 -18.100 71.401 1.00 32.61 151 LEU B C 1
ATOM 2909 O O . LEU B 1 141 ? 48.867 -17.935 71.616 1.00 34.79 151 LEU B O 1
ATOM 2914 N N . ALA B 1 142 ? 50.713 -19.266 71.262 1.00 32.37 152 ALA B N 1
ATOM 2915 C CA . ALA B 1 142 ? 50.076 -20.553 71.226 1.00 31.05 152 ALA B CA 1
ATOM 2916 C C . ALA B 1 142 ? 49.752 -21.126 72.599 1.00 36.03 152 ALA B C 1
ATOM 2917 O O . ALA B 1 142 ? 50.445 -20.846 73.544 1.00 38.48 152 ALA B O 1
ATOM 2919 N N . GLN B 1 143 ? 48.724 -21.980 72.671 1.00 39.64 153 GLN B N 1
ATOM 2920 C CA . GLN B 1 143 ? 48.216 -22.616 73.852 1.00 43.58 153 GLN B CA 1
ATOM 2921 C C . GLN B 1 143 ? 48.838 -23.950 74.187 1.00 35.03 153 GLN B C 1
ATOM 2922 O O . GLN B 1 143 ? 49.069 -24.199 75.356 1.00 35.36 153 GLN B O 1
ATOM 2928 N N . THR B 1 144 ? 48.966 -24.819 73.166 1.00 30.16 154 THR B N 1
ATOM 2929 C CA . THR B 1 144 ? 49.593 -26.128 73.267 1.00 30.21 154 THR B CA 1
ATOM 2930 C C . THR B 1 144 ? 50.886 -26.187 72.448 1.00 30.66 154 THR B C 1
ATOM 2931 O O . THR B 1 144 ? 51.036 -25.399 71.557 1.00 33.77 154 THR B O 1
ATOM 2935 N N . LEU B 1 145 ? 51.853 -27.080 72.696 1.00 29.48 155 LEU B N 1
ATOM 2936 C CA . LEU B 1 145 ? 53.098 -27.112 71.943 1.00 26.70 155 LEU B CA 1
ATOM 2937 C C . LEU B 1 145 ? 52.936 -27.432 70.449 1.00 26.74 155 LEU B C 1
ATOM 2938 O O . LEU B 1 145 ? 52.178 -28.331 70.004 1.00 23.97 155 LEU B O 1
ATOM 2943 N N . GLN B 1 146 ? 53.650 -26.638 69.644 1.00 28.43 156 GLN B N 1
ATOM 2944 C CA . GLN B 1 146 ? 53.648 -26.806 68.175 1.00 28.14 156 GLN B CA 1
ATOM 2945 C C . GLN B 1 146 ? 54.953 -27.313 67.618 1.00 29.40 156 GLN B C 1
ATOM 2946 O O . GLN B 1 146 ? 55.995 -26.955 68.123 1.00 29.63 156 GLN B O 1
ATOM 2952 N N . GLN B 1 147 ? 54.905 -27.923 66.424 1.00 32.83 157 GLN B N 1
ATOM 2953 C CA . GLN B 1 147 ? 56.123 -28.319 65.684 1.00 33.05 157 GLN B CA 1
ATOM 2954 C C . GLN B 1 147 ? 55.949 -28.100 64.159 1.00 31.90 157 GLN B C 1
ATOM 2955 O O . GLN B 1 147 ? 54.824 -28.075 63.597 1.00 29.17 157 GLN B O 1
ATOM 2961 N N . ALA B 1 148 ? 57.125 -27.931 63.515 1.00 30.32 158 ALA B N 1
ATOM 2962 C CA . ALA B 1 148 ? 57.289 -27.793 62.061 1.00 25.30 158 ALA B CA 1
ATOM 2963 C C . ALA B 1 148 ? 58.583 -28.424 61.527 1.00 25.83 158 ALA B C 1
ATOM 2964 O O . ALA B 1 148 ? 59.588 -28.322 62.243 1.00 25.82 158 ALA B O 1
ATOM 2966 N N . TYR B 1 149 ? 58.539 -29.069 60.308 1.00 26.52 159 TYR B N 1
ATOM 2967 C CA . TYR B 1 149 ? 59.691 -29.646 59.576 1.00 24.88 159 TYR B CA 1
ATOM 2968 C C . TYR B 1 149 ? 60.495 -28.446 59.032 1.00 27.27 159 TYR B C 1
ATOM 2969 O O . TYR B 1 149 ? 59.880 -27.528 58.501 1.00 29.25 159 TYR B O 1
ATOM 2978 N N . LEU B 1 150 ? 61.807 -28.421 59.159 1.00 26.69 160 LEU B N 1
ATOM 2979 C CA . LEU B 1 150 ? 62.653 -27.307 58.776 1.00 29.54 160 LEU B CA 1
ATOM 2980 C C . LEU B 1 150 ? 64.107 -27.730 58.438 1.00 31.89 160 LEU B C 1
ATOM 2981 O O . LEU B 1 150 ? 65.040 -27.724 59.251 1.00 35.85 160 LEU B O 1
ATOM 2986 N N . PRO B 1 151 ? 64.373 -28.049 57.195 1.00 30.23 161 PRO B N 1
ATOM 2987 C CA . PRO B 1 151 ? 65.685 -28.524 56.816 1.00 30.56 161 PRO B CA 1
ATOM 2988 C C . PRO B 1 151 ? 66.796 -27.481 56.737 1.00 31.09 161 PRO B C 1
ATOM 2989 O O . PRO B 1 151 ? 66.515 -26.286 56.555 1.00 31.74 161 PRO B O 1
ATOM 2993 N N . THR B 1 152 ? 68.056 -27.957 56.875 1.00 30.79 162 THR B N 1
ATOM 2994 C CA . THR B 1 152 ? 69.321 -27.189 56.859 1.00 28.54 162 THR B CA 1
ATOM 2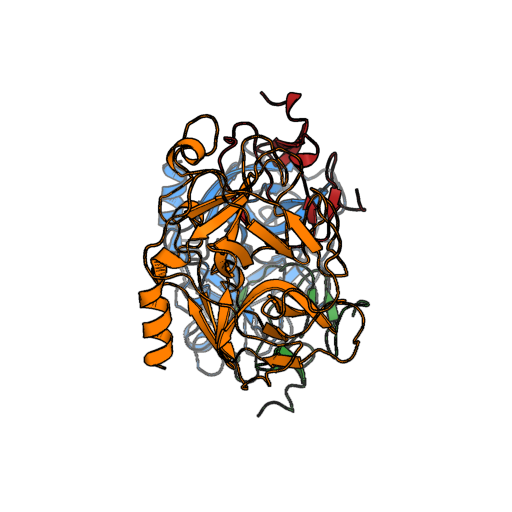995 C C . THR B 1 152 ? 69.646 -26.426 55.587 1.00 30.68 162 THR B C 1
ATOM 2996 O O . THR B 1 152 ? 69.484 -26.944 54.475 1.00 32.43 162 THR B O 1
ATOM 3000 N N . VAL B 1 153 ? 70.331 -25.288 55.767 1.00 31.42 163 VAL B N 1
ATOM 3001 C CA . VAL B 1 153 ? 70.882 -24.453 54.699 1.00 32.01 163 VAL B CA 1
ATOM 3002 C C . VAL B 1 153 ? 72.372 -24.155 55.060 1.00 33.07 163 VAL B C 1
ATOM 3003 O O . VAL B 1 153 ? 72.672 -23.437 56.036 1.00 30.55 163 VAL B O 1
ATOM 3007 N N . ASP B 1 154 ? 73.337 -24.756 54.289 1.00 29.36 164 ASP B N 1
ATOM 3008 C CA . ASP B 1 154 ? 74.743 -24.583 54.602 1.00 29.42 164 ASP B CA 1
ATOM 3009 C C . ASP B 1 154 ? 75.295 -23.189 54.686 1.00 29.22 164 ASP B C 1
ATOM 3010 O O . ASP B 1 154 ? 74.713 -22.203 54.204 1.00 34.97 164 ASP B O 1
ATOM 3015 N N . TYR B 1 155 ? 76.484 -23.128 55.279 1.00 26.36 165 TYR B N 1
ATOM 3016 C CA . TYR B 1 155 ? 77.164 -21.878 55.511 1.00 24.71 165 TYR B CA 1
ATOM 3017 C C . TYR B 1 155 ? 77.413 -21.175 54.226 1.00 25.37 165 TYR B C 1
ATOM 3018 O O . TYR B 1 155 ? 77.171 -19.983 54.134 1.00 30.08 165 TYR B O 1
ATOM 3027 N N . ALA B 1 156 ? 77.939 -21.860 53.199 1.00 29.35 166 ALA B N 1
ATOM 3028 C CA . ALA B 1 156 ? 78.240 -21.130 51.926 1.00 26.78 166 ALA B CA 1
ATOM 3029 C C . ALA B 1 156 ? 77.091 -20.374 51.237 1.00 25.74 166 ALA B C 1
ATOM 3030 O O . ALA B 1 156 ? 77.258 -19.231 50.792 1.00 27.63 166 ALA B O 1
ATOM 3032 N N . ILE B 1 157 ? 75.923 -21.016 51.175 1.00 22.81 167 ILE B N 1
ATOM 3033 C CA . ILE B 1 157 ? 74.729 -20.408 50.670 1.00 23.25 167 ILE B CA 1
ATOM 3034 C C . ILE B 1 157 ? 74.104 -19.445 51.676 1.00 24.81 167 ILE B C 1
ATOM 3035 O O . ILE B 1 157 ? 73.652 -18.337 51.300 1.00 26.79 167 ILE B O 1
ATOM 3040 N N . CYS B 1 158 ? 74.018 -19.868 52.969 1.00 25.51 168 CYS B N 1
ATOM 3041 C CA . CYS B 1 158 ? 73.389 -18.970 53.974 1.00 25.02 168 CYS B CA 1
ATOM 3042 C C . CYS B 1 158 ? 74.070 -17.604 54.062 1.00 27.73 168 CYS B C 1
ATOM 3043 O O . CYS B 1 158 ? 73.384 -16.595 54.244 1.00 28.63 168 CYS B O 1
ATOM 3046 N N . SER B 1 159 ? 75.410 -17.584 54.062 1.00 27.23 169 SER B N 1
ATOM 3047 C CA . SER B 1 159 ? 76.193 -16.322 54.160 1.00 35.16 169 SER B CA 1
ATOM 3048 C C . SER B 1 159 ? 76.486 -15.528 52.869 1.00 35.49 169 SER B C 1
ATOM 3049 O O . SER B 1 159 ? 77.354 -14.628 52.811 1.00 35.10 169 SER B O 1
ATOM 3052 N N . SER B 1 160 ? 75.740 -15.840 51.806 1.00 35.57 170 SER B N 1
ATOM 3053 C CA . SER B 1 160 ? 75.861 -15.138 50.548 1.00 36.32 170 SER B CA 1
ATOM 3054 C C . SER B 1 160 ? 74.872 -13.996 50.461 1.00 37.92 170 SER B C 1
ATOM 3055 O O . SER B 1 160 ? 73.826 -13.891 51.127 1.00 38.96 170 SER B O 1
ATOM 3058 N N . SER B 1 161 A 75.157 -13.149 49.515 1.00 38.46 170 SER B N 1
ATOM 3059 C CA . SER B 1 161 A 74.389 -11.961 49.240 1.00 38.51 170 SER B CA 1
ATOM 3060 C C . SER B 1 161 A 72.886 -12.108 49.084 1.00 37.41 170 SER B C 1
ATOM 3061 O O . SER B 1 161 A 72.086 -11.227 49.442 1.00 42.22 170 SER B O 1
ATOM 3064 N N . SER B 1 162 B 72.424 -13.176 48.514 1.00 33.47 170 SER B N 1
ATOM 3065 C CA . SER B 1 162 B 70.983 -13.155 48.380 1.00 37.26 170 SER B CA 1
ATOM 3066 C C . SER B 1 162 B 70.251 -13.610 49.603 1.00 35.01 170 SER B C 1
ATOM 3067 O O . SER B 1 162 B 69.020 -13.497 49.657 1.00 38.15 170 SER B O 1
ATOM 3070 N N . TYR B 1 163 ? 71.053 -14.140 50.541 1.00 28.14 171 TYR B N 1
ATOM 3071 C CA . TYR B 1 163 ? 70.564 -14.613 51.804 1.00 24.48 171 TYR B CA 1
ATOM 3072 C C . TYR B 1 163 ? 70.757 -13.604 52.912 1.00 31.31 171 TYR B C 1
ATOM 3073 O O . TYR B 1 163 ? 70.052 -12.599 52.930 1.00 32.78 171 TYR B O 1
ATOM 3082 N N . TRP B 1 164 ? 71.657 -13.907 53.868 1.00 33.97 172 TRP B N 1
ATOM 3083 C CA . TRP B 1 164 ? 71.953 -13.072 55.049 1.00 33.02 172 TRP B CA 1
ATOM 3084 C C . TRP B 1 164 ? 73.310 -12.326 54.976 1.00 35.69 172 TRP B C 1
ATOM 3085 O O . TRP B 1 164 ? 73.639 -11.425 55.748 1.00 33.87 172 TRP B O 1
ATOM 3096 N N . GLY B 1 165 ? 74.164 -12.725 54.035 1.00 35.30 173 GLY B N 1
ATOM 3097 C CA . GLY B 1 165 ? 75.417 -12.053 53.946 1.00 32.62 173 GLY B CA 1
ATOM 3098 C C . GLY B 1 165 ? 76.280 -12.128 55.187 1.00 32.73 173 GLY B C 1
ATOM 3099 O O . GLY B 1 165 ? 76.461 -13.162 55.812 1.00 35.09 173 GLY B O 1
ATOM 3100 N N . SER B 1 166 ? 76.955 -11.029 55.466 1.00 34.61 174 SER B N 1
ATOM 3101 C CA . SER B 1 166 ? 77.865 -11.056 56.574 1.00 40.60 174 SER B CA 1
ATOM 3102 C C . SER B 1 166 ? 77.188 -11.131 57.928 1.00 37.98 174 SER B C 1
ATOM 3103 O O . SER B 1 166 ? 77.876 -11.339 58.891 1.00 39.61 174 SER B O 1
ATOM 3106 N N . THR B 1 167 ? 75.880 -10.968 58.028 1.00 36.18 175 THR B N 1
ATOM 3107 C CA . THR B 1 167 ? 75.248 -11.085 59.316 1.00 38.41 175 THR B CA 1
ATOM 3108 C C . THR B 1 167 ? 75.554 -12.446 59.928 1.00 39.41 175 THR B C 1
ATOM 3109 O O . THR B 1 167 ? 75.922 -12.542 61.105 1.00 42.17 175 THR B O 1
ATOM 3113 N N . VAL B 1 168 ? 75.491 -13.495 59.104 1.00 36.63 176 VAL B N 1
ATOM 3114 C CA . VAL B 1 168 ? 75.783 -14.889 59.519 1.00 33.74 176 VAL B CA 1
ATOM 3115 C C . VAL B 1 168 ? 77.244 -15.241 59.727 1.00 35.69 176 VAL B C 1
ATOM 3116 O O . VAL B 1 168 ? 78.103 -14.798 58.954 1.00 36.10 176 VAL B O 1
ATOM 3120 N N . LYS B 1 169 ? 77.518 -16.071 60.781 1.00 36.24 177 LYS B N 1
ATOM 3121 C CA . LYS B 1 169 ? 78.873 -16.527 61.157 1.00 31.27 177 LYS B CA 1
ATOM 3122 C C . LYS B 1 169 ? 78.924 -18.038 61.249 1.00 30.05 177 LYS B C 1
ATOM 3123 O O . LYS B 1 169 ? 77.900 -18.689 61.352 1.00 30.15 177 LYS B O 1
ATOM 3129 N N . ASN B 1 170 ? 80.131 -18.567 61.210 1.00 29.68 178 ASN B N 1
ATOM 3130 C CA . ASN B 1 170 ? 80.413 -20.004 61.272 1.00 32.81 178 ASN B CA 1
ATOM 3131 C C . ASN B 1 170 ? 80.040 -20.782 62.564 1.00 32.04 178 ASN B C 1
ATOM 3132 O O . ASN B 1 170 ? 80.016 -22.018 62.669 1.00 31.18 178 ASN B O 1
ATOM 3137 N N . SER B 1 171 ? 79.678 -20.034 63.606 1.00 35.89 179 SER B N 1
ATOM 3138 C CA . SER B 1 171 ? 79.226 -20.502 64.924 1.00 31.41 179 SER B CA 1
ATOM 3139 C C . SER B 1 171 ? 77.703 -20.657 64.909 1.00 33.74 179 SER B C 1
ATOM 3140 O O . SER B 1 171 ? 77.063 -21.028 65.880 1.00 35.11 179 SER B O 1
ATOM 3143 N N . MET B 1 172 ? 77.087 -20.346 63.760 1.00 30.31 180 MET B N 1
ATOM 3144 C CA . MET B 1 172 ? 75.661 -20.477 63.676 1.00 30.43 180 MET B CA 1
ATOM 3145 C C . MET B 1 172 ? 75.169 -21.584 62.719 1.00 28.18 180 MET B C 1
ATOM 3146 O O . MET B 1 172 ? 75.942 -22.078 61.923 1.00 28.52 180 MET B O 1
ATOM 3151 N N . VAL B 1 173 ? 73.864 -21.975 62.789 1.00 28.38 181 VAL B N 1
ATOM 3152 C CA . VAL B 1 173 ? 73.189 -22.962 61.916 1.00 28.88 181 VAL B CA 1
ATOM 3153 C C . VAL B 1 173 ? 71.945 -22.248 61.300 1.00 27.12 181 VAL B C 1
ATOM 3154 O O . VAL B 1 173 ? 71.281 -21.492 62.036 1.00 20.03 181 VAL B O 1
ATOM 3158 N N . CYS B 1 174 ? 71.666 -22.366 59.951 1.00 27.72 182 CYS B N 1
ATOM 3159 C CA . CYS B 1 174 ? 70.446 -21.801 59.364 1.00 18.51 182 CYS B CA 1
ATOM 3160 C C . CYS B 1 174 ? 69.445 -22.896 59.080 1.00 20.83 182 CYS B C 1
ATOM 3161 O O . CYS B 1 174 ? 69.802 -24.044 58.878 1.00 18.09 182 CYS B O 1
ATOM 3164 N N . ALA B 1 175 ? 68.144 -22.615 59.044 1.00 11.83 183 ALA B N 1
ATOM 3165 C CA . ALA B 1 175 ? 67.219 -23.717 58.585 1.00 4.08 183 ALA B CA 1
ATOM 3166 C C . ALA B 1 175 ? 65.945 -23.196 58.100 1.00 13.96 183 ALA B C 1
ATOM 3167 O O . ALA B 1 175 ? 65.532 -22.201 58.729 1.00 15.51 183 ALA B O 1
ATOM 3169 N N . GLY B 1 176 ? 65.341 -23.844 57.023 1.00 14.17 184 GLY B N 1
ATOM 3170 C CA . GLY B 1 176 ? 64.073 -23.227 56.592 1.00 23.78 184 GLY B CA 1
ATOM 3171 C C . GLY B 1 176 ? 64.299 -22.148 55.500 1.00 27.66 184 GLY B C 1
ATOM 3172 O O . GLY B 1 176 ? 65.168 -22.338 54.624 1.00 28.47 184 GLY B O 1
ATOM 3173 N N . GLY B 1 177 ? 63.530 -21.030 55.479 1.00 25.68 185 GLY B N 1
ATOM 3174 C CA . GLY B 1 177 ? 63.682 -19.957 54.453 1.00 25.45 185 GLY B CA 1
ATOM 3175 C C . GLY B 1 177 ? 62.846 -20.131 53.166 1.00 26.43 185 GLY B C 1
ATOM 3176 O O . GLY B 1 177 ? 63.050 -19.452 52.176 1.00 24.56 185 GLY B O 1
ATOM 3177 N N . ASP B 1 178 ? 61.874 -21.033 53.196 1.00 26.72 186 ASP B N 1
ATOM 3178 C CA . ASP B 1 178 ? 61.033 -21.192 52.078 1.00 30.33 186 ASP B CA 1
ATOM 3179 C C . ASP B 1 178 ? 59.915 -20.145 51.985 1.00 31.74 186 ASP B C 1
ATOM 3180 O O . ASP B 1 178 ? 59.212 -20.130 51.009 1.00 29.14 186 ASP B O 1
ATOM 3185 N N . GLY B 1 179 ? 59.631 -19.328 53.015 1.00 32.40 187 GLY B N 1
ATOM 3186 C CA . GLY B 1 179 ? 58.510 -18.351 53.027 1.00 25.45 187 GLY B CA 1
ATOM 3187 C C . GLY B 1 179 ? 57.223 -18.964 53.589 1.00 25.57 187 GLY B C 1
ATOM 3188 O O . GLY B 1 179 ? 56.158 -18.372 53.622 1.00 26.88 187 GLY B O 1
ATOM 3189 N N . VAL B 1 180 ? 57.272 -20.195 54.076 1.00 27.41 188 VAL B N 1
ATOM 3190 C CA . VAL B 1 180 ? 56.076 -20.804 54.579 1.00 30.56 188 VAL B CA 1
ATOM 3191 C C . VAL B 1 180 ? 56.090 -21.106 56.081 1.00 34.81 188 VAL B C 1
ATOM 3192 O O . VAL B 1 180 ? 55.103 -20.902 56.789 1.00 35.74 188 VAL B O 1
ATOM 3196 N N . ARG B 1 181 A 57.189 -21.728 56.509 1.00 36.05 188 ARG B N 1
ATOM 3197 C CA . ARG B 1 181 A 57.505 -22.158 57.856 1.00 33.00 188 ARG B CA 1
ATOM 3198 C C . ARG B 1 181 A 58.770 -21.477 58.442 1.00 30.69 188 ARG B C 1
ATOM 3199 O O . ARG B 1 181 A 59.727 -21.259 57.678 1.00 29.79 188 ARG B O 1
ATOM 3207 N N . SER B 1 182 ? 58.763 -21.216 59.803 1.00 32.88 189 SER B N 1
ATOM 3208 C CA . SER B 1 182 ? 59.846 -20.599 60.639 1.00 32.95 189 SER B CA 1
ATOM 3209 C C . SER B 1 182 ? 59.500 -20.427 62.131 1.00 33.89 189 SER B C 1
ATOM 3210 O O . SER B 1 182 ? 58.363 -20.546 62.583 1.00 29.98 189 SER B O 1
ATOM 3213 N N . GLY B 1 183 ? 60.474 -19.843 62.800 1.00 36.61 190 GLY B N 1
ATOM 3214 C CA . GLY B 1 183 ? 60.468 -19.458 64.178 1.00 34.34 190 GLY B CA 1
ATOM 3215 C C . GLY B 1 183 ? 59.451 -18.454 64.729 1.00 39.48 190 GLY B C 1
ATOM 3216 O O . GLY B 1 183 ? 58.705 -18.773 65.624 1.00 46.71 190 GLY B O 1
ATOM 3217 N N . CYS B 1 184 ? 59.411 -17.180 64.564 1.00 37.08 191 CYS B N 1
ATOM 3218 C CA . CYS B 1 184 ? 58.379 -16.471 65.444 1.00 31.39 191 CYS B CA 1
ATOM 3219 C C . CYS B 1 184 ? 58.544 -16.019 66.963 1.00 27.85 191 CYS B C 1
ATOM 3220 O O . CYS B 1 184 ? 58.942 -16.827 67.802 1.00 24.00 191 CYS B O 1
ATOM 3223 N N . GLN B 1 185 ? 58.093 -14.762 67.403 1.00 19.56 192 GLN B N 1
ATOM 3224 C CA . GLN B 1 185 ? 58.217 -14.378 68.830 1.00 23.08 192 GLN B CA 1
ATOM 3225 C C . GLN B 1 185 ? 57.671 -15.366 69.886 1.00 22.52 192 GLN B C 1
ATOM 3226 O O . GLN B 1 185 ? 56.4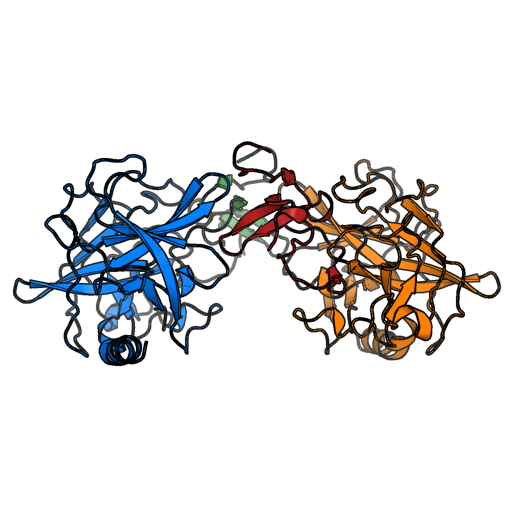79 -15.774 69.923 1.00 25.77 192 GLN B O 1
ATOM 3232 N N . GLY B 1 186 ? 58.566 -15.679 70.857 1.00 17.59 193 GLY B N 1
ATOM 3233 C CA . GLY B 1 186 ? 58.313 -16.612 71.999 1.00 17.32 193 GLY B CA 1
ATOM 3234 C C . GLY B 1 186 ? 58.912 -18.024 71.935 1.00 19.04 193 GLY B C 1
ATOM 3235 O O . GLY B 1 186 ? 58.657 -18.918 72.815 1.00 13.43 193 GLY B O 1
ATOM 3236 N N . ASP B 1 187 ? 59.645 -18.205 70.826 1.00 18.67 194 ASP B N 1
ATOM 3237 C CA . ASP B 1 187 ? 60.267 -19.473 70.503 1.00 11.26 194 ASP B CA 1
ATOM 3238 C C . ASP B 1 187 ? 61.730 -19.369 70.830 1.00 12.70 194 ASP B C 1
ATOM 3239 O O . ASP B 1 187 ? 62.342 -20.423 71.009 1.00 11.61 194 ASP B O 1
ATOM 3244 N N . SER B 1 188 ? 62.230 -18.167 71.065 1.00 15.15 195 SER B N 1
ATOM 3245 C CA . SER B 1 188 ? 63.608 -17.962 71.486 1.00 22.11 195 SER B CA 1
ATOM 3246 C C . SER B 1 188 ? 64.054 -18.913 72.596 1.00 26.20 195 SER B C 1
ATOM 3247 O O . SER B 1 188 ? 63.254 -19.112 73.494 1.00 26.59 195 SER B O 1
ATOM 3250 N N . GLY B 1 189 ? 65.315 -19.435 72.615 1.00 22.07 196 GLY B N 1
ATOM 3251 C CA . GLY B 1 189 ? 65.648 -20.347 73.704 1.00 18.75 196 GLY B CA 1
ATOM 3252 C C . GLY B 1 189 ? 65.940 -21.777 73.355 1.00 24.56 196 GLY B C 1
ATOM 3253 O O . GLY B 1 189 ? 66.387 -22.604 74.139 1.00 23.61 196 GLY B O 1
ATOM 3254 N N . GLY B 1 190 ? 65.620 -22.123 72.125 1.00 35.80 197 GLY B N 1
ATOM 3255 C CA . GLY B 1 190 ? 65.936 -23.429 71.357 1.00 32.81 197 GLY B CA 1
ATOM 3256 C C . GLY B 1 190 ? 64.844 -24.242 71.898 1.00 34.44 197 GLY B C 1
ATOM 3257 O O . GLY B 1 190 ? 64.059 -23.543 72.694 1.00 33.38 197 GLY B O 1
ATOM 3258 N N . PRO B 1 191 ? 64.747 -25.552 71.501 1.00 27.50 198 PRO B N 1
ATOM 3259 C CA . PRO B 1 191 ? 65.612 -26.410 70.642 1.00 25.97 198 PRO B CA 1
ATOM 3260 C C . PRO B 1 191 ? 65.295 -26.703 69.134 1.00 23.64 198 PRO B C 1
ATOM 3261 O O . PRO B 1 191 ? 64.175 -26.615 68.592 1.00 22.28 198 PRO B O 1
ATOM 3265 N N . LEU B 1 192 ? 66.327 -27.180 68.459 1.00 22.78 199 LEU B N 1
ATOM 3266 C CA . LEU B 1 192 ? 66.282 -27.638 67.038 1.00 20.75 199 LEU B CA 1
ATOM 3267 C C . LEU B 1 192 ? 66.787 -29.059 67.039 1.00 18.29 199 LEU B C 1
ATOM 3268 O O . LEU B 1 192 ? 68.006 -29.260 67.179 1.00 21.70 199 LEU B O 1
ATOM 3273 N N . HIS B 1 193 ? 65.849 -29.990 66.838 1.00 19.68 200 HIS B N 1
ATOM 3274 C CA . HIS B 1 193 ? 66.104 -31.424 66.845 1.00 23.68 200 HIS B CA 1
ATOM 3275 C C . HIS B 1 193 ? 66.466 -31.977 65.422 1.00 28.99 200 HIS B C 1
ATOM 3276 O O . HIS B 1 193 ? 65.674 -31.930 64.437 1.00 32.20 200 HIS B O 1
ATOM 3283 N N . CYS B 1 194 ? 67.631 -32.607 65.289 1.00 24.48 201 CYS B N 1
ATOM 3284 C CA . CYS B 1 194 ? 68.004 -33.103 63.972 1.00 22.29 201 CYS B CA 1
ATOM 3285 C C . CYS B 1 194 ? 68.339 -34.606 63.931 1.00 27.80 201 CYS B C 1
ATOM 3286 O O . CYS B 1 194 ? 68.969 -35.107 64.859 1.00 26.46 201 CYS B O 1
ATOM 3289 N N . LEU B 1 195 ? 67.890 -35.332 62.841 1.00 30.93 202 LEU B N 1
ATOM 3290 C CA . LEU B 1 195 ? 68.128 -36.761 62.641 1.00 30.71 202 LEU B CA 1
ATOM 3291 C C . LEU B 1 195 ? 69.467 -37.099 62.009 1.00 35.69 202 LEU B C 1
ATOM 3292 O O . LEU B 1 195 ? 69.744 -36.637 60.903 1.00 35.68 202 LEU B O 1
ATOM 3297 N N . VAL B 1 196 ? 70.245 -37.944 62.687 1.00 42.40 203 VAL B N 1
ATOM 3298 C CA . VAL B 1 196 ? 71.547 -38.454 62.278 1.00 46.95 203 VAL B CA 1
ATOM 3299 C C . VAL B 1 196 ? 71.776 -39.938 62.552 1.00 51.23 203 VAL B C 1
ATOM 3300 O O . VAL B 1 196 ? 71.788 -40.367 63.706 1.00 51.83 203 VAL B O 1
ATOM 3304 N N . ASN B 1 197 ? 71.792 -40.744 61.477 1.00 56.43 204 ASN B N 1
ATOM 3305 C CA . ASN B 1 197 ? 71.905 -42.201 61.590 1.00 61.23 204 ASN B CA 1
ATOM 3306 C C . ASN B 1 197 ? 70.678 -42.751 62.247 1.00 55.31 204 ASN B C 1
ATOM 3307 O O . ASN B 1 197 ? 70.729 -43.701 63.019 1.00 55.59 204 ASN B O 1
ATOM 3312 N N . GLY B 1 198 ? 69.598 -42.087 62.010 1.00 51.17 205 GLY B N 1
ATOM 3313 C CA . GLY B 1 198 ? 68.388 -42.589 62.576 1.00 46.50 205 GLY B CA 1
ATOM 3314 C C . GLY B 1 198 ? 68.216 -42.309 64.031 1.00 42.28 205 GLY B C 1
ATOM 3315 O O . GLY B 1 198 ? 67.284 -42.874 64.606 1.00 41.17 205 GLY B O 1
ATOM 3316 N N . GLN B 1 199 ? 69.059 -41.420 64.579 1.00 41.48 206 GLN B N 1
ATOM 3317 C CA . GLN B 1 199 ? 68.950 -41.020 66.002 1.00 44.37 206 GLN B CA 1
ATOM 3318 C C . GLN B 1 199 ? 68.780 -39.482 66.166 1.00 38.31 206 GLN B C 1
ATOM 3319 O O . GLN B 1 199 ? 69.416 -38.732 65.443 1.00 35.50 206 GLN B O 1
ATOM 3325 N N . TYR B 1 200 ? 67.988 -38.958 67.118 1.00 36.63 207 TYR B N 1
ATOM 3326 C CA . TYR B 1 200 ? 67.968 -37.486 67.280 1.00 33.40 207 TYR B CA 1
ATOM 3327 C C . TYR B 1 200 ? 68.986 -36.877 68.222 1.00 32.20 207 TYR B C 1
ATOM 3328 O O . TYR B 1 200 ? 69.287 -37.469 69.212 1.00 37.57 207 TYR B O 1
ATOM 3337 N N . ALA B 1 201 ? 69.348 -35.612 68.068 1.00 29.06 208 ALA B N 1
ATOM 3338 C CA . ALA B 1 201 ? 70.236 -34.854 68.966 1.00 29.53 208 ALA B CA 1
ATOM 3339 C C . ALA B 1 201 ? 69.936 -33.355 68.824 1.00 30.00 208 ALA B C 1
ATOM 3340 O O . ALA B 1 201 ? 69.382 -32.970 67.824 1.00 25.86 208 ALA B O 1
ATOM 3342 N N . VAL B 1 202 ? 70.279 -32.521 69.823 1.00 30.14 209 VAL B N 1
ATOM 3343 C CA . VAL B 1 202 ? 70.011 -31.081 69.799 1.00 24.79 209 VAL B CA 1
ATOM 3344 C C . VAL B 1 202 ? 71.148 -30.283 69.163 1.00 23.93 209 VAL B C 1
ATOM 3345 O O . VAL B 1 202 ? 72.218 -30.079 69.770 1.00 21.15 209 VAL B O 1
ATOM 3349 N N . HIS B 1 203 ? 70.933 -29.844 67.884 1.00 21.64 210 HIS B N 1
ATOM 3350 C CA . HIS B 1 203 ? 72.036 -29.165 67.218 1.00 22.97 210 HIS B CA 1
ATOM 3351 C C . HIS B 1 203 ? 71.971 -27.629 67.287 1.00 21.19 210 HIS B C 1
ATOM 3352 O O . HIS B 1 203 ? 72.955 -26.960 66.941 1.00 24.84 210 HIS B O 1
ATOM 3359 N N . GLY B 1 204 ? 70.819 -27.056 67.698 1.00 22.85 211 GLY B N 1
ATOM 3360 C CA . GLY B 1 204 ? 70.694 -25.578 67.751 1.00 23.72 211 GLY B CA 1
ATOM 3361 C C . GLY B 1 204 ? 69.793 -25.088 68.877 1.00 27.19 211 GLY B C 1
ATOM 3362 O O . GLY B 1 204 ? 68.884 -25.801 69.346 1.00 26.73 211 GLY B O 1
ATOM 3363 N N . VAL B 1 205 ? 70.051 -23.822 69.272 1.00 25.01 212 VAL B N 1
ATOM 3364 C CA . VAL B 1 205 ? 69.321 -23.004 70.255 1.00 23.64 212 VAL B CA 1
ATOM 3365 C C . VAL B 1 205 ? 68.703 -21.832 69.461 1.00 17.77 212 VAL B C 1
ATOM 3366 O O . VAL B 1 205 ? 69.435 -21.059 68.898 1.00 14.68 212 VAL B O 1
ATOM 3370 N N . THR B 1 206 ? 67.378 -21.640 69.384 1.00 6.16 213 THR B N 1
ATOM 3371 C CA . THR B 1 206 ? 66.902 -20.551 68.540 1.00 13.45 213 THR B CA 1
ATOM 3372 C C . THR B 1 206 ? 67.445 -19.199 68.976 1.00 19.63 213 THR B C 1
ATOM 3373 O O . THR B 1 206 ? 67.286 -18.827 70.126 1.00 20.76 213 THR B O 1
ATOM 3377 N N . SER B 1 207 ? 67.735 -18.369 67.966 1.00 22.59 214 SER B N 1
ATOM 3378 C CA . SER B 1 207 ? 68.220 -17.082 68.222 1.00 16.10 214 SER B CA 1
ATOM 3379 C C . SER B 1 207 ? 67.477 -15.916 67.546 1.00 17.88 214 SER B C 1
ATOM 3380 O O . SER B 1 207 ? 66.819 -15.147 68.237 1.00 21.00 214 SER B O 1
ATOM 3383 N N . PHE B 1 208 ? 67.534 -15.661 66.221 1.00 24.80 215 PHE B N 1
ATOM 3384 C CA . PHE B 1 208 ? 66.794 -14.495 65.628 1.00 22.97 215 PHE B CA 1
ATOM 3385 C C . PHE B 1 208 ? 66.159 -14.690 64.267 1.00 23.64 215 PHE B C 1
ATOM 3386 O O . PHE B 1 208 ? 66.302 -15.724 63.632 1.00 26.11 215 PHE B O 1
ATOM 3394 N N . VAL B 1 209 ? 65.402 -13.708 63.775 1.00 24.67 216 VAL B N 1
ATOM 3395 C CA . VAL B 1 209 ? 64.754 -13.722 62.436 1.00 22.01 216 VAL B CA 1
ATOM 3396 C C . VAL B 1 209 ? 65.045 -12.394 61.826 1.00 21.65 216 VAL B C 1
ATOM 3397 O O . VAL B 1 209 ? 65.925 -11.717 62.351 1.00 20.74 216 VAL B O 1
ATOM 3401 N N . SER B 1 210 ? 64.478 -12.110 60.638 1.00 27.56 217 SER B N 1
ATOM 3402 C CA . SER B 1 210 ? 64.719 -10.774 60.051 1.00 32.03 217 SER B CA 1
ATOM 3403 C C . SER B 1 210 ? 63.648 -9.754 60.488 1.00 30.26 217 SER B C 1
ATOM 3404 O O . SER B 1 210 ? 62.493 -10.118 60.804 1.00 32.19 217 SER B O 1
ATOM 3407 N N . ARG B 1 211 A 63.992 -8.470 60.524 1.00 29.07 217 ARG B N 1
ATOM 3408 C CA . ARG B 1 211 A 62.946 -7.532 60.993 1.00 29.00 217 ARG B CA 1
ATOM 3409 C C . ARG B 1 211 A 61.727 -7.372 60.140 1.00 30.46 217 ARG B C 1
ATOM 3410 O O . ARG B 1 211 A 60.836 -6.689 60.657 1.00 31.16 217 ARG B O 1
ATOM 3418 N N . LEU B 1 212 ? 61.716 -7.871 58.882 1.00 27.84 218 LEU B N 1
ATOM 3419 C CA . LEU B 1 212 ? 60.584 -7.724 58.002 1.00 29.19 218 LEU B CA 1
ATOM 3420 C C . LEU B 1 212 ? 59.519 -8.613 58.351 1.00 28.39 218 LEU B C 1
ATOM 3421 O O . LEU B 1 212 ? 58.421 -8.399 57.796 1.00 31.36 218 LEU B O 1
ATOM 3426 N N . GLY B 1 213 ? 59.902 -9.648 59.070 1.00 25.92 219 GLY B N 1
ATOM 3427 C CA . GLY B 1 213 ? 58.903 -10.652 59.463 1.00 25.76 219 GLY B CA 1
ATOM 3428 C C . GLY B 1 213 ? 59.460 -11.996 59.873 1.00 28.28 219 GLY B C 1
ATOM 3429 O O . GLY B 1 213 ? 60.714 -12.176 59.820 1.00 35.47 219 GLY B O 1
ATOM 3430 N N . CYS B 1 214 ? 58.519 -12.895 60.237 1.00 22.14 220 CYS B N 1
ATOM 3431 C CA . CYS B 1 214 ? 58.819 -14.266 60.674 1.00 27.16 220 CYS B CA 1
ATOM 3432 C C . CYS B 1 214 ? 59.103 -15.232 59.491 1.00 30.79 220 CYS B C 1
ATOM 3433 O O . CYS B 1 214 ? 60.227 -15.669 59.239 1.00 35.97 220 CYS B O 1
ATOM 3436 N N . ASN B 1 215 ? 58.085 -15.577 58.722 1.00 27.90 221 ASN B N 1
ATOM 3437 C CA . ASN B 1 215 ? 58.315 -16.385 57.518 1.00 33.46 221 ASN B CA 1
ATOM 3438 C C . ASN B 1 215 ? 58.584 -15.541 56.227 1.00 35.47 221 ASN B C 1
ATOM 3439 O O . ASN B 1 215 ? 57.647 -15.156 55.565 1.00 35.69 221 ASN B O 1
ATOM 3444 N N . VAL B 1 216 A 59.868 -15.265 55.908 1.00 35.02 221 VAL B N 1
ATOM 3445 C CA . VAL B 1 216 A 60.303 -14.558 54.737 1.00 35.77 221 VAL B CA 1
ATOM 3446 C C . VAL B 1 216 A 61.226 -15.384 53.858 1.00 35.00 221 VAL B C 1
ATOM 3447 O O . VAL B 1 216 A 62.161 -16.024 54.338 1.00 32.83 221 VAL B O 1
ATOM 3451 N N . THR B 1 217 ? 60.906 -15.359 52.546 1.00 33.87 222 THR B N 1
ATOM 3452 C CA . THR B 1 217 ? 61.673 -16.051 51.506 1.00 31.69 222 THR B CA 1
ATOM 3453 C C . THR B 1 217 ? 63.119 -15.607 51.467 1.00 27.27 222 THR B C 1
ATOM 3454 O O . THR B 1 217 ? 63.406 -14.396 51.385 1.00 24.49 222 THR B O 1
ATOM 3458 N N . ARG B 1 218 ? 64.025 -16.574 51.520 1.00 25.16 223 ARG B N 1
ATOM 3459 C CA . ARG B 1 218 ? 65.441 -16.253 51.549 1.00 27.03 223 ARG B CA 1
ATOM 3460 C C . ARG B 1 218 ? 66.055 -15.751 52.839 1.00 26.80 223 ARG B C 1
ATOM 3461 O O . ARG B 1 218 ? 67.183 -15.265 52.863 1.00 25.97 223 ARG B O 1
ATOM 3469 N N . LYS B 1 219 ? 65.263 -15.742 53.912 1.00 28.10 224 LYS B N 1
ATOM 3470 C CA . LYS B 1 219 ? 65.755 -15.335 55.239 1.00 24.43 224 LYS B CA 1
ATOM 3471 C C . LYS B 1 219 ? 65.396 -16.420 56.227 1.00 23.80 224 LYS B C 1
ATOM 3472 O O . LYS B 1 219 ? 64.442 -16.273 56.988 1.00 23.75 224 LYS B O 1
ATOM 3478 N N . PRO B 1 220 ? 66.140 -17.507 56.232 1.00 23.91 225 PRO B N 1
ATOM 3479 C CA . PRO B 1 220 ? 65.897 -18.676 57.086 1.00 23.53 225 PRO B CA 1
ATOM 3480 C C . PRO B 1 220 ? 66.015 -18.387 58.620 1.00 26.51 225 PRO B C 1
ATOM 3481 O O . PRO B 1 220 ? 66.764 -17.485 58.975 1.00 26.81 225 PRO B O 1
ATOM 3485 N N . THR B 1 221 ? 65.361 -19.132 59.543 1.00 25.71 226 THR B N 1
ATOM 3486 C CA . THR B 1 221 ? 65.592 -18.909 61.020 1.00 22.71 226 THR B CA 1
ATOM 3487 C C . THR B 1 221 ? 67.116 -19.214 61.401 1.00 23.73 226 THR B C 1
ATOM 3488 O O . THR B 1 221 ? 67.759 -20.105 60.823 1.00 24.60 226 THR B O 1
ATOM 3492 N N . VAL B 1 222 ? 67.753 -18.387 62.250 1.00 22.57 227 VAL B N 1
ATOM 3493 C CA . VAL B 1 222 ? 69.169 -18.542 62.688 1.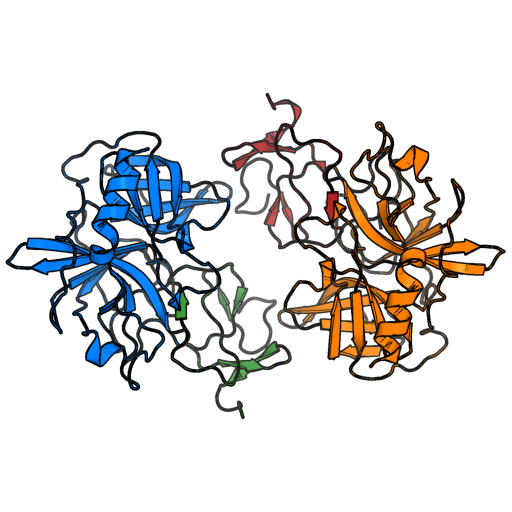00 23.27 227 VAL B CA 1
ATOM 3494 C C . VAL B 1 222 ? 69.313 -19.017 64.180 1.00 24.09 227 VAL B C 1
ATOM 3495 O O . VAL B 1 222 ? 68.581 -18.539 65.027 1.00 19.99 227 VAL B O 1
ATOM 3499 N N . PHE B 1 223 ? 70.156 -20.067 64.452 1.00 25.22 228 PHE B N 1
ATOM 3500 C CA . PHE B 1 223 ? 70.348 -20.714 65.734 1.00 24.70 228 PHE B CA 1
ATOM 3501 C C . PHE B 1 223 ? 71.814 -20.753 66.132 1.00 29.83 228 PHE B C 1
ATOM 3502 O O . PHE B 1 223 ? 72.684 -20.961 65.279 1.00 30.55 228 PHE B O 1
ATOM 3510 N N . THR B 1 224 ? 72.070 -20.668 67.463 1.00 27.85 229 THR B N 1
ATOM 3511 C CA . THR B 1 224 ? 73.431 -20.876 67.942 1.00 24.12 229 THR B CA 1
ATOM 3512 C C . THR B 1 224 ? 73.800 -22.375 67.693 1.00 21.96 229 THR B C 1
ATOM 3513 O O . THR B 1 224 ? 72.994 -23.265 67.999 1.00 19.58 229 THR B O 1
ATOM 3517 N N . ARG B 1 225 ? 75.035 -22.679 67.164 1.00 22.51 230 ARG B N 1
ATOM 3518 C CA . ARG B 1 225 ? 75.498 -24.064 66.942 1.00 23.34 230 ARG B CA 1
ATOM 3519 C C . ARG B 1 225 ? 76.095 -24.734 68.184 1.00 25.65 230 ARG B C 1
ATOM 3520 O O . ARG B 1 225 ? 77.294 -24.477 68.525 1.00 26.01 230 ARG B O 1
ATOM 3528 N N . VAL B 1 226 ? 75.311 -25.623 68.850 1.00 24.74 231 VAL B N 1
ATOM 3529 C CA . VAL B 1 226 ? 75.742 -26.291 70.082 1.00 25.24 231 VAL B CA 1
ATOM 3530 C C . VAL B 1 226 ? 77.145 -26.967 70.072 1.00 31.02 231 VAL B C 1
ATOM 3531 O O . VAL B 1 226 ? 77.965 -26.781 70.988 1.00 30.47 231 VAL B O 1
ATOM 3535 N N . SER B 1 227 ? 77.471 -27.686 68.969 1.00 34.87 232 SER B N 1
ATOM 3536 C CA . SER B 1 227 ? 78.724 -28.433 68.745 1.00 32.50 232 SER B CA 1
ATOM 3537 C C . SER B 1 227 ? 79.970 -27.606 68.840 1.00 33.40 232 SER B C 1
ATOM 3538 O O . SER B 1 227 ? 81.050 -28.207 68.992 1.00 34.28 232 SER B O 1
ATOM 3541 N N . ALA B 1 228 ? 79.761 -26.287 68.781 1.00 29.37 233 ALA B N 1
ATOM 3542 C CA . ALA B 1 228 ? 80.831 -25.311 68.925 1.00 27.51 233 ALA B CA 1
ATOM 3543 C C . ALA B 1 228 ? 81.208 -24.995 70.398 1.00 28.82 233 ALA B C 1
ATOM 3544 O O . ALA B 1 228 ? 82.252 -24.368 70.650 1.00 23.32 233 ALA B O 1
ATOM 3546 N N . TYR B 1 229 ? 80.318 -25.341 71.359 1.00 27.91 234 TYR B N 1
ATOM 3547 C CA . TYR B 1 229 ? 80.565 -24.985 72.767 1.00 28.15 234 TYR B CA 1
ATOM 3548 C C . TYR B 1 229 ? 80.610 -26.144 73.762 1.00 30.37 234 TYR B C 1
ATOM 3549 O O . TYR B 1 229 ? 80.345 -25.936 74.940 1.00 34.65 234 TYR B O 1
ATOM 3558 N N . ILE B 1 230 ? 80.853 -27.376 73.302 1.00 28.45 235 ILE B N 1
ATOM 3559 C CA . ILE B 1 230 ? 80.847 -28.574 74.107 1.00 31.34 235 ILE B CA 1
ATOM 3560 C C . ILE B 1 230 ? 81.789 -28.500 75.310 1.00 34.03 235 ILE B C 1
ATOM 3561 O O . ILE B 1 230 ? 81.472 -28.961 76.403 1.00 32.25 235 ILE B O 1
ATOM 3566 N N . SER B 1 231 ? 82.984 -27.948 75.106 1.00 36.16 236 SER B N 1
ATOM 3567 C CA . SER B 1 231 ? 83.932 -27.783 76.191 1.00 38.68 236 SER B CA 1
ATOM 3568 C C . SER B 1 231 ? 83.518 -26.849 77.272 1.00 38.25 236 SER B C 1
ATOM 3569 O O . SER B 1 231 ? 83.619 -27.262 78.416 1.00 39.48 236 SER B O 1
ATOM 3572 N N . TRP B 1 232 ? 83.066 -25.662 76.880 1.00 36.14 237 TRP B N 1
ATOM 3573 C CA . TRP B 1 232 ? 82.574 -24.730 77.834 1.00 35.89 237 TRP B CA 1
ATOM 3574 C C . TRP B 1 232 ? 81.447 -25.354 78.684 1.00 35.48 237 TRP B C 1
ATOM 3575 O O . TRP B 1 232 ? 81.478 -25.306 79.898 1.00 36.66 237 TRP B O 1
ATOM 3586 N N . ILE B 1 233 ? 80.476 -25.994 78.067 1.00 33.67 238 ILE B N 1
ATOM 3587 C CA . ILE B 1 233 ? 79.367 -26.648 78.759 1.00 31.69 238 ILE B CA 1
ATOM 3588 C C . ILE B 1 233 ? 79.784 -27.659 79.852 1.00 31.17 238 ILE B C 1
ATOM 3589 O O . ILE B 1 233 ? 79.301 -27.681 81.002 1.00 32.24 238 ILE B O 1
ATOM 3594 N N . ASN B 1 234 ? 80.679 -28.534 79.494 1.00 31.95 239 ASN B N 1
ATOM 3595 C CA . ASN B 1 234 ? 81.095 -29.530 80.456 1.00 36.79 239 ASN B CA 1
ATOM 3596 C C . ASN B 1 234 ? 81.923 -28.980 81.615 1.00 36.03 239 ASN B C 1
ATOM 3597 O O . ASN B 1 234 ? 81.783 -29.459 82.746 1.00 34.77 239 ASN B O 1
ATOM 3602 N N . ASN B 1 235 ? 82.779 -28.005 81.281 1.00 33.26 240 ASN B N 1
ATOM 3603 C CA . ASN B 1 235 ? 83.670 -27.376 82.222 1.00 33.44 240 ASN B CA 1
ATOM 3604 C C . ASN B 1 235 ? 82.945 -26.516 83.217 1.00 35.31 240 ASN B C 1
ATOM 3605 O O . ASN B 1 235 ? 83.303 -26.397 84.363 1.00 36.80 240 ASN B O 1
ATOM 3610 N N . VAL B 1 236 ? 81.949 -25.831 82.782 1.00 36.62 241 VAL B N 1
ATOM 3611 C CA . VAL B 1 236 ? 81.163 -25.012 83.708 1.00 35.24 241 VAL B CA 1
ATOM 3612 C C . VAL B 1 236 ? 80.512 -25.900 84.761 1.00 37.08 241 VAL B C 1
ATOM 3613 O O . VAL B 1 236 ? 80.634 -25.712 85.977 1.00 39.28 241 VAL B O 1
ATOM 3617 N N . ILE B 1 237 ? 79.799 -26.895 84.287 1.00 35.67 242 ILE B N 1
ATOM 3618 C CA . ILE B 1 237 ? 79.127 -27.797 85.170 1.00 35.65 242 ILE B CA 1
ATOM 3619 C C . ILE B 1 237 ? 80.047 -28.571 86.111 1.00 39.55 242 ILE B C 1
ATOM 3620 O O . ILE B 1 237 ? 79.754 -28.807 87.288 1.00 39.86 242 ILE B O 1
ATOM 3625 N N . ALA B 1 238 ? 81.150 -29.065 85.583 1.00 41.96 243 ALA B N 1
ATOM 3626 C CA . ALA B 1 238 ? 82.055 -29.806 86.459 1.00 42.90 243 ALA B CA 1
ATOM 3627 C C . ALA B 1 238 ? 82.651 -28.944 87.583 1.00 45.17 243 ALA B C 1
ATOM 3628 O O . ALA B 1 238 ? 82.943 -29.372 88.679 1.00 47.23 243 ALA B O 1
ATOM 3630 N N . SER B 1 239 ? 82.895 -27.697 87.309 1.00 44.76 244 SER B N 1
ATOM 3631 C CA . SER B 1 239 ? 83.474 -26.849 88.273 1.00 45.15 244 SER B CA 1
ATOM 3632 C C . SER B 1 239 ? 82.493 -26.317 89.324 1.00 51.09 244 SER B C 1
ATOM 3633 O O . SER B 1 239 ? 82.808 -25.497 90.196 1.00 51.59 244 SER B O 1
ATOM 3636 N N . ASN B 1 240 ? 81.272 -26.789 89.271 1.00 55.26 245 ASN B N 1
ATOM 3637 C CA . ASN B 1 240 ? 80.276 -26.284 90.174 1.00 59.51 245 ASN B CA 1
ATOM 3638 C C . ASN B 1 240 ? 79.439 -27.331 90.884 1.00 65.31 245 ASN B C 1
ATOM 3639 O O . ASN B 1 240 ? 78.209 -27.103 90.980 1.00 67.41 245 ASN B O 1
ATOM 3645 N N . GLY C 2 1 ? 44.852 -3.489 92.383 1.00 31.24 1 GLY C N 1
ATOM 3646 C CA . GLY C 2 1 ? 44.560 -2.280 91.609 1.00 32.53 1 GLY C CA 1
ATOM 3647 C C . GLY C 2 1 ? 43.613 -2.821 90.606 1.00 41.35 1 GLY C C 1
ATOM 3648 O O . GLY C 2 1 ? 42.552 -3.312 90.994 1.00 41.11 1 GLY C O 1
ATOM 3649 N N . GLN C 2 2 ? 44.150 -2.932 89.335 1.00 45.55 2 GLN C N 1
ATOM 3650 C CA . GLN C 2 2 ? 43.564 -3.549 88.169 1.00 35.35 2 GLN C CA 1
ATOM 3651 C C . GLN C 2 2 ? 43.422 -5.049 88.181 1.00 30.41 2 GLN C C 1
ATOM 3652 O O . GLN C 2 2 ? 44.061 -5.644 89.026 1.00 29.12 2 GLN C O 1
ATOM 3658 N N . GLU C 2 3 ? 42.565 -5.649 87.341 1.00 30.41 3 GLU C N 1
ATOM 3659 C CA . GLU C 2 3 ? 42.351 -7.077 87.331 1.00 34.02 3 GLU C CA 1
ATOM 3660 C C . GLU C 2 3 ? 43.530 -8.015 87.314 1.00 33.82 3 GLU C C 1
ATOM 3661 O O . GLU C 2 3 ? 43.350 -9.190 87.581 1.00 34.77 3 GLU C O 1
ATOM 3667 N N . SER C 2 4 ? 44.710 -7.544 86.925 1.00 33.79 4 SER C N 1
ATOM 3668 C CA . SER C 2 4 ? 45.885 -8.425 86.862 1.00 32.44 4 SER C CA 1
ATOM 3669 C C . SER C 2 4 ? 46.923 -8.274 87.967 1.00 28.95 4 SER C C 1
ATOM 3670 O O . SER C 2 4 ? 47.978 -8.944 87.933 1.00 26.17 4 SER C O 1
ATOM 3673 N N . CYS C 2 5 ? 46.690 -7.390 88.926 1.00 27.11 5 CYS C N 1
ATOM 3674 C CA . CYS C 2 5 ? 47.679 -7.219 89.957 1.00 26.54 5 CYS C CA 1
ATOM 3675 C C . CYS C 2 5 ? 47.554 -8.306 90.999 1.00 26.50 5 CYS C C 1
ATOM 3676 O O . CYS C 2 5 ? 46.477 -8.890 91.187 1.00 29.84 5 CYS C O 1
ATOM 3679 N N . GLY C 2 6 ? 48.640 -8.655 91.685 1.00 25.72 6 GLY C N 1
ATOM 3680 C CA . GLY C 2 6 ? 48.531 -9.658 92.784 1.00 23.34 6 GLY C CA 1
ATOM 3681 C C . GLY C 2 6 ? 48.340 -8.928 94.150 1.00 24.16 6 GLY C C 1
ATOM 3682 O O . GLY C 2 6 ? 48.195 -7.691 94.189 1.00 25.20 6 GLY C O 1
ATOM 3683 N N . PRO C 2 7 ? 48.445 -9.628 95.284 1.00 22.36 7 PRO C N 1
ATOM 3684 C CA . PRO C 2 7 ? 48.312 -9.025 96.613 1.00 22.00 7 PRO C CA 1
ATOM 3685 C C . PRO C 2 7 ? 49.217 -7.874 96.969 1.00 24.91 7 PRO C C 1
ATOM 3686 O O . PRO C 2 7 ? 50.391 -7.927 96.705 1.00 28.56 7 PRO C O 1
ATOM 3690 N N . ASN C 2 8 ? 48.546 -6.812 97.502 1.00 27.01 8 ASN C N 1
ATOM 3691 C CA . ASN C 2 8 ? 49.049 -5.551 97.979 1.00 23.10 8 ASN C CA 1
ATOM 3692 C C . ASN C 2 8 ? 49.602 -4.599 96.900 1.00 26.25 8 ASN C C 1
ATOM 3693 O O . ASN C 2 8 ? 50.328 -3.584 97.144 1.00 30.09 8 ASN C O 1
ATOM 3698 N N . GLU C 2 9 ? 49.346 -4.944 95.659 1.00 24.47 9 GLU C N 1
ATOM 3699 C CA . GLU C 2 9 ? 49.766 -4.201 94.492 1.00 25.88 9 GLU C CA 1
ATOM 3700 C C . GLU C 2 9 ? 48.662 -3.227 93.980 1.00 27.13 9 GLU C C 1
ATOM 3701 O O . GLU C 2 9 ? 47.429 -3.558 93.886 1.00 24.99 9 GLU C O 1
ATOM 3707 N N . VAL C 2 10 ? 49.081 -2.036 93.552 1.00 23.50 10 VAL C N 1
ATOM 3708 C CA . VAL C 2 10 ? 48.038 -1.156 93.076 1.00 24.06 10 VAL C CA 1
ATOM 3709 C C . VAL C 2 10 ? 48.400 -0.588 91.671 1.00 29.41 10 VAL C C 1
ATOM 3710 O O . VAL C 2 10 ? 49.543 -0.172 91.473 1.00 33.32 10 VAL C O 1
ATOM 3714 N N . TRP C 2 11 ? 47.483 -0.672 90.666 1.00 27.58 11 TRP C N 1
ATOM 3715 C CA . TRP C 2 11 ? 47.692 -0.179 89.283 1.00 22.31 11 TRP C CA 1
ATOM 3716 C C . TRP C 2 11 ? 47.923 1.331 89.110 1.00 23.57 11 TRP C C 1
ATOM 3717 O O . TRP C 2 11 ? 47.090 2.141 89.421 1.00 23.91 11 TRP C O 1
ATOM 3728 N N . THR C 2 12 ? 49.080 1.802 88.610 1.00 24.78 12 THR C N 1
ATOM 3729 C CA . THR C 2 12 ? 49.227 3.270 88.377 1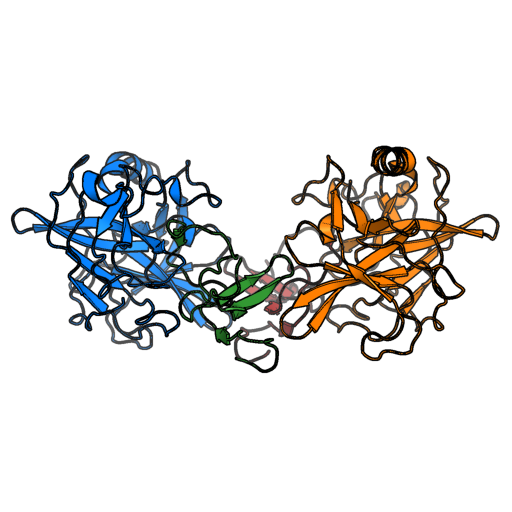.00 23.73 12 THR C CA 1
ATOM 3730 C C . THR C 2 12 ? 49.766 3.535 86.937 1.00 25.17 12 THR C C 1
ATOM 3731 O O . THR C 2 12 ? 50.549 2.706 86.329 1.00 22.38 12 THR C O 1
ATOM 3735 N N . GLU C 2 13 ? 49.411 4.726 86.449 1.00 25.24 13 GLU C N 1
ATOM 3736 C CA . GLU C 2 13 ? 49.873 5.250 85.193 1.00 32.19 13 GLU C CA 1
ATOM 3737 C C . GLU C 2 13 ? 51.161 6.016 85.348 1.00 32.98 13 GLU C C 1
ATOM 3738 O O . GLU C 2 13 ? 51.800 6.290 84.351 1.00 31.49 13 GLU C O 1
ATOM 3744 N N . CYS C 2 14 ? 51.432 6.543 86.564 1.00 33.88 14 CYS C N 1
ATOM 3745 C CA . CYS C 2 14 ? 52.674 7.234 86.945 1.00 30.76 14 CYS C CA 1
ATOM 3746 C C . CYS C 2 14 ? 53.409 6.441 88.038 1.00 30.56 14 CYS C C 1
ATOM 3747 O O . CYS C 2 14 ? 53.136 6.607 89.242 1.00 31.80 14 CYS C O 1
ATOM 3750 N N . THR C 2 15 ? 54.281 5.540 87.632 1.00 26.72 15 THR C N 1
ATOM 3751 C CA . THR C 2 15 ? 55.042 4.704 88.553 1.00 24.98 15 THR C CA 1
ATOM 3752 C C . THR C 2 15 ? 56.253 5.419 89.249 1.00 27.41 15 THR C C 1
ATOM 3753 O O . THR C 2 15 ? 56.908 6.235 88.624 1.00 26.98 15 THR C O 1
ATOM 3757 N N . GLY C 2 16 ? 56.706 5.069 90.505 1.00 25.63 16 GLY C N 1
ATOM 3758 C CA . GLY C 2 16 ? 57.880 5.677 91.163 1.00 23.90 16 GLY C CA 1
ATOM 3759 C C . GLY C 2 16 ? 58.921 4.639 91.559 1.00 26.93 16 GLY C C 1
ATOM 3760 O O . GLY C 2 16 ? 59.222 3.841 90.733 1.00 27.97 16 GLY C O 1
ATOM 3761 N N . CYS C 2 17 ? 59.556 4.653 92.759 1.00 28.49 17 CYS C N 1
ATOM 3762 C CA . CYS C 2 17 ? 60.522 3.603 93.079 1.00 24.91 17 CYS C CA 1
ATOM 3763 C C . CYS C 2 17 ? 60.008 2.674 94.165 1.00 27.01 17 CYS C C 1
ATOM 3764 O O . CYS C 2 17 ? 59.202 3.075 94.969 1.00 32.68 17 CYS C O 1
ATOM 3767 N N . GLU C 2 18 ? 60.441 1.429 94.115 1.00 27.17 18 GLU C N 1
ATOM 3768 C CA . GLU C 2 18 ? 60.180 0.279 94.963 1.00 27.18 18 GLU C CA 1
ATOM 3769 C C . GLU C 2 18 ? 61.389 -0.059 95.870 1.00 29.63 18 GLU C C 1
ATOM 3770 O O . GLU C 2 18 ? 62.565 0.209 95.514 1.00 23.96 18 GLU C O 1
ATOM 3776 N N . MET C 2 19 ? 61.190 -0.697 97.084 1.00 32.07 19 MET C N 1
ATOM 3777 C CA . MET C 2 19 ? 62.316 -1.006 97.995 1.00 27.02 19 MET C CA 1
ATOM 3778 C C . MET C 2 19 ? 62.293 -2.477 98.463 1.00 27.08 19 MET C C 1
ATOM 3779 O O . MET C 2 19 ? 61.179 -3.003 98.700 1.00 23.00 19 MET C O 1
ATOM 3784 N N . LYS C 2 20 ? 63.449 -3.183 98.516 1.00 26.50 20 LYS C N 1
ATOM 3785 C CA . LYS C 2 20 ? 63.387 -4.560 99.045 1.00 28.33 20 LYS C CA 1
ATOM 3786 C C . LYS C 2 20 ? 63.494 -4.496 100.586 1.00 30.69 20 LYS C C 1
ATOM 3787 O O . LYS C 2 20 ? 63.899 -3.470 101.163 1.00 27.59 20 LYS C O 1
ATOM 3793 N N . CYS C 2 21 ? 63.212 -5.605 101.292 1.00 32.46 21 CYS C N 1
ATOM 3794 C CA . CYS C 2 21 ? 63.416 -5.573 102.746 1.00 35.84 21 CYS C CA 1
ATOM 3795 C C . CYS C 2 21 ? 64.895 -5.323 102.993 1.00 39.77 21 CYS C C 1
ATOM 3796 O O . CYS C 2 21 ? 65.712 -6.062 102.418 1.00 41.88 21 CYS C O 1
ATOM 3799 N N . GLY C 2 22 ? 65.317 -4.304 103.747 1.00 40.11 22 GLY C N 1
ATOM 3800 C CA . GLY C 2 22 ? 66.752 -4.217 103.772 1.00 41.10 22 GLY C CA 1
ATOM 3801 C C . GLY C 2 22 ? 67.294 -2.896 103.318 1.00 44.31 22 GLY C C 1
ATOM 3802 O O . GLY C 2 22 ? 68.212 -2.473 104.014 1.00 49.30 22 GLY C O 1
ATOM 3803 N N . PRO C 2 23 ? 66.831 -2.278 102.184 1.00 43.69 23 PRO C N 1
ATOM 3804 C CA . PRO C 2 23 ? 67.324 -0.976 101.792 1.00 41.72 23 PRO C CA 1
ATOM 3805 C C . PRO C 2 23 ? 67.100 0.162 102.772 1.00 40.36 23 PRO C C 1
ATOM 3806 O O . PRO C 2 23 ? 66.044 0.415 103.347 1.00 44.17 23 PRO C O 1
ATOM 3810 N N . ASP C 2 24 ? 68.119 0.925 102.804 1.00 36.57 24 ASP C N 1
ATOM 3811 C CA . ASP C 2 24 ? 68.387 2.127 103.502 1.00 38.46 24 ASP C CA 1
ATOM 3812 C C . ASP C 2 24 ? 67.571 3.248 102.990 1.00 38.80 24 ASP C C 1
ATOM 3813 O O . ASP C 2 24 ? 67.365 3.314 101.803 1.00 42.17 24 ASP C O 1
ATOM 3818 N N . GLU C 2 25 ? 67.211 4.106 103.899 1.00 37.01 25 GLU C N 1
ATOM 3819 C CA . GLU C 2 25 ? 66.392 5.220 103.594 1.00 38.74 25 GLU C CA 1
ATOM 3820 C C . GLU C 2 25 ? 67.092 6.338 102.879 1.00 35.80 25 GLU C C 1
ATOM 3821 O O . GLU C 2 25 ? 66.493 7.353 102.564 1.00 36.55 25 GLU C O 1
ATOM 3827 N N . ASN C 2 26 ? 68.372 6.242 102.655 1.00 34.49 26 ASN C N 1
ATOM 3828 C CA . ASN C 2 26 ? 68.890 7.373 101.963 1.00 34.53 26 ASN C CA 1
ATOM 3829 C C . ASN C 2 26 ? 69.206 7.081 100.496 1.00 34.36 26 ASN C C 1
ATOM 3830 O O . ASN C 2 26 ? 70.206 7.573 99.973 1.00 32.92 26 ASN C O 1
ATOM 3835 N N . THR C 2 27 ? 68.395 6.230 99.880 1.00 35.11 27 THR C N 1
ATOM 3836 C CA . THR C 2 27 ? 68.564 5.916 98.465 1.00 35.98 27 THR C CA 1
ATOM 3837 C C . THR C 2 27 ? 67.696 6.824 97.604 1.00 33.88 27 THR C C 1
ATOM 3838 O O . THR C 2 27 ? 66.563 7.043 97.960 1.00 36.18 27 THR C O 1
ATOM 3842 N N . PRO C 2 28 ? 68.209 7.355 96.466 1.00 33.94 28 PRO C N 1
ATOM 3843 C CA . PRO C 2 28 ? 67.494 8.293 95.528 1.00 33.23 28 PRO C CA 1
ATOM 3844 C C . PRO C 2 28 ? 66.334 7.816 94.642 1.00 29.71 28 PRO C C 1
ATOM 3845 O O . PRO C 2 28 ? 66.405 6.754 94.071 1.00 24.31 28 PRO C O 1
ATOM 3849 N N . CYS C 2 29 ? 65.319 8.645 94.401 1.00 28.51 29 CYS C N 1
ATOM 3850 C CA . CYS C 2 29 ? 64.294 8.332 93.401 1.00 27.65 29 CYS C CA 1
ATOM 3851 C C . CYS C 2 29 ? 64.171 9.561 92.447 1.00 27.74 29 CYS C C 1
ATOM 3852 O O . CYS C 2 29 ? 63.752 10.664 92.858 1.00 25.38 29 CYS C O 1
ATOM 3855 N N . PRO C 2 30 ? 64.552 9.428 91.139 1.00 27.19 30 PRO C N 1
ATOM 3856 C CA . PRO C 2 30 ? 64.444 10.573 90.236 1.00 22.49 30 PRO C CA 1
ATOM 3857 C C . PRO C 2 30 ? 63.042 11.168 90.123 1.00 24.64 30 PRO C C 1
ATOM 3858 O O . PRO C 2 30 ? 62.062 10.415 90.096 1.00 22.94 30 PRO C O 1
ATOM 3862 N N . LEU C 2 31 ? 62.917 12.502 89.985 1.00 23.93 31 LEU C N 1
ATOM 3863 C CA . LEU C 2 31 ? 61.563 13.086 89.915 1.00 26.77 31 LEU C CA 1
ATOM 3864 C C . LEU C 2 31 ? 60.702 12.889 88.600 1.00 29.62 31 LEU C C 1
ATOM 3865 O O . LEU C 2 31 ? 59.868 13.759 88.178 1.00 26.70 31 LEU C O 1
ATOM 3870 N N . MET C 2 32 ? 60.942 11.779 87.875 1.00 27.01 32 MET C N 1
ATOM 3871 C CA . MET C 2 32 ? 60.188 11.531 86.660 1.00 27.02 32 MET C CA 1
ATOM 3872 C C . MET C 2 32 ? 59.264 10.289 86.656 1.00 27.96 32 MET C C 1
ATOM 3873 O O . MET C 2 32 ? 59.744 9.194 86.922 1.00 29.60 32 MET C O 1
ATOM 3878 N N . CYS C 2 33 ? 57.985 10.333 86.167 1.00 25.64 33 CYS C N 1
ATOM 3879 C CA . CYS C 2 33 ? 57.196 9.093 86.031 1.00 25.08 33 CYS C CA 1
ATOM 3880 C C . CYS C 2 33 ? 57.822 8.022 85.163 1.00 27.48 33 CYS C C 1
ATOM 3881 O O . CYS C 2 33 ? 58.348 8.311 84.091 1.00 29.69 33 CYS C O 1
ATOM 3884 N N . ARG C 2 34 ? 57.709 6.770 85.619 1.00 28.78 34 ARG C N 1
ATOM 3885 C CA . ARG C 2 34 ? 58.064 5.533 84.956 1.00 29.11 34 ARG C CA 1
ATOM 3886 C C . ARG C 2 34 ? 56.780 4.941 84.338 1.00 30.14 34 ARG C C 1
ATOM 3887 O O . ARG C 2 34 ? 55.626 5.420 84.575 1.00 29.87 34 ARG C O 1
ATOM 3895 N N . ARG C 2 35 ? 56.973 3.904 83.531 1.00 33.78 35 ARG C N 1
ATOM 3896 C CA . ARG C 2 35 ? 55.893 3.216 82.803 1.00 39.98 35 ARG C CA 1
ATOM 3897 C C . ARG C 2 35 ? 54.858 2.639 83.730 1.00 32.79 35 ARG C C 1
ATOM 3898 O O . ARG C 2 35 ? 55.193 2.144 84.778 1.00 33.42 35 ARG C O 1
ATOM 3906 N N . PRO C 2 36 ? 53.623 2.574 83.281 1.00 29.80 36 PRO C N 1
ATOM 3907 C CA . PRO C 2 36 ? 52.487 2.072 84.057 1.00 28.50 36 PRO C CA 1
ATOM 3908 C C . PRO C 2 36 ? 52.657 0.685 84.516 1.00 26.04 36 PRO C C 1
ATOM 3909 O O . PRO C 2 36 ? 53.299 -0.037 83.770 1.00 27.97 36 PRO C O 1
ATOM 3913 N N . SER C 2 37 ? 52.159 0.354 85.744 1.00 21.24 37 SER C N 1
ATOM 3914 C CA . SER C 2 37 ? 52.403 -0.933 86.299 1.00 20.80 37 SER C CA 1
ATOM 3915 C C . SER C 2 37 ? 51.569 -1.284 87.565 1.00 30.83 37 SER C C 1
ATOM 3916 O O . SER C 2 37 ? 50.742 -0.487 88.026 1.00 36.91 37 SER C O 1
ATOM 3919 N N . CYS C 2 38 ? 51.697 -2.530 88.058 1.00 32.83 38 CYS C N 1
ATOM 3920 C CA . CYS C 2 38 ? 51.086 -3.070 89.261 1.00 28.22 38 CYS C CA 1
ATOM 3921 C C . CYS C 2 38 ? 52.142 -2.803 90.282 1.00 22.26 38 CYS C C 1
ATOM 3922 O O . CYS C 2 38 ? 53.224 -3.432 90.205 1.00 20.52 38 CYS C O 1
ATOM 3925 N N . GLU C 2 39 ? 52.013 -1.667 90.981 1.00 24.24 39 GLU C N 1
ATOM 3926 C CA . GLU C 2 39 ? 53.058 -1.207 91.933 1.00 26.22 39 GLU C CA 1
ATOM 3927 C C . GLU C 2 39 ? 52.951 -1.626 93.461 1.00 22.10 39 GLU C C 1
ATOM 3928 O O . GLU C 2 39 ? 51.826 -1.723 94.015 1.00 17.89 39 GLU C O 1
ATOM 3934 N N . CYS C 2 40 ? 54.081 -1.990 94.096 1.00 20.61 40 CYS C N 1
ATOM 3935 C CA . CYS C 2 40 ? 54.306 -2.282 95.526 1.00 22.42 40 CYS C CA 1
ATOM 3936 C C . CYS C 2 40 ? 54.924 -1.009 96.099 1.00 20.15 40 CYS C C 1
ATOM 3937 O O . CYS C 2 40 ? 56.141 -0.944 95.986 1.00 24.35 40 CYS C O 1
ATOM 3940 N N . SER C 2 41 ? 54.172 0.010 96.619 1.00 15.85 41 SER C N 1
ATOM 3941 C CA . SER C 2 41 ? 54.857 1.275 97.076 1.00 24.17 41 SER C CA 1
ATOM 3942 C C . SER C 2 41 ? 55.221 1.400 98.521 1.00 25.27 41 SER C C 1
ATOM 3943 O O . SER C 2 41 ? 54.406 1.171 99.382 1.00 25.32 41 SER C O 1
ATOM 3946 N N . PRO C 2 42 ? 56.316 2.069 98.748 1.00 26.01 42 PRO C N 1
ATOM 3947 C CA . PRO C 2 42 ? 56.760 2.259 100.077 1.00 29.39 42 PRO C CA 1
ATOM 3948 C C . PRO C 2 42 ? 55.865 3.233 100.800 1.00 32.72 42 PRO C C 1
ATOM 3949 O O . PRO C 2 42 ? 55.646 3.046 101.998 1.00 30.84 42 PRO C O 1
ATOM 3953 N N . GLY C 2 43 ? 55.348 4.221 100.028 1.00 31.00 43 GLY C N 1
ATOM 3954 C CA . GLY C 2 43 ? 54.430 5.176 100.606 1.00 30.38 43 GLY C CA 1
ATOM 3955 C C . GLY C 2 43 ? 53.141 4.563 101.250 1.00 31.35 43 GLY C C 1
ATOM 3956 O O . GLY C 2 43 ? 52.397 5.258 101.954 1.00 34.73 43 GLY C O 1
ATOM 3957 N N . ARG C 2 44 ? 52.777 3.300 100.997 1.00 25.33 44 ARG C N 1
ATOM 3958 C CA . ARG C 2 44 ? 51.626 2.647 101.638 1.00 24.86 44 ARG C CA 1
ATOM 3959 C C . ARG C 2 44 ? 52.064 1.582 102.651 1.00 23.54 44 ARG C C 1
ATOM 3960 O O . ARG C 2 44 ? 51.258 0.726 102.981 1.00 23.61 44 ARG C O 1
ATOM 3968 N N . GLY C 2 45 ? 53.358 1.578 102.998 1.00 25.66 45 GLY C N 1
ATOM 3969 C CA . GLY C 2 45 ? 54.048 0.686 103.906 1.00 27.49 45 GLY C CA 1
ATOM 3970 C C . GLY C 2 45 ? 54.370 -0.740 103.441 1.00 29.02 45 GLY C C 1
ATOM 3971 O O . GLY C 2 45 ? 54.418 -1.661 104.270 1.00 30.56 45 GLY C O 1
ATOM 3972 N N . MET C 2 46 ? 54.661 -0.932 102.157 1.00 27.27 46 MET C N 1
ATOM 3973 C CA . MET C 2 46 ? 54.946 -2.249 101.570 1.00 25.15 46 MET C CA 1
ATOM 3974 C C . MET C 2 46 ? 56.410 -2.451 101.129 1.00 26.30 46 MET C C 1
ATOM 3975 O O . MET C 2 46 ? 57.133 -1.502 100.770 1.00 26.52 46 MET C O 1
ATOM 3980 N N . ARG C 2 47 ? 56.881 -3.683 101.013 1.00 26.37 47 ARG C N 1
ATOM 3981 C CA . ARG C 2 47 ? 58.264 -3.948 100.507 1.00 27.89 47 ARG C CA 1
ATOM 3982 C C . ARG C 2 47 ? 58.274 -5.230 99.639 1.00 26.45 47 ARG C C 1
ATOM 3983 O O . ARG C 2 47 ? 57.344 -6.047 99.740 1.00 23.31 47 ARG C O 1
ATOM 3991 N N . ARG C 2 48 ? 59.304 -5.419 98.807 1.00 27.55 48 ARG C N 1
ATOM 3992 C CA . ARG C 2 48 ? 59.455 -6.643 97.962 1.00 28.09 48 ARG C CA 1
ATOM 3993 C C . ARG C 2 48 ? 60.362 -7.730 98.601 1.00 31.54 48 ARG C C 1
ATOM 3994 O O . ARG C 2 48 ? 61.412 -7.388 99.188 1.00 33.33 48 ARG C O 1
ATOM 4002 N N . THR C 2 49 ? 59.978 -9.024 98.464 1.00 31.83 49 THR C N 1
ATOM 4003 C CA . THR C 2 49 ? 60.795 -10.162 98.879 1.00 31.73 49 THR C CA 1
ATOM 4004 C C . THR C 2 49 ? 61.838 -10.503 97.805 1.00 37.25 49 THR C C 1
ATOM 4005 O O . THR C 2 49 ? 61.834 -9.938 96.720 1.00 35.66 49 THR C O 1
ATOM 4009 N N . ASN C 2 50 ? 62.686 -11.508 98.061 1.00 41.79 50 ASN C N 1
ATOM 4010 C CA . ASN C 2 50 ? 63.722 -11.916 97.104 1.00 44.67 50 ASN C CA 1
ATOM 4011 C C . ASN C 2 50 ? 63.266 -12.621 95.849 1.00 41.56 50 ASN C C 1
ATOM 4012 O O . ASN C 2 50 ? 63.960 -12.640 94.875 1.00 42.43 50 ASN C O 1
ATOM 4017 N N . ASP C 2 51 ? 62.139 -13.215 96.034 1.00 41.24 51 ASP C N 1
ATOM 4018 C CA . ASP C 2 51 ? 61.195 -14.011 95.318 1.00 41.43 51 ASP C CA 1
ATOM 4019 C C . ASP C 2 51 ? 60.162 -13.156 94.567 1.00 34.43 51 ASP C C 1
ATOM 4020 O O . ASP C 2 51 ? 59.276 -13.662 93.926 1.00 33.39 51 ASP C O 1
ATOM 4025 N N . GLY C 2 52 ? 60.161 -11.864 94.810 1.00 30.42 52 GLY C N 1
ATOM 4026 C CA . GLY C 2 52 ? 59.273 -10.944 94.165 1.00 28.87 52 GLY C CA 1
ATOM 4027 C C . GLY C 2 52 ? 57.889 -10.620 94.684 1.00 31.25 52 GLY C C 1
ATOM 4028 O O . GLY C 2 52 ? 57.131 -9.897 93.999 1.00 32.85 52 GLY C O 1
ATOM 4029 N N . LYS C 2 53 ? 57.456 -11.072 95.834 1.00 29.71 53 LYS C N 1
ATOM 4030 C CA . LYS C 2 53 ? 56.129 -10.602 96.198 1.00 29.37 53 LYS C CA 1
ATOM 4031 C C . LYS C 2 53 ? 56.142 -9.343 97.041 1.00 27.68 53 LYS C C 1
ATOM 4032 O O . LYS C 2 53 ? 57.189 -8.814 97.498 1.00 31.49 53 LYS C O 1
ATOM 4038 N N . CYS C 2 54 ? 54.948 -8.880 97.284 1.00 24.83 54 CYS C N 1
ATOM 4039 C CA . CYS C 2 54 ? 54.671 -7.635 98.014 1.00 27.18 54 CYS C CA 1
ATOM 4040 C C . CYS C 2 54 ? 54.096 -7.922 99.413 1.00 27.80 54 CYS C C 1
ATOM 4041 O O . CYS C 2 54 ? 53.003 -8.488 99.546 1.00 27.73 54 CYS C O 1
ATOM 4044 N N . ILE C 2 55 ? 54.764 -7.374 100.458 1.00 27.18 55 ILE C N 1
ATOM 4045 C CA . ILE C 2 55 ? 54.320 -7.563 101.836 1.00 26.06 55 ILE C CA 1
ATOM 4046 C C . ILE C 2 55 ? 54.539 -6.317 102.667 1.00 27.66 55 ILE C C 1
ATOM 4047 O O . ILE C 2 55 ? 55.419 -5.518 102.366 1.00 29.08 55 ILE C O 1
ATOM 4052 N N . PRO C 2 56 ? 53.831 -6.231 103.799 1.00 30.65 56 PRO C N 1
ATOM 4053 C CA . PRO C 2 56 ? 54.016 -5.108 104.719 1.00 28.31 56 PRO C CA 1
ATOM 4054 C C . PRO C 2 56 ? 55.396 -5.107 105.318 1.00 27.94 56 PRO C C 1
ATOM 4055 O O . PRO C 2 56 ? 55.926 -6.179 105.620 1.00 27.46 56 PRO C O 1
ATOM 4059 N N . ALA C 2 57 ? 55.964 -3.900 105.484 1.00 23.74 57 ALA C N 1
ATOM 4060 C CA . ALA C 2 57 ? 57.297 -3.769 106.044 1.00 30.20 57 ALA C CA 1
ATOM 4061 C C . ALA C 2 57 ? 57.521 -4.481 107.416 1.00 35.87 57 ALA C C 1
ATOM 4062 O O . ALA C 2 57 ? 58.637 -4.952 107.742 1.00 34.45 57 ALA C O 1
ATOM 4064 N N . SER C 2 58 ? 56.434 -4.584 108.207 1.00 36.39 58 SER C N 1
ATOM 4065 C CA . SER C 2 58 ? 56.462 -5.228 109.490 1.00 37.64 58 SER C CA 1
ATOM 4066 C C . SER C 2 58 ? 56.763 -6.719 109.404 1.00 39.29 58 SER C C 1
ATOM 4067 O O . SER C 2 58 ? 56.925 -7.417 110.399 1.00 38.40 58 SER C O 1
ATOM 4070 N N . GLN C 2 59 ? 56.865 -7.285 108.201 1.00 39.46 59 GLN C N 1
ATOM 4071 C CA . GLN C 2 59 ? 57.236 -8.700 108.114 1.00 36.76 59 GLN C CA 1
ATOM 4072 C C . GLN C 2 59 ? 58.590 -8.909 107.531 1.00 34.21 59 GLN C C 1
ATOM 4073 O O . GLN C 2 59 ? 59.018 -9.993 107.129 1.00 36.52 59 GLN C O 1
ATOM 4079 N N . CYS C 2 60 ? 59.304 -7.825 107.454 1.00 32.73 60 CYS C N 1
ATOM 4080 C CA . CYS C 2 60 ? 60.626 -8.013 106.963 1.00 35.04 60 CYS C CA 1
ATOM 4081 C C . CYS C 2 60 ? 61.428 -8.496 108.143 1.00 40.20 60 CYS C C 1
ATOM 4082 O O . CYS C 2 60 ? 61.127 -8.270 109.325 1.00 42.11 60 CYS C O 1
ATOM 4085 N N . PRO C 2 61 ? 62.481 -9.227 107.843 1.00 41.46 61 PRO C N 1
ATOM 4086 C CA . PRO C 2 61 ? 63.308 -9.656 108.965 1.00 45.44 61 PRO C CA 1
ATOM 4087 C C . PRO C 2 61 ? 63.974 -8.439 109.576 1.00 56.63 61 PRO C C 1
ATOM 4088 O O . PRO C 2 61 ? 64.251 -7.522 108.837 1.00 59.34 61 PRO C O 1
ATOM 4093 N N . GLY D 2 1 ? 45.246 1.535 66.879 1.00 30.81 1 GLY D N 1
ATOM 4094 C CA . GLY D 2 1 ? 44.016 0.820 66.892 1.00 29.11 1 GLY D CA 1
ATOM 4095 C C . GLY D 2 1 ? 44.069 0.102 68.141 1.00 31.15 1 GLY D C 1
ATOM 4096 O O . GLY D 2 1 ? 44.863 -0.895 68.243 1.00 29.77 1 GLY D O 1
ATOM 4097 N N . GLN D 2 2 ? 43.274 0.809 69.024 1.00 36.25 2 GLN D N 1
ATOM 4098 C CA . GLN D 2 2 ? 43.115 0.812 70.504 1.00 36.13 2 GLN D CA 1
ATOM 4099 C C . GLN D 2 2 ? 43.285 2.322 70.865 1.00 33.11 2 GLN D C 1
ATOM 4100 O O . GLN D 2 2 ? 44.164 3.014 70.302 1.00 26.19 2 GLN D O 1
ATOM 4106 N N . GLU D 2 3 ? 42.432 2.824 71.781 1.00 35.66 3 GLU D N 1
ATOM 4107 C CA . GLU D 2 3 ? 42.320 4.233 72.131 1.00 40.32 3 GLU D CA 1
ATOM 4108 C C . GLU D 2 3 ? 43.487 5.225 72.066 1.00 42.13 3 GLU D C 1
ATOM 4109 O O . GLU D 2 3 ? 43.325 6.402 71.647 1.00 44.03 3 GLU D O 1
ATOM 4115 N N . SER D 2 4 ? 44.686 4.824 72.426 1.00 39.93 4 SER D N 1
ATOM 4116 C CA . SER D 2 4 ? 45.699 5.857 72.304 1.00 40.42 4 SER D CA 1
ATOM 4117 C C . SER D 2 4 ? 46.677 5.801 71.120 1.00 37.98 4 SER D C 1
ATOM 4118 O O . SER D 2 4 ? 47.747 6.491 71.148 1.00 33.98 4 SER D O 1
ATOM 4121 N N . CYS D 2 5 ? 46.373 4.932 70.126 1.00 34.54 5 CYS D N 1
ATOM 4122 C CA . CYS D 2 5 ? 47.318 4.725 69.056 1.00 30.29 5 CYS D CA 1
ATOM 4123 C C . CYS D 2 5 ? 47.171 5.844 68.057 1.00 28.23 5 CYS D C 1
ATOM 4124 O O . CYS D 2 5 ? 46.104 6.465 67.970 1.00 26.81 5 CYS D O 1
ATOM 4127 N N . GLY D 2 6 ? 48.230 6.167 67.343 1.00 29.33 6 GLY D N 1
ATOM 4128 C CA . GLY D 2 6 ? 48.126 7.177 66.276 1.00 30.15 6 GLY D CA 1
ATOM 4129 C C . GLY D 2 6 ? 47.808 6.530 64.884 1.00 32.40 6 GLY D C 1
ATOM 4130 O O . GLY D 2 6 ? 47.637 5.316 64.757 1.00 32.95 6 GLY D O 1
ATOM 4131 N N . PRO D 2 7 ? 47.726 7.286 63.776 1.00 31.07 7 PRO D N 1
ATOM 4132 C CA . PRO D 2 7 ? 47.471 6.671 62.448 1.00 30.90 7 PRO D CA 1
ATOM 4133 C C . PRO D 2 7 ? 48.496 5.597 62.045 1.00 30.52 7 PRO D C 1
ATOM 4134 O O . PRO D 2 7 ? 49.706 5.847 62.104 1.00 29.41 7 PRO D O 1
ATOM 4138 N N . ASN D 2 8 ? 47.948 4.472 61.536 1.00 28.69 8 ASN D N 1
ATOM 4139 C CA . ASN D 2 8 ? 48.630 3.281 61.060 1.00 29.73 8 ASN D CA 1
ATOM 4140 C C . ASN D 2 8 ? 49.190 2.346 62.132 1.00 32.56 8 ASN D C 1
ATOM 4141 O O . ASN D 2 8 ? 49.953 1.408 61.775 1.00 35.92 8 ASN D O 1
ATOM 4146 N N . GLU D 2 9 ? 48.935 2.654 63.432 1.00 30.82 9 GLU D N 1
ATOM 4147 C CA . GLU D 2 9 ? 49.509 1.906 64.550 1.00 30.00 9 GLU D CA 1
ATOM 4148 C C . GLU D 2 9 ? 48.484 0.904 65.120 1.00 28.80 9 GLU D C 1
ATOM 4149 O O . GLU D 2 9 ? 47.263 1.200 65.254 1.00 24.16 9 GLU D O 1
ATOM 4155 N N . VAL D 2 10 ? 48.975 -0.237 65.579 1.00 26.01 10 VAL D N 1
ATOM 4156 C CA . VAL D 2 10 ? 48.052 -1.224 66.105 1.00 25.69 10 VAL D CA 1
ATOM 4157 C C . VAL D 2 10 ? 48.539 -1.711 67.484 1.00 27.08 10 VAL D C 1
ATOM 4158 O O . VAL D 2 10 ? 49.673 -2.098 67.658 1.00 26.43 10 VAL D O 1
ATOM 4162 N N . TRP D 2 11 ? 47.671 -1.655 68.492 1.00 25.12 11 TRP D N 1
ATOM 4163 C CA . TRP D 2 11 ? 48.051 -2.060 69.843 1.00 23.84 11 TRP D CA 1
ATOM 4164 C C . TRP D 2 11 ? 48.272 -3.559 70.001 1.00 24.94 11 TRP D C 1
ATOM 4165 O O . TRP D 2 11 ? 47.447 -4.365 69.552 1.00 23.70 11 TRP D O 1
ATOM 4176 N N . THR D 2 12 ? 49.419 -3.953 70.571 1.00 29.45 12 THR D N 1
ATOM 4177 C CA . THR D 2 12 ? 49.691 -5.373 70.771 1.00 27.87 12 THR D CA 1
ATOM 4178 C C . THR D 2 12 ? 50.320 -5.655 72.114 1.00 30.22 12 THR D C 1
ATOM 4179 O O . THR D 2 12 ? 51.110 -4.885 72.674 1.00 26.87 12 THR D O 1
ATOM 4183 N N . GLU D 2 13 ? 50.003 -6.852 72.590 1.00 33.79 13 GLU D N 1
ATOM 4184 C CA . GLU D 2 13 ? 50.565 -7.355 73.823 1.00 38.90 13 GLU D CA 1
ATOM 4185 C C . GLU D 2 13 ? 51.926 -8.042 73.671 1.00 39.29 13 GLU D C 1
ATOM 4186 O O . GLU D 2 13 ? 52.484 -8.397 74.684 1.00 42.52 13 GLU D O 1
ATOM 4192 N N . CYS D 2 14 ? 52.435 -8.314 72.458 1.00 35.28 14 CYS D N 1
ATOM 4193 C CA . CYS D 2 14 ? 53.744 -8.951 72.203 1.00 31.11 14 CYS D CA 1
ATOM 4194 C C . CYS D 2 14 ? 54.377 -8.220 71.043 1.00 31.03 14 CYS D C 1
ATOM 4195 O O . CYS D 2 14 ? 54.024 -8.457 69.891 1.00 31.44 14 CYS D O 1
ATOM 4198 N N . THR D 2 15 ? 55.180 -7.222 71.377 1.00 30.14 15 THR D N 1
ATOM 4199 C CA . THR D 2 15 ? 55.877 -6.355 70.441 1.00 28.41 15 THR D CA 1
ATOM 4200 C C . THR D 2 15 ? 57.149 -6.968 69.763 1.00 29.79 15 THR D C 1
ATOM 4201 O O . THR D 2 15 ? 57.907 -7.689 70.447 1.00 27.14 15 THR D O 1
ATOM 4205 N N . GLY D 2 16 ? 57.310 -6.768 68.383 1.00 28.30 16 GLY D N 1
ATOM 4206 C CA . GLY D 2 16 ? 58.429 -7.259 67.543 1.00 24.54 16 GLY D CA 1
ATOM 4207 C C . GLY D 2 16 ? 59.449 -6.193 67.247 1.00 27.28 16 GLY D C 1
ATOM 4208 O O . GLY D 2 16 ? 59.842 -5.487 68.174 1.00 27.57 16 GLY D O 1
ATOM 4209 N N . CYS D 2 17 ? 60.064 -6.123 66.044 1.00 29.68 17 CYS D N 1
ATOM 4210 C CA . CYS D 2 17 ? 61.011 -5.023 65.732 1.00 25.01 17 CYS D CA 1
ATOM 4211 C C . CYS D 2 17 ? 60.371 -4.023 64.757 1.00 28.96 17 CYS D C 1
ATOM 4212 O O . CYS D 2 17 ? 59.429 -4.396 64.113 1.00 32.11 17 CYS D O 1
ATOM 4215 N N . GLU D 2 18 ? 60.749 -2.733 64.697 1.00 31.56 18 GLU D N 1
ATOM 4216 C CA . GLU D 2 18 ? 60.182 -1.720 63.796 1.00 31.74 18 GLU D CA 1
ATOM 4217 C C . GLU D 2 18 ? 61.293 -1.369 62.812 1.00 35.20 18 GLU D C 1
ATOM 4218 O O . GLU D 2 18 ? 62.426 -1.588 63.147 1.00 35.01 18 GLU D O 1
ATOM 4224 N N . MET D 2 19 ? 61.069 -0.789 61.628 1.00 39.38 19 MET D N 1
ATOM 4225 C CA . MET D 2 19 ? 62.218 -0.418 60.753 1.00 41.66 19 MET D CA 1
ATOM 4226 C C . MET D 2 19 ? 62.076 1.003 60.168 1.00 42.76 19 MET D C 1
ATOM 4227 O O . MET D 2 19 ? 60.946 1.390 59.884 1.00 43.91 19 MET D O 1
ATOM 4232 N N . LYS D 2 20 ? 63.166 1.767 59.982 1.00 42.77 20 LYS D N 1
ATOM 4233 C CA . LYS D 2 20 ? 63.067 3.082 59.334 1.00 48.11 20 LYS D CA 1
ATOM 4234 C C . LYS D 2 20 ? 63.187 2.946 57.790 1.00 49.25 20 LYS D C 1
ATOM 4235 O O . LYS D 2 20 ? 63.516 1.877 57.247 1.00 48.67 20 LYS D O 1
ATOM 4241 N N . CYS D 2 21 ? 62.884 4.037 57.056 1.00 51.61 21 CYS D N 1
ATOM 4242 C CA . CYS D 2 21 ? 63.017 4.053 55.589 1.00 51.54 21 CYS D CA 1
ATOM 4243 C C . CYS D 2 21 ? 64.511 3.868 55.362 1.00 52.97 21 CYS D C 1
ATOM 4244 O O . CYS D 2 21 ? 65.336 4.500 56.025 1.00 53.71 21 CYS D O 1
ATOM 4247 N N . GLY D 2 22 ? 64.911 2.976 54.481 1.00 53.88 22 GLY D N 1
ATOM 4248 C CA . GLY D 2 22 ? 66.347 2.802 54.376 1.00 54.67 22 GLY D CA 1
ATOM 4249 C C . GLY D 2 22 ? 67.019 1.662 55.182 1.00 55.11 22 GLY D C 1
ATOM 4250 O O . GLY D 2 22 ? 68.127 1.279 54.772 1.00 59.72 22 GLY D O 1
ATOM 4251 N N . PRO D 2 23 ? 66.505 1.123 56.316 1.00 50.77 23 PRO D N 1
ATOM 4252 C CA . PRO D 2 23 ? 67.301 0.043 56.818 1.00 46.81 23 PRO D CA 1
ATOM 4253 C C . PRO D 2 23 ? 67.348 -1.134 55.869 1.00 44.35 23 PRO D C 1
ATOM 4254 O O . PRO D 2 23 ? 66.477 -1.433 55.052 1.00 46.28 23 PRO D O 1
ATOM 4258 N N . ASP D 2 24 ? 68.455 -1.756 55.937 1.00 42.07 24 ASP D N 1
ATOM 4259 C CA . ASP D 2 24 ? 68.762 -2.941 55.201 1.00 47.35 24 ASP D CA 1
ATOM 4260 C C . ASP D 2 24 ? 67.876 -4.093 55.675 1.00 43.96 24 ASP D C 1
ATOM 4261 O O . ASP D 2 24 ? 67.431 -4.070 56.834 1.00 42.19 24 ASP D O 1
ATOM 4266 N N . GLU D 2 25 ? 67.689 -5.073 54.796 1.00 40.04 25 GLU D N 1
ATOM 4267 C CA . GLU D 2 25 ? 66.865 -6.205 55.118 1.00 40.31 25 GLU D CA 1
ATOM 4268 C C . GLU D 2 25 ? 67.621 -7.267 55.890 1.00 35.61 25 GLU D C 1
ATOM 4269 O O . GLU D 2 25 ? 67.068 -8.285 56.287 1.00 32.90 25 GLU D O 1
ATOM 4275 N N . ASN D 2 26 ? 68.910 -7.095 56.085 1.00 32.87 26 ASN D N 1
ATOM 4276 C CA . ASN D 2 26 ? 69.538 -8.188 56.772 1.00 30.49 26 ASN D CA 1
ATOM 4277 C C . ASN D 2 26 ? 70.006 -7.920 58.181 1.00 33.14 26 ASN D C 1
ATOM 4278 O O . ASN D 2 26 ? 71.092 -8.360 58.582 1.00 34.91 26 ASN D O 1
ATOM 4283 N N . THR D 2 27 ? 69.167 -7.184 58.920 1.00 35.13 27 THR D N 1
ATOM 4284 C CA . THR D 2 27 ? 69.341 -6.828 60.333 1.00 34.30 27 THR D CA 1
ATOM 4285 C C . THR D 2 27 ? 68.456 -7.769 61.141 1.00 34.29 27 THR D C 1
ATOM 4286 O O . THR D 2 27 ? 67.307 -7.965 60.790 1.00 37.90 27 THR D O 1
ATOM 4290 N N . PRO D 2 28 ? 68.953 -8.361 62.217 1.00 34.25 28 PRO D N 1
ATOM 4291 C CA . PRO D 2 28 ? 68.211 -9.306 63.056 1.00 35.31 28 PRO D CA 1
ATOM 4292 C C . PRO D 2 28 ? 67.140 -8.787 64.029 1.00 32.49 28 PRO D C 1
ATOM 4293 O O . PRO D 2 28 ? 67.155 -7.650 64.474 1.00 34.20 28 PRO D O 1
ATOM 4297 N N . CYS D 2 29 ? 66.248 -9.684 64.410 1.00 27.89 29 CYS D N 1
ATOM 4298 C CA . CYS D 2 29 ? 65.237 -9.367 65.384 1.00 28.11 29 CYS D CA 1
ATOM 4299 C C . CYS D 2 29 ? 65.173 -10.573 66.329 1.00 24.94 29 CYS D C 1
ATOM 4300 O O . CYS D 2 29 ? 64.832 -11.640 65.887 1.00 21.85 29 CYS D O 1
ATOM 4303 N N . PRO D 2 30 ? 65.457 -10.470 67.648 1.00 25.43 30 PRO D N 1
ATOM 4304 C CA . PRO D 2 30 ? 65.412 -11.674 68.540 1.00 25.15 30 PRO D CA 1
ATOM 4305 C C . PRO D 2 30 ? 64.030 -12.228 68.668 1.00 25.59 30 PRO D C 1
ATOM 4306 O O . PRO D 2 30 ? 63.150 -11.401 68.681 1.00 28.15 30 PRO D O 1
ATOM 4310 N N . LEU D 2 31 ? 63.858 -13.559 68.798 1.00 22.74 31 LEU D N 1
ATOM 4311 C CA . LEU D 2 31 ? 62.493 -14.104 68.859 1.00 23.55 31 LEU D CA 1
ATOM 4312 C C . LEU D 2 31 ? 61.761 -14.120 70.245 1.00 23.49 31 LEU D C 1
ATOM 4313 O O . LEU D 2 31 ? 61.245 -15.164 70.711 1.00 22.88 31 LEU D O 1
ATOM 4318 N N . MET D 2 32 ? 62.034 -13.102 71.043 1.00 21.12 32 MET D N 1
ATOM 4319 C CA . MET D 2 32 ? 61.422 -12.890 72.351 1.00 25.56 32 MET D CA 1
ATOM 4320 C C . MET D 2 32 ? 60.414 -11.733 72.276 1.00 26.40 32 MET D C 1
ATOM 4321 O O . MET D 2 32 ? 60.758 -10.669 71.742 1.00 24.34 32 MET D O 1
ATOM 4326 N N . CYS D 2 33 ? 59.182 -11.844 72.847 1.00 27.80 33 CYS D N 1
ATOM 4327 C CA . CYS D 2 33 ? 58.248 -10.705 72.841 1.00 28.07 33 CYS D CA 1
ATOM 4328 C C . CYS D 2 33 ? 58.760 -9.486 73.590 1.00 30.10 33 CYS D C 1
ATOM 4329 O O . CYS D 2 33 ? 59.307 -9.674 74.665 1.00 35.07 33 CYS D O 1
ATOM 4332 N N . ARG D 2 34 ? 58.515 -8.234 73.125 1.00 30.57 34 ARG D N 1
ATOM 4333 C CA . ARG D 2 34 ? 58.836 -7.015 73.878 1.00 27.81 34 ARG D CA 1
ATOM 4334 C C . ARG D 2 34 ? 57.582 -6.464 74.552 1.00 30.94 34 ARG D C 1
ATOM 4335 O O . ARG D 2 34 ? 56.504 -7.045 74.365 1.00 30.07 34 ARG D O 1
ATOM 4343 N N . ARG D 2 35 ? 57.692 -5.400 75.375 1.00 35.38 35 ARG D N 1
ATOM 4344 C CA . ARG D 2 35 ? 56.528 -4.831 76.103 1.00 40.82 35 ARG D CA 1
ATOM 4345 C C . ARG D 2 35 ? 55.317 -4.418 75.263 1.00 32.28 35 ARG D C 1
ATOM 4346 O O . ARG D 2 35 ? 55.489 -3.847 74.220 1.00 33.78 35 ARG D O 1
ATOM 4354 N N . PRO D 2 36 ? 54.094 -4.601 75.750 1.00 27.65 36 PRO D N 1
ATOM 4355 C CA . PRO D 2 36 ? 52.902 -4.206 75.017 1.00 27.33 36 PRO D CA 1
ATOM 4356 C C . PRO D 2 36 ? 52.955 -2.784 74.470 1.00 27.18 36 PRO D C 1
ATOM 4357 O O . PRO D 2 36 ? 53.493 -1.921 75.158 1.00 29.13 36 PRO D O 1
ATOM 4361 N N . SER D 2 37 ? 52.384 -2.535 73.274 1.00 24.49 37 SER D N 1
ATOM 4362 C CA . SER D 2 37 ? 52.393 -1.174 72.780 1.00 24.87 37 SER D CA 1
ATOM 4363 C C . SER D 2 37 ? 51.640 -0.947 71.439 1.00 25.81 37 SER D C 1
ATOM 4364 O O . SER D 2 37 ? 50.969 -1.822 70.854 1.00 27.88 37 SER D O 1
ATOM 4367 N N . CYS D 2 38 ? 51.687 0.313 70.992 1.00 25.12 38 CYS D N 1
ATOM 4368 C CA . CYS D 2 38 ? 51.105 0.728 69.704 1.00 25.79 38 CYS D CA 1
ATOM 4369 C C . CYS D 2 38 ? 52.209 0.529 68.677 1.00 28.15 38 CYS D C 1
ATOM 4370 O O . CYS D 2 38 ? 53.083 1.370 68.571 1.00 24.30 38 CYS D O 1
ATOM 4373 N N . GLU D 2 39 ? 52.286 -0.643 68.007 1.00 30.34 39 GLU D N 1
ATOM 4374 C CA . GLU D 2 39 ? 53.403 -0.927 67.126 1.00 27.49 39 GLU D CA 1
ATOM 4375 C C . GLU D 2 39 ? 53.216 -0.466 65.701 1.00 27.77 39 GLU D C 1
ATOM 4376 O O . GLU D 2 39 ? 52.070 -0.638 65.214 1.00 30.46 39 GLU D O 1
ATOM 4382 N N . CYS D 2 40 ? 54.295 0.058 65.030 1.00 24.32 40 CYS D N 1
ATOM 4383 C CA . CYS D 2 40 ? 54.350 0.342 63.589 1.00 25.83 40 CYS D CA 1
ATOM 4384 C C . CYS D 2 40 ? 54.970 -0.919 62.846 1.00 25.61 40 CYS D C 1
ATOM 4385 O O . CYS D 2 40 ? 56.191 -0.940 62.672 1.00 24.05 40 CYS D O 1
ATOM 4388 N N . SER D 2 41 ? 54.216 -1.955 62.387 1.00 25.55 41 SER D N 1
ATOM 4389 C CA . SER D 2 41 ? 54.838 -3.164 61.798 1.00 32.38 41 SER D CA 1
ATOM 4390 C C . SER D 2 41 ? 55.103 -3.267 60.309 1.00 34.88 41 SER D C 1
ATOM 4391 O O . SER D 2 41 ? 54.222 -3.050 59.509 1.00 35.73 41 SER D O 1
ATOM 4394 N N . PRO D 2 42 ? 56.329 -3.735 60.049 1.00 32.88 42 PRO D N 1
ATOM 4395 C CA . PRO D 2 42 ? 56.905 -3.962 58.757 1.00 34.73 42 PRO D CA 1
ATOM 4396 C C . PRO D 2 42 ? 56.142 -5.101 58.070 1.00 36.55 42 PRO D C 1
ATOM 4397 O O . PRO D 2 42 ? 55.977 -5.133 56.859 1.00 38.20 42 PRO D O 1
ATOM 4401 N N . GLY D 2 43 ? 55.598 -5.974 58.896 1.00 34.75 43 GLY D N 1
ATOM 4402 C CA . GLY D 2 43 ? 54.787 -7.064 58.452 1.00 34.70 43 GLY D CA 1
ATOM 4403 C C . GLY D 2 43 ? 53.470 -6.566 57.860 1.00 36.72 43 GLY D C 1
ATOM 4404 O O . GLY D 2 43 ? 52.800 -7.301 57.147 1.00 41.26 43 GLY D O 1
ATOM 4405 N N . ARG D 2 44 ? 53.074 -5.347 58.211 1.00 34.41 44 ARG D N 1
ATOM 4406 C CA . ARG D 2 44 ? 51.896 -4.767 57.623 1.00 31.24 44 ARG D CA 1
ATOM 4407 C C . ARG D 2 44 ? 52.253 -3.825 56.471 1.00 30.04 44 ARG D C 1
ATOM 4408 O O . ARG D 2 44 ? 51.372 -3.202 55.924 1.00 31.54 44 ARG D O 1
ATOM 4416 N N . GLY D 2 45 ? 53.535 -3.740 56.064 1.00 28.27 45 GLY D N 1
ATOM 4417 C CA . GLY D 2 45 ? 53.892 -2.847 54.995 1.00 27.91 45 GLY D CA 1
ATOM 4418 C C . GLY D 2 45 ? 54.268 -1.439 55.475 1.00 33.70 45 GLY D C 1
ATOM 4419 O O . GLY D 2 45 ? 54.461 -0.529 54.636 1.00 34.46 45 GLY D O 1
ATOM 4420 N N . MET D 2 46 ? 54.406 -1.252 56.822 1.00 35.99 46 MET D N 1
ATOM 4421 C CA . MET D 2 46 ? 54.765 0.056 57.481 1.00 32.02 46 MET D CA 1
ATOM 4422 C C . MET D 2 46 ? 56.251 0.341 57.751 1.00 28.00 46 MET D C 1
ATOM 4423 O O . MET D 2 46 ? 57.073 -0.570 57.935 1.00 27.72 46 MET D O 1
ATOM 4428 N N . ARG D 2 47 ? 56.569 1.639 57.902 1.00 21.04 47 ARG D N 1
ATOM 4429 C CA . ARG D 2 47 ? 57.930 2.166 58.226 1.00 21.18 47 ARG D CA 1
ATOM 4430 C C . ARG D 2 47 ? 57.790 3.421 59.130 1.00 24.46 47 ARG D C 1
ATOM 4431 O O . ARG D 2 47 ? 56.817 4.173 58.974 1.00 23.67 47 ARG D O 1
ATOM 4439 N N . ARG D 2 48 ? 58.781 3.719 60.016 1.00 30.40 48 ARG D N 1
ATOM 4440 C CA . ARG D 2 48 ? 58.749 4.916 60.890 1.00 34.72 48 ARG D CA 1
ATOM 4441 C C . ARG D 2 48 ? 59.487 6.053 60.227 1.00 39.39 48 ARG D C 1
ATOM 4442 O O . ARG D 2 48 ? 60.534 5.833 59.615 1.00 39.91 48 ARG D O 1
ATOM 4450 N N . THR D 2 49 ? 58.952 7.247 60.389 1.00 42.03 49 THR D N 1
ATOM 4451 C CA . THR D 2 49 ? 59.646 8.402 59.871 1.00 48.45 49 THR D CA 1
ATOM 4452 C C . THR D 2 49 ? 60.659 8.826 60.912 1.00 52.78 49 THR D C 1
ATOM 4453 O O . THR D 2 49 ? 60.722 8.305 62.012 1.00 54.90 49 THR D O 1
ATOM 4457 N N . ASN D 2 50 ? 61.425 9.847 60.606 1.00 54.62 50 ASN D N 1
ATOM 4458 C CA . ASN D 2 50 ? 62.363 10.319 61.589 1.00 56.11 50 ASN D CA 1
ATOM 4459 C C . ASN D 2 50 ? 61.714 11.165 62.685 1.00 48.09 50 ASN D C 1
ATOM 4460 O O . ASN D 2 50 ? 62.311 11.454 63.717 1.00 46.54 50 ASN D O 1
ATOM 4465 N N . ASP D 2 51 ? 60.518 11.659 62.440 1.00 41.09 51 ASP D N 1
ATOM 4466 C CA . ASP D 2 51 ? 59.967 12.453 63.486 1.00 36.37 51 ASP D CA 1
ATOM 4467 C C . ASP D 2 51 ? 58.941 11.651 64.204 1.00 31.73 51 ASP D C 1
ATOM 4468 O O . ASP D 2 51 ? 57.998 12.157 64.772 1.00 26.29 51 ASP D O 1
ATOM 4473 N N . GLY D 2 52 ? 59.121 10.343 64.088 1.00 31.14 52 GLY D N 1
ATOM 4474 C CA . GLY D 2 52 ? 58.277 9.431 64.800 1.00 31.11 52 GLY D CA 1
ATOM 4475 C C . GLY D 2 52 ? 56.943 9.006 64.233 1.00 31.06 52 GLY D C 1
ATOM 4476 O O . GLY D 2 52 ? 56.167 8.307 64.919 1.00 29.35 52 GLY D O 1
ATOM 4477 N N . LYS D 2 53 ? 56.621 9.423 63.044 1.00 32.25 53 LYS D N 1
ATOM 4478 C CA . LYS D 2 53 ? 55.352 8.888 62.563 1.00 37.34 53 LYS D CA 1
ATOM 4479 C C . LYS D 2 53 ? 55.460 7.516 61.868 1.00 32.68 53 LYS D C 1
ATOM 4480 O O . LYS D 2 53 ? 56.562 6.964 61.501 1.00 29.96 53 LYS D O 1
ATOM 4486 N N . CYS D 2 54 ? 54.274 6.979 61.683 1.00 26.83 54 CYS D N 1
ATOM 4487 C CA . CYS D 2 54 ? 54.149 5.701 60.971 1.00 30.50 54 CYS D CA 1
ATOM 4488 C C . CYS D 2 54 ? 53.521 5.816 59.515 1.00 32.11 54 CYS D C 1
ATOM 4489 O O . CYS D 2 54 ? 52.284 6.128 59.326 1.00 29.22 54 CYS D O 1
ATOM 4492 N N . ILE D 2 55 ? 54.353 5.456 58.466 1.00 29.45 55 ILE D N 1
ATOM 4493 C CA . ILE D 2 55 ? 53.885 5.491 57.039 1.00 31.56 55 ILE D CA 1
ATOM 4494 C C . ILE D 2 55 ? 53.927 4.170 56.238 1.00 36.62 55 ILE D C 1
ATOM 4495 O O . ILE D 2 55 ? 54.536 3.190 56.591 1.00 40.32 55 ILE D O 1
ATOM 4500 N N . PRO D 2 56 ? 53.253 4.084 55.104 1.00 37.81 56 PRO D N 1
ATOM 4501 C CA . PRO D 2 56 ? 53.337 2.901 54.259 1.00 35.96 56 PRO D CA 1
ATOM 4502 C C . PRO D 2 56 ? 54.688 3.026 53.568 1.00 38.39 56 PRO D C 1
ATOM 4503 O O . PRO D 2 56 ? 55.061 4.190 53.283 1.00 37.68 56 PRO D O 1
ATOM 4507 N N . ALA D 2 57 ? 55.407 1.879 53.397 1.00 37.71 57 ALA D N 1
ATOM 4508 C CA . ALA D 2 57 ? 56.742 1.816 52.836 1.00 38.28 57 ALA D CA 1
ATOM 4509 C C . ALA D 2 57 ? 56.933 2.439 51.462 1.00 43.44 57 ALA D C 1
ATOM 4510 O O . ALA D 2 57 ? 58.054 2.941 51.147 1.00 44.27 57 ALA D O 1
ATOM 4512 N N . SER D 2 58 ? 55.848 2.396 50.652 1.00 45.58 58 SER D N 1
ATOM 4513 C CA . SER D 2 58 ? 55.830 3.027 49.324 1.00 47.87 58 SER D CA 1
ATOM 4514 C C . SER D 2 58 ? 55.928 4.525 49.399 1.00 51.35 58 SER D C 1
ATOM 4515 O O . SER D 2 58 ? 56.499 5.125 48.511 1.00 54.55 58 SER D O 1
ATOM 4518 N N . GLN D 2 59 ? 55.342 5.138 50.414 1.00 51.56 59 GLN D N 1
ATOM 4519 C CA . GLN D 2 59 ? 55.442 6.575 50.564 1.00 52.27 59 GLN D CA 1
ATOM 4520 C C . GLN D 2 59 ? 56.809 6.986 51.060 1.00 49.18 59 GLN D C 1
ATOM 4521 O O . GLN D 2 59 ? 57.018 8.141 51.379 1.00 51.57 59 GLN D O 1
ATOM 4527 N N . CYS D 2 60 ? 57.749 6.069 51.173 1.00 46.22 60 CYS D N 1
ATOM 4528 C CA . CYS D 2 60 ? 59.034 6.519 51.663 1.00 48.71 60 CYS D CA 1
ATOM 4529 C C . CYS D 2 60 ? 59.667 7.430 50.636 1.00 54.52 60 CYS D C 1
ATOM 4530 O O . CYS D 2 60 ? 59.106 7.620 49.574 1.00 58.48 60 CYS D O 1
ATOM 4533 N N . PRO D 2 61 ? 60.822 8.008 50.915 1.00 56.14 61 PRO D N 1
ATOM 4534 C CA . PRO D 2 61 ? 61.561 8.801 49.954 1.00 61.30 61 PRO D CA 1
ATOM 4535 C C . PRO D 2 61 ? 62.744 8.013 49.369 1.00 70.72 61 PRO D C 1
ATOM 4536 O O . PRO D 2 61 ? 63.438 7.250 50.031 1.00 68.60 61 PRO D O 1
#

B-factor: mean 35.17, std 13.74, range [1.0, 100.0]

InterPro domains:
  IPR001254 Serine proteases, trypsin domain [PF00089] (27-259)
  IPR001254 Serine proteases, trypsin domain [PS50240] (27-264)
  IPR001254 Serine proteases, trypsin domain [SM00020] (26-259)
  IPR001254 Serine proteases, trypsin domain [cd00190] (27-262)
  IPR001314 Peptidase S1A, chymotrypsin family [PR00722] (57-72)
  IPR001314 Peptidase S1A, chymotrypsin family [PR00722] (115-129)
  IPR001314 Peptidase S1A, chymotrypsin family [PR00722] (207-219)
  IPR009003 Peptidase S1, PA clan [SSF50494] (20-264)
  IPR018114 Serine proteases, trypsin family, histidine active site [PS00134] (67-72)
  IPR033116 Serine proteases, trypsin family, serine active site [PS00135] (208-219)
  IPR050850 Peptidase S1 family, Elastase subfamily [PTHR24257] (5-263)